Protein AF-A0A662QUS5-F1 (afdb_monomer_lite)

Structure (mmCIF, N/CA/C/O backbone):
data_AF-A0A662QUS5-F1
#
_entry.id   AF-A0A662QUS5-F1
#
loop_
_atom_site.group_PDB
_atom_site.id
_atom_site.type_symbol
_atom_site.label_atom_id
_atom_site.label_alt_id
_atom_site.label_comp_id
_atom_site.label_asym_id
_atom_site.label_entity_id
_atom_site.label_seq_id
_atom_site.pdbx_PDB_ins_code
_atom_site.Cartn_x
_atom_site.Cartn_y
_atom_site.Cartn_z
_atom_site.occupancy
_atom_site.B_iso_or_equiv
_atom_site.auth_seq_id
_atom_site.auth_comp_id
_atom_site.auth_asym_id
_atom_site.auth_atom_id
_atom_site.pdbx_PDB_model_num
ATOM 1 N N . MET A 1 1 ? 47.860 -10.145 21.160 1.00 41.38 1 MET A N 1
ATOM 2 C CA . MET A 1 1 ? 47.440 -9.935 22.561 1.00 41.38 1 MET A CA 1
ATOM 3 C C . MET A 1 1 ? 46.063 -10.550 22.722 1.00 41.38 1 MET A C 1
ATOM 5 O O . MET A 1 1 ? 45.207 -10.185 21.925 1.00 41.38 1 MET A O 1
ATOM 9 N N . PRO A 1 2 ? 45.868 -11.530 23.617 1.00 49.81 2 PRO A N 1
ATOM 10 C CA . PRO A 1 2 ? 44.582 -12.193 23.769 1.00 49.81 2 PRO A CA 1
ATOM 11 C C . PRO A 1 2 ? 43.795 -11.566 24.922 1.00 49.81 2 PRO A C 1
ATOM 13 O O . PRO A 1 2 ? 44.345 -11.368 26.001 1.00 49.81 2 PRO A O 1
ATOM 16 N N . GLU A 1 3 ? 42.506 -11.317 24.710 1.00 45.28 3 GLU A N 1
ATOM 17 C CA . GLU A 1 3 ? 41.546 -11.257 25.807 1.00 45.28 3 GLU A CA 1
ATOM 18 C C . GLU A 1 3 ? 40.389 -12.211 25.529 1.00 45.28 3 GLU A C 1
ATOM 20 O O . GLU A 1 3 ? 39.817 -12.283 24.441 1.00 45.28 3 GLU A O 1
ATOM 25 N N . GLU A 1 4 ? 40.150 -13.002 26.563 1.00 46.81 4 GLU A N 1
ATOM 26 C CA . GLU A 1 4 ? 39.159 -14.042 26.731 1.00 46.81 4 GLU A CA 1
ATOM 27 C C . GLU A 1 4 ? 37.741 -13.477 26.612 1.00 46.81 4 GLU A C 1
ATOM 29 O O . GLU A 1 4 ? 37.455 -12.401 27.137 1.00 46.81 4 GLU A O 1
ATOM 34 N N . ASN A 1 5 ? 36.791 -14.256 26.081 1.00 39.16 5 ASN A N 1
ATOM 35 C CA . ASN A 1 5 ? 35.465 -14.196 26.682 1.00 39.16 5 ASN A CA 1
ATOM 36 C C . ASN A 1 5 ? 34.669 -15.496 26.618 1.00 39.16 5 ASN A C 1
ATOM 38 O O . ASN A 1 5 ? 34.648 -16.236 25.638 1.00 39.16 5 ASN A O 1
ATOM 42 N N . LYS A 1 6 ? 34.055 -15.755 27.769 1.00 40.25 6 LYS A N 1
ATOM 43 C CA . LYS A 1 6 ? 33.537 -17.021 28.268 1.00 40.25 6 LYS A CA 1
ATOM 44 C C . LYS A 1 6 ? 32.195 -17.375 27.629 1.00 40.25 6 LYS A C 1
ATOM 46 O O . LYS A 1 6 ? 31.247 -16.596 27.656 1.00 40.25 6 LYS A O 1
ATOM 51 N N . THR A 1 7 ? 32.089 -18.610 27.153 1.00 36.22 7 THR A N 1
ATOM 52 C CA . THR A 1 7 ? 30.832 -19.267 26.786 1.00 36.22 7 THR A CA 1
ATOM 53 C C . THR A 1 7 ? 30.004 -19.569 28.034 1.00 36.22 7 THR A C 1
ATOM 55 O O . THR A 1 7 ? 30.373 -20.439 28.826 1.00 36.22 7 THR A O 1
ATOM 58 N N . ASN A 1 8 ? 28.870 -18.886 28.197 1.00 35.38 8 ASN A N 1
ATOM 59 C CA . ASN A 1 8 ? 27.880 -19.203 29.221 1.00 35.38 8 ASN A CA 1
ATOM 60 C C . ASN A 1 8 ? 26.766 -20.077 28.618 1.00 35.38 8 ASN A C 1
ATOM 62 O O . ASN A 1 8 ? 25.953 -19.619 27.817 1.00 35.38 8 ASN A O 1
ATOM 66 N N . LYS A 1 9 ? 26.768 -21.359 28.998 1.00 42.31 9 LYS A N 1
ATOM 67 C CA . LYS A 1 9 ? 25.679 -22.319 28.788 1.00 42.31 9 LYS A CA 1
ATOM 68 C C . LYS A 1 9 ? 24.570 -22.021 29.794 1.00 42.31 9 LYS A C 1
ATOM 70 O O . LYS A 1 9 ? 24.791 -22.192 30.986 1.00 42.31 9 LYS A O 1
ATOM 75 N N . ASN A 1 10 ? 23.372 -21.686 29.324 1.00 36.84 10 ASN A N 1
ATOM 76 C CA . ASN A 1 10 ? 22.139 -22.058 30.017 1.00 36.84 10 ASN A CA 1
ATOM 77 C C . ASN A 1 10 ? 20.926 -21.788 29.128 1.00 36.84 10 ASN A C 1
ATOM 79 O O . ASN A 1 10 ? 20.613 -20.639 28.847 1.00 36.84 10 ASN A O 1
ATOM 83 N N . ASN A 1 11 ? 20.221 -22.845 28.730 1.00 34.97 11 ASN A N 1
ATOM 84 C CA . ASN A 1 11 ? 18.783 -22.768 28.499 1.00 34.97 11 ASN A CA 1
ATOM 85 C C . ASN A 1 11 ? 18.159 -24.127 28.813 1.00 34.97 11 ASN A C 1
ATOM 87 O O . ASN A 1 11 ? 18.307 -25.101 28.075 1.00 34.97 11 ASN A O 1
ATOM 91 N N . GLY A 1 12 ? 17.499 -24.162 29.972 1.00 33.78 12 GLY A N 1
ATOM 92 C CA . GLY A 1 12 ? 16.660 -25.254 30.430 1.00 33.78 12 GLY A CA 1
ATOM 93 C C . GLY A 1 12 ? 15.422 -25.372 29.550 1.00 33.78 12 GLY A C 1
ATOM 94 O O . GLY A 1 12 ? 14.669 -24.419 29.358 1.00 33.78 12 GLY A O 1
ATOM 95 N N . LYS A 1 13 ? 15.233 -26.574 29.018 1.00 35.09 13 LYS A N 1
ATOM 96 C CA . LYS A 1 13 ? 14.076 -27.004 28.242 1.00 35.09 13 LYS A CA 1
ATOM 97 C C . LYS A 1 13 ? 12.955 -27.315 29.237 1.00 35.09 13 LYS A C 1
ATOM 99 O O . LYS A 1 13 ? 13.049 -28.282 29.985 1.00 35.09 13 LYS A O 1
ATOM 104 N N . LYS A 1 14 ? 11.939 -26.453 29.303 1.00 41.12 14 LYS A N 1
ATOM 105 C CA . LYS A 1 14 ? 10.747 -26.658 30.133 1.00 41.12 14 LYS A CA 1
ATOM 106 C C . LYS A 1 14 ? 9.719 -27.428 29.305 1.00 41.12 14 LYS A C 1
ATOM 108 O O . LYS A 1 14 ? 9.182 -26.901 28.335 1.00 41.12 14 LYS A O 1
ATOM 113 N N . GLU A 1 15 ? 9.505 -28.684 29.674 1.00 37.53 15 GLU A N 1
ATOM 114 C CA . GLU A 1 15 ? 8.318 -29.454 29.310 1.00 37.53 15 GLU A CA 1
ATOM 115 C C . GLU A 1 15 ? 7.073 -28.763 29.883 1.00 37.53 15 GLU A C 1
ATOM 117 O O . GLU A 1 15 ? 7.122 -28.271 31.007 1.00 37.53 15 GLU A O 1
ATOM 122 N N . ILE A 1 16 ? 6.004 -28.685 29.084 1.00 37.94 16 ILE A N 1
ATOM 123 C CA . ILE A 1 16 ? 4.572 -28.834 29.418 1.00 37.94 16 ILE A CA 1
ATOM 124 C C . ILE A 1 16 ? 3.825 -28.585 28.096 1.00 37.94 16 ILE A C 1
ATOM 126 O O . ILE A 1 16 ? 3.627 -27.447 27.677 1.00 37.94 16 ILE A O 1
ATOM 130 N N . SER A 1 17 ? 3.414 -29.656 27.416 1.00 33.09 17 SER A N 1
ATOM 131 C CA . SER A 1 17 ? 2.337 -29.596 26.421 1.00 33.09 17 SER A CA 1
ATOM 132 C C . SER A 1 17 ? 1.608 -30.939 26.382 1.00 33.09 17 SER A C 1
ATOM 134 O O . SER A 1 17 ? 2.010 -31.867 25.685 1.00 33.09 17 SER A O 1
ATOM 136 N N . SER A 1 18 ? 0.533 -31.057 27.156 1.00 35.06 18 SER A N 1
ATOM 137 C CA . SER A 1 18 ? -0.513 -32.047 26.899 1.00 35.06 18 SER A CA 1
ATOM 138 C C . SER A 1 18 ? -1.865 -31.457 27.293 1.00 35.06 18 SER A C 1
ATOM 140 O O . SER A 1 18 ? -2.315 -31.543 28.429 1.00 35.06 18 SER A O 1
ATOM 142 N N . SER A 1 19 ? -2.526 -30.823 26.330 1.00 34.78 19 SER A N 1
ATOM 143 C CA . SER A 1 19 ? -3.961 -30.565 26.389 1.00 34.78 19 SER A CA 1
ATOM 144 C C . SER A 1 19 ? -4.584 -31.068 25.091 1.00 34.78 19 SER A C 1
ATOM 146 O O . SER A 1 19 ? -4.244 -30.642 23.990 1.00 34.78 19 SER A O 1
ATOM 148 N N . LYS A 1 20 ? -5.444 -32.077 25.259 1.00 40.09 20 LYS A N 1
ATOM 149 C CA . LYS A 1 20 ? -6.268 -32.710 24.226 1.00 40.09 20 LYS A CA 1
ATOM 150 C C . LYS A 1 20 ? -7.218 -31.689 23.579 1.00 40.09 20 LYS A C 1
ATOM 152 O O . LYS A 1 20 ? -7.704 -30.809 24.289 1.00 40.09 20 LYS A O 1
ATOM 157 N N . PRO A 1 21 ? -7.577 -31.856 22.296 1.00 38.59 21 PRO A N 1
ATOM 158 C CA . PRO A 1 21 ? -8.680 -31.121 21.696 1.00 38.59 21 PRO A CA 1
ATOM 159 C C . PRO A 1 21 ? -10.011 -31.808 22.045 1.00 38.59 21 PRO A C 1
ATOM 161 O O . PRO A 1 21 ? -10.179 -33.001 21.791 1.00 38.59 21 PRO A O 1
ATOM 164 N N . LEU A 1 22 ? -10.957 -31.067 22.631 1.00 33.97 22 LEU A N 1
ATOM 165 C CA . LEU A 1 22 ? -12.366 -31.467 22.647 1.00 33.97 22 LEU A CA 1
ATOM 166 C C . LEU A 1 22 ? -13.005 -30.998 21.337 1.00 33.97 22 LEU A C 1
ATOM 168 O O . LEU A 1 22 ? -13.022 -29.805 21.041 1.00 33.97 22 LEU A O 1
ATOM 172 N N . GLN A 1 23 ? -13.497 -31.964 20.567 1.00 37.06 23 GLN A N 1
ATOM 173 C CA . GLN A 1 23 ? -14.280 -31.764 19.357 1.00 37.06 23 GLN A CA 1
ATOM 174 C C . GLN A 1 23 ? -15.737 -31.419 19.685 1.00 37.06 23 GLN A C 1
ATOM 176 O O . GLN A 1 23 ? -16.361 -32.040 20.541 1.00 37.06 23 GLN A O 1
ATOM 181 N N . ASP A 1 24 ? -16.224 -30.422 18.951 1.00 34.00 24 ASP A N 1
ATOM 182 C CA . ASP A 1 24 ? -17.531 -30.291 18.307 1.00 34.00 24 ASP A CA 1
ATOM 183 C C . ASP A 1 24 ? -18.769 -30.916 18.961 1.00 34.00 24 ASP A C 1
ATOM 185 O O . ASP A 1 24 ? -19.050 -32.112 18.896 1.00 34.00 24 ASP A O 1
ATOM 189 N N . ASN A 1 25 ? -19.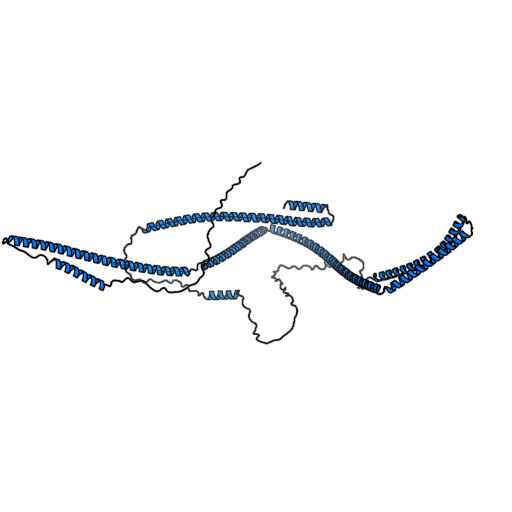606 -30.001 19.443 1.00 38.19 25 ASN A N 1
ATOM 190 C CA . ASN A 1 25 ? -21.011 -30.187 19.747 1.00 38.19 25 ASN A CA 1
ATOM 191 C C . ASN A 1 25 ? -21.850 -29.818 18.501 1.00 38.19 25 ASN A C 1
ATOM 193 O O . ASN A 1 25 ? -21.827 -28.667 18.056 1.00 38.19 25 ASN A O 1
ATOM 197 N N . LYS A 1 26 ? -22.615 -30.769 17.947 1.00 36.28 26 LYS A N 1
ATOM 198 C CA . LYS A 1 26 ? -23.687 -30.526 16.962 1.00 36.28 26 LYS A CA 1
ATOM 199 C C . LYS A 1 26 ? -24.936 -31.345 17.320 1.00 36.28 26 LYS A C 1
ATOM 201 O O . LYS A 1 26 ? -24.944 -32.558 17.181 1.00 36.28 26 LYS A O 1
ATOM 206 N N . GLN A 1 27 ? -25.963 -30.615 17.761 1.00 35.88 27 GLN A N 1
ATOM 207 C CA . GLN A 1 27 ? -27.397 -30.718 17.431 1.00 35.88 27 GLN A CA 1
ATOM 208 C C . GLN A 1 27 ? -28.028 -32.116 17.226 1.00 35.88 27 GLN A C 1
ATOM 210 O O . GLN A 1 27 ? -27.767 -32.759 16.219 1.00 35.88 27 GLN A O 1
ATOM 215 N N . GLN A 1 28 ? -29.035 -32.486 18.031 1.00 36.12 28 GLN A N 1
ATOM 216 C CA . GLN A 1 28 ? -30.475 -32.274 17.742 1.00 36.12 28 GLN A CA 1
ATOM 217 C C . GLN A 1 28 ? -31.400 -32.959 18.786 1.00 36.12 28 GLN A C 1
ATOM 219 O O . GLN A 1 28 ? -30.930 -33.794 19.557 1.00 36.12 28 GLN A O 1
ATOM 224 N N . PRO A 1 29 ? -32.698 -32.578 18.851 1.00 50.53 29 PRO A N 1
ATOM 225 C CA . PRO A 1 29 ? -33.597 -32.843 19.972 1.00 50.53 29 PRO A CA 1
ATOM 226 C C . PRO A 1 29 ? -34.543 -34.037 19.748 1.00 50.53 29 PRO A C 1
ATOM 228 O O . PRO A 1 29 ? -35.083 -34.239 18.665 1.00 50.53 29 PRO A O 1
ATOM 231 N N . SER A 1 30 ? -34.826 -34.769 20.822 1.00 33.41 30 SER A N 1
ATOM 232 C CA . SER A 1 30 ? -36.020 -35.608 21.014 1.00 33.41 30 SER A CA 1
ATOM 233 C C . SER A 1 30 ? -36.249 -35.645 22.534 1.00 33.41 30 SER A C 1
ATOM 235 O O . SER A 1 30 ? -35.285 -35.730 23.280 1.00 33.41 30 SER A O 1
ATOM 237 N N . GLY A 1 31 ? -37.421 -35.433 23.125 1.00 36.19 31 GLY A N 1
ATOM 238 C CA . GLY A 1 31 ? -38.772 -35.686 22.660 1.00 36.19 31 GLY A CA 1
ATOM 239 C C . GLY A 1 31 ? -39.346 -36.857 23.458 1.00 36.19 31 GLY A C 1
ATOM 240 O O . GLY A 1 31 ? -39.333 -37.969 22.951 1.00 36.19 31 GLY A O 1
ATOM 241 N N . THR A 1 32 ? -39.804 -36.631 24.699 1.00 36.81 32 THR A N 1
ATOM 242 C CA . THR A 1 32 ? -40.972 -37.300 25.329 1.00 36.81 32 THR A CA 1
ATOM 243 C C . THR A 1 32 ? -41.231 -36.764 26.753 1.00 36.81 32 THR A C 1
ATOM 245 O O . THR A 1 32 ? -40.278 -36.458 27.466 1.00 36.81 32 THR A O 1
ATOM 248 N N . PRO A 1 33 ? -42.505 -36.632 27.179 1.00 42.81 33 PRO A N 1
ATOM 249 C CA . PRO A 1 33 ? -42.879 -36.095 28.485 1.00 42.81 33 PRO A CA 1
ATOM 250 C C . PRO A 1 33 ? -42.875 -37.204 29.546 1.00 42.81 33 PRO A C 1
ATOM 252 O O . PRO A 1 33 ? -43.581 -38.207 29.411 1.00 42.81 33 PRO A O 1
ATOM 255 N N . GLN A 1 34 ? -42.095 -37.030 30.614 1.00 38.72 34 GLN A N 1
ATOM 256 C CA . GLN A 1 34 ? -42.138 -37.928 31.766 1.00 38.72 34 GLN A CA 1
ATOM 257 C C . GLN A 1 34 ? -43.293 -37.526 32.688 1.00 38.72 34 GLN A C 1
ATOM 259 O O . GLN A 1 34 ? -43.292 -36.461 33.296 1.00 38.72 34 GLN A O 1
ATOM 264 N N . LYS A 1 35 ? -44.292 -38.410 32.722 1.00 40.44 35 LYS A N 1
ATOM 265 C CA . LYS A 1 35 ? -45.423 -38.414 33.647 1.00 40.44 35 LYS A CA 1
ATOM 266 C C . LYS A 1 35 ? -44.964 -38.538 35.098 1.00 40.44 35 LYS A C 1
ATOM 268 O O . LYS A 1 35 ? -44.182 -39.430 35.421 1.00 40.44 35 LYS A O 1
ATOM 273 N N . ASP A 1 36 ? -45.571 -37.689 35.918 1.00 47.16 36 ASP A N 1
ATOM 274 C CA . ASP A 1 36 ? -46.058 -37.903 37.281 1.00 47.16 36 ASP A CA 1
ATOM 275 C C . ASP A 1 36 ? -45.786 -39.271 37.909 1.00 47.16 36 ASP A C 1
ATOM 277 O O . ASP A 1 36 ? -46.279 -40.299 37.433 1.00 47.16 36 ASP A O 1
ATOM 281 N N . LYS A 1 37 ? -45.108 -39.236 39.059 1.00 46.69 37 LYS A N 1
ATOM 282 C CA . LYS A 1 37 ? -45.345 -40.105 40.220 1.00 46.69 37 LYS A CA 1
ATOM 283 C C . LYS A 1 37 ? -44.584 -39.531 41.416 1.00 46.69 37 LYS A C 1
ATOM 285 O O . LYS A 1 37 ? -43.491 -39.975 41.747 1.00 46.69 37 LYS A O 1
ATOM 290 N N . THR A 1 38 ? -45.178 -38.530 42.053 1.00 44.69 38 THR A N 1
ATOM 291 C CA . THR A 1 38 ? -44.839 -38.176 43.432 1.00 44.69 38 THR A CA 1
ATOM 292 C C . THR A 1 38 ? -45.888 -38.857 44.299 1.00 44.69 38 THR A C 1
ATOM 294 O O . THR A 1 38 ? -47.053 -38.460 44.302 1.00 44.69 38 THR A O 1
ATOM 297 N N . GLU A 1 39 ? -45.504 -39.966 44.930 1.00 45.62 39 GLU A N 1
ATOM 298 C CA . GLU A 1 39 ? -46.310 -40.645 45.942 1.00 45.62 39 GLU A CA 1
ATOM 299 C C . GLU A 1 39 ? -46.560 -39.662 47.089 1.00 45.62 39 GLU A C 1
ATOM 301 O O . GLU A 1 39 ? -45.648 -39.287 47.821 1.00 45.62 39 GLU A O 1
ATOM 306 N N . LEU A 1 40 ? -47.801 -39.190 47.190 1.00 43.72 40 LEU A N 1
ATOM 307 C CA . LEU A 1 40 ? -48.283 -38.432 48.334 1.00 43.72 40 LEU A CA 1
ATOM 308 C C . LEU A 1 40 ? -48.414 -39.399 49.511 1.00 43.72 40 LEU A C 1
ATOM 310 O O . LEU A 1 40 ? -49.206 -40.343 49.464 1.00 43.72 40 LEU A O 1
ATOM 314 N N . GLU A 1 41 ? -47.635 -39.156 50.560 1.00 48.81 41 GLU A N 1
ATOM 315 C CA . GLU A 1 41 ? -47.834 -39.781 51.862 1.00 48.81 41 GLU A CA 1
ATOM 316 C C . GLU A 1 41 ? -49.266 -39.499 52.364 1.00 48.81 41 GLU A C 1
ATOM 318 O O . GLU A 1 41 ? -49.784 -38.391 52.172 1.00 48.81 41 GLU A O 1
ATOM 323 N N . PRO A 1 42 ? -49.945 -40.476 52.992 1.00 55.69 42 PRO A N 1
ATOM 324 C CA . PRO A 1 42 ? -51.302 -40.289 53.482 1.00 55.69 42 PRO A CA 1
ATOM 325 C C . PRO A 1 42 ? -51.308 -39.295 54.649 1.00 55.69 42 PRO A C 1
ATOM 327 O O . PRO A 1 42 ? -50.926 -39.611 55.776 1.00 55.69 42 PRO A O 1
ATOM 330 N N . VAL A 1 43 ? -51.767 -38.077 54.370 1.00 57.12 43 VAL A N 1
ATOM 331 C CA . VAL A 1 43 ? -52.081 -37.065 55.380 1.00 57.12 43 VAL A CA 1
ATOM 332 C C . VAL A 1 43 ? -53.253 -37.579 56.218 1.00 57.12 43 VAL A C 1
ATOM 334 O O . VAL A 1 43 ? -54.375 -37.685 55.726 1.00 57.12 43 VAL A O 1
ATOM 337 N N . ILE A 1 44 ? -52.979 -37.901 57.485 1.00 49.78 44 ILE A N 1
ATOM 338 C CA . ILE A 1 44 ? -53.980 -38.286 58.488 1.00 49.78 44 ILE A CA 1
ATOM 339 C C . ILE A 1 44 ? -55.002 -37.154 58.588 1.00 49.78 44 ILE A C 1
ATOM 341 O O . ILE A 1 44 ? -54.675 -36.020 58.948 1.00 49.78 44 ILE A O 1
ATOM 345 N N . THR A 1 45 ? -56.247 -37.451 58.234 1.00 66.50 45 THR A N 1
ATOM 346 C CA . THR A 1 45 ? -57.329 -36.470 58.295 1.00 66.50 45 THR A CA 1
ATOM 347 C C . THR A 1 45 ? -57.734 -36.224 59.748 1.00 66.50 45 THR A C 1
ATOM 349 O O . THR A 1 45 ? -57.669 -37.108 60.603 1.00 66.50 45 THR A O 1
ATOM 352 N N . ARG A 1 46 ? -58.154 -34.989 60.048 1.00 63.62 46 ARG A N 1
ATOM 353 C CA . ARG A 1 46 ? -58.531 -34.530 61.399 1.00 63.62 46 ARG A CA 1
ATOM 354 C C . ARG A 1 46 ? -59.586 -35.428 62.070 1.00 63.62 46 ARG A C 1
ATOM 356 O O . ARG A 1 46 ? -59.569 -35.568 63.291 1.00 63.62 46 ARG A O 1
ATOM 363 N N . ASP A 1 47 ? -60.425 -36.086 61.272 1.00 71.75 47 ASP A N 1
ATOM 364 C CA . ASP A 1 47 ? -61.479 -36.995 61.729 1.00 71.75 47 ASP A CA 1
ATOM 365 C C . ASP A 1 47 ? -60.938 -38.373 62.169 1.00 71.75 47 ASP A C 1
ATOM 367 O O . ASP A 1 47 ? -61.459 -38.984 63.106 1.00 71.75 47 ASP A O 1
ATOM 371 N N . GLU A 1 48 ? -59.841 -38.855 61.574 1.00 67.38 48 GLU A N 1
ATOM 372 C CA . GLU A 1 48 ? -59.179 -40.102 61.990 1.00 67.38 48 GLU A CA 1
ATOM 373 C C . GLU A 1 48 ? -58.416 -39.927 63.312 1.00 67.38 48 GLU A C 1
ATOM 375 O O . GLU A 1 48 ? -58.408 -40.826 64.155 1.00 67.38 48 GLU A O 1
ATOM 380 N N . PHE A 1 49 ? -57.856 -38.740 63.560 1.00 67.19 49 PHE A N 1
ATOM 381 C CA . PHE A 1 49 ? -57.192 -38.433 64.830 1.00 67.19 49 PHE A CA 1
ATOM 382 C C . PHE A 1 49 ? -58.188 -38.362 66.004 1.00 67.19 49 PHE A C 1
ATOM 384 O O . PHE A 1 49 ? -57.930 -38.896 67.085 1.00 67.19 49 PHE A O 1
ATOM 391 N N . GLU A 1 50 ? -59.378 -37.793 65.782 1.00 70.44 50 GLU A N 1
ATOM 392 C CA . GLU A 1 50 ? -60.401 -37.647 66.827 1.00 70.44 50 GLU A CA 1
ATOM 393 C C . GLU A 1 50 ? -61.022 -38.997 67.253 1.00 70.44 50 GLU A C 1
ATOM 395 O O . GLU A 1 50 ? -61.459 -39.173 68.397 1.00 70.44 50 GLU A O 1
ATOM 400 N N . THR A 1 51 ? -61.037 -39.989 66.354 1.00 70.06 51 THR A N 1
ATOM 401 C CA . THR A 1 51 ? -61.517 -41.349 66.662 1.00 70.06 51 THR A CA 1
ATOM 402 C C . THR A 1 51 ? -60.478 -42.190 67.415 1.00 70.06 51 THR A C 1
ATOM 404 O O . THR A 1 51 ? -60.844 -42.978 68.300 1.00 70.06 51 THR A O 1
ATOM 407 N N . LEU A 1 52 ? -59.184 -41.976 67.153 1.00 66.31 52 LEU A N 1
ATOM 408 C CA . LEU A 1 52 ? -58.083 -42.605 67.891 1.00 66.31 52 LEU A CA 1
ATOM 409 C C . LEU A 1 52 ? -57.965 -42.066 69.328 1.00 66.31 52 LEU A C 1
ATOM 411 O O . LEU A 1 52 ? -57.799 -42.842 70.272 1.00 66.31 52 LEU A O 1
ATOM 415 N N . GLU A 1 53 ? -58.180 -40.767 69.541 1.00 68.88 53 GLU A N 1
ATOM 416 C CA . GLU A 1 53 ? -58.131 -40.172 70.883 1.00 68.88 53 GLU A CA 1
ATOM 417 C C . GLU A 1 53 ? -59.299 -40.644 71.778 1.00 68.88 53 GLU A C 1
ATOM 419 O O . GLU A 1 53 ? -59.113 -41.013 72.946 1.00 68.88 53 GLU A O 1
ATOM 424 N N . LYS A 1 54 ? -60.511 -40.759 71.213 1.00 72.38 54 LYS A N 1
ATOM 425 C CA . LYS A 1 54 ? -61.699 -41.267 71.930 1.00 72.38 54 LYS A CA 1
ATOM 426 C C . LYS A 1 54 ? -61.593 -42.758 72.289 1.00 72.38 54 LYS A C 1
ATOM 428 O O . LYS A 1 54 ? -62.206 -43.199 73.269 1.00 72.38 54 LYS A O 1
ATOM 433 N N . THR A 1 55 ? -60.827 -43.549 71.532 1.00 66.69 55 THR A N 1
ATOM 434 C CA . THR A 1 55 ? -60.646 -44.990 71.791 1.00 66.69 55 THR A CA 1
ATOM 435 C C . THR A 1 55 ? -59.543 -45.289 72.810 1.00 66.69 55 THR A C 1
ATOM 437 O O . THR A 1 55 ? -59.684 -46.244 73.582 1.00 66.69 55 THR A O 1
ATOM 440 N N . GLU A 1 56 ? -58.511 -44.448 72.928 1.00 64.12 56 GLU A N 1
ATOM 441 C CA . GLU A 1 56 ? -57.518 -44.570 74.004 1.00 64.12 56 GLU A CA 1
ATOM 442 C C . GLU A 1 56 ? -58.051 -44.137 75.379 1.00 64.12 56 GLU A C 1
ATOM 444 O O . GLU A 1 56 ? -57.807 -44.825 76.379 1.00 64.12 56 GLU A O 1
ATOM 449 N N . GLN A 1 57 ? -58.824 -43.047 75.456 1.00 65.69 57 GLN A N 1
ATOM 450 C CA . GLN A 1 57 ? -59.348 -42.559 76.740 1.00 65.69 57 GLN A CA 1
ATOM 451 C C . GLN A 1 57 ? -60.334 -43.553 77.385 1.00 65.69 57 GLN A C 1
ATOM 453 O O . GLN A 1 57 ? -60.302 -43.764 78.602 1.00 65.69 57 GLN A O 1
ATOM 458 N N . LYS A 1 58 ? -61.139 -44.270 76.582 1.00 66.81 58 LYS A N 1
ATOM 459 C CA . LYS A 1 58 ? -62.033 -45.334 77.083 1.00 66.81 58 LYS A CA 1
ATOM 460 C C . LYS A 1 58 ? -61.278 -46.556 77.622 1.00 66.81 58 LYS A C 1
ATOM 462 O O . LYS A 1 58 ? -61.729 -47.158 78.598 1.00 66.81 58 LYS A O 1
ATOM 467 N N . LYS A 1 59 ? -60.119 -46.913 77.050 1.00 66.00 59 LYS A N 1
ATOM 468 C CA . LYS A 1 59 ? -59.301 -48.046 77.531 1.00 66.00 59 LYS A CA 1
ATOM 469 C C . LYS A 1 59 ? -58.622 -47.747 78.871 1.00 66.00 59 LYS A C 1
ATOM 471 O O . LYS A 1 59 ? -58.595 -48.620 79.738 1.00 66.00 59 LYS A O 1
ATOM 476 N N . LYS A 1 60 ? -58.145 -46.515 79.084 1.00 65.25 60 LYS A N 1
ATOM 477 C CA . LYS A 1 60 ? -57.520 -46.102 80.356 1.00 65.25 60 LYS A CA 1
ATOM 478 C C . LYS A 1 60 ? -58.543 -45.993 81.499 1.00 65.25 60 LYS A C 1
ATOM 480 O O . LYS A 1 60 ? -58.250 -46.413 82.618 1.00 65.25 60 LYS A O 1
ATOM 485 N N . PHE A 1 61 ? -59.774 -45.556 81.215 1.00 65.00 61 PHE A N 1
ATOM 486 C CA . PHE A 1 61 ? -60.844 -45.474 82.221 1.00 65.00 61 PHE A CA 1
ATOM 487 C C . PHE A 1 61 ? -61.370 -46.856 82.666 1.00 65.00 61 PHE A C 1
ATOM 489 O O . PHE A 1 61 ? -61.609 -47.076 83.855 1.00 65.00 61 PHE A O 1
ATOM 496 N N . LEU A 1 62 ? -61.477 -47.833 81.751 1.00 62.28 62 LEU A N 1
ATOM 497 C CA . LEU A 1 62 ? -61.877 -49.204 82.111 1.00 62.28 62 LEU A CA 1
ATOM 498 C C . LEU A 1 62 ? -60.806 -49.970 82.908 1.00 62.28 62 LEU A C 1
ATOM 500 O O . LEU A 1 62 ? -61.161 -50.823 83.722 1.00 62.28 62 LEU A O 1
ATOM 504 N N . GLY A 1 63 ? -59.517 -49.668 82.714 1.00 62.19 63 GLY A N 1
ATOM 505 C CA . GLY A 1 63 ? -58.432 -50.231 83.527 1.00 62.19 63 GLY A CA 1
ATOM 506 C C . GLY A 1 63 ? -58.476 -49.752 84.983 1.00 62.19 63 GLY A C 1
ATOM 507 O O . GLY A 1 63 ? -58.293 -50.549 85.902 1.00 62.19 63 GLY A O 1
ATOM 508 N N . PHE A 1 64 ? -58.815 -48.477 85.194 1.00 64.44 64 PHE A N 1
ATOM 509 C CA . PHE A 1 64 ? -58.921 -47.864 86.521 1.00 64.44 64 PHE A CA 1
ATOM 510 C C . PHE A 1 64 ? -60.157 -48.337 87.311 1.00 64.44 64 PHE A C 1
ATOM 512 O O . PHE A 1 64 ? -60.080 -48.556 88.517 1.00 64.44 64 PHE A O 1
ATOM 519 N N . LEU A 1 65 ? -61.294 -48.597 86.651 1.00 57.44 65 LEU A N 1
ATOM 520 C CA . LEU A 1 65 ? -62.484 -49.138 87.330 1.00 57.44 65 LEU A CA 1
ATOM 521 C C . LEU A 1 65 ? -62.356 -50.620 87.728 1.00 57.44 65 LEU A C 1
ATOM 523 O O . LEU A 1 65 ? -63.098 -51.090 88.594 1.00 57.44 65 LEU A O 1
ATOM 527 N N . LYS A 1 66 ? -61.422 -51.366 87.124 1.00 56.22 66 LYS A N 1
ATOM 528 C CA . LYS A 1 66 ? -61.187 -52.784 87.440 1.00 56.22 66 LYS A CA 1
ATOM 529 C C . LYS A 1 66 ? -60.256 -52.988 88.640 1.00 56.22 66 LYS A C 1
ATOM 531 O O . LYS A 1 66 ? -60.355 -54.028 89.287 1.00 56.22 66 LYS A O 1
ATOM 536 N N . SER A 1 67 ? -59.413 -52.009 88.981 1.00 53.62 67 SER A N 1
ATOM 537 C CA . SER A 1 67 ? -58.556 -52.058 90.177 1.00 53.62 67 SER A CA 1
ATOM 538 C C . SER A 1 67 ? -59.276 -51.645 91.468 1.00 53.62 67 SER A C 1
ATOM 540 O O . SER A 1 67 ? -58.832 -52.005 92.550 1.00 53.62 67 SER A O 1
ATOM 542 N N . LEU A 1 68 ? -60.431 -50.976 91.379 1.00 49.81 68 LEU A N 1
ATOM 543 C CA . LEU A 1 68 ? -61.220 -50.516 92.534 1.00 49.81 68 LEU A CA 1
ATOM 544 C C . LEU A 1 68 ? -62.238 -51.540 93.080 1.00 49.81 68 LEU A C 1
ATOM 546 O O . LEU A 1 68 ? -63.001 -51.221 93.989 1.00 49.81 68 LEU A O 1
ATOM 550 N N . LYS A 1 69 ? -62.276 -52.774 92.553 1.00 49.44 69 LYS A N 1
ATOM 551 C CA . LYS A 1 69 ? -63.251 -53.812 92.958 1.00 49.44 69 LYS A CA 1
ATOM 552 C C . LYS A 1 69 ? -62.678 -55.017 93.706 1.00 49.44 69 LYS A C 1
ATOM 554 O O . LYS A 1 69 ? -63.423 -55.957 93.975 1.00 49.44 69 LYS A O 1
ATOM 559 N N . LYS A 1 70 ? -61.402 -55.004 94.082 1.00 44.91 70 LYS A N 1
ATOM 560 C CA . LYS A 1 70 ? -60.793 -56.098 94.842 1.00 44.91 70 LYS A CA 1
ATOM 561 C C . LYS A 1 70 ? -60.200 -55.523 96.120 1.00 44.91 70 LYS A C 1
ATOM 563 O O . LYS A 1 70 ? -59.135 -54.936 96.070 1.00 44.91 70 LYS A O 1
ATOM 568 N N . ASP A 1 71 ? -61.019 -55.538 97.171 1.00 41.66 71 ASP A N 1
ATOM 569 C CA . ASP A 1 71 ? -60.647 -55.769 98.575 1.00 41.66 71 ASP A CA 1
ATOM 570 C C . ASP A 1 71 ? -61.840 -55.388 99.468 1.00 41.66 71 ASP A C 1
ATOM 572 O O . ASP A 1 71 ? -62.022 -54.260 99.925 1.00 41.66 71 ASP A O 1
ATOM 576 N N . LYS A 1 72 ? -62.718 -56.375 99.661 1.00 40.12 72 LYS A N 1
ATOM 577 C CA . LYS A 1 72 ? -63.725 -56.443 100.723 1.00 40.12 72 LYS A CA 1
ATOM 578 C C . LYS A 1 72 ? -63.582 -57.814 101.382 1.00 40.12 72 LYS A C 1
ATOM 580 O O . LYS A 1 72 ? -63.374 -58.779 100.658 1.00 40.12 72 LYS A O 1
ATOM 585 N N . THR A 1 73 ? -63.811 -57.826 102.702 1.00 36.59 73 THR A N 1
ATOM 586 C CA . THR A 1 73 ? -63.865 -58.917 103.710 1.00 36.59 73 THR A CA 1
ATOM 587 C C . THR A 1 73 ? -62.572 -59.124 104.512 1.00 36.59 73 THR A C 1
ATOM 589 O O . THR A 1 73 ? -61.559 -59.472 103.926 1.00 36.59 73 THR A O 1
ATOM 592 N N . GLY A 1 74 ? -62.542 -58.952 105.842 1.00 32.84 74 GLY A N 1
ATOM 593 C CA . GLY A 1 74 ? -63.625 -58.657 106.794 1.00 32.84 74 GLY A CA 1
ATOM 594 C C . GLY A 1 74 ? -63.142 -58.515 108.253 1.00 32.84 74 GLY A C 1
ATOM 595 O O . GLY A 1 74 ? -61.980 -58.794 108.516 1.00 32.84 74 GLY A O 1
ATOM 596 N N . HIS A 1 75 ? -64.075 -58.056 109.113 1.00 31.92 75 HIS A N 1
ATOM 597 C CA . HIS A 1 75 ? -64.303 -58.280 110.566 1.00 31.92 75 HIS A CA 1
ATOM 598 C C . HIS A 1 75 ? -63.100 -58.359 111.552 1.00 31.92 75 HIS A C 1
ATOM 600 O O . HIS A 1 75 ? -62.102 -58.997 111.274 1.00 31.92 75 HIS A O 1
ATOM 606 N N . ASP A 1 76 ? -63.120 -57.818 112.778 1.00 31.88 76 ASP A N 1
ATOM 607 C CA . ASP A 1 76 ? -64.248 -57.510 113.663 1.00 31.88 76 ASP A CA 1
ATOM 608 C C . ASP A 1 76 ? -63.822 -56.691 114.907 1.00 31.88 76 ASP A C 1
ATOM 610 O O . ASP A 1 76 ? -62.662 -56.727 115.310 1.00 31.88 76 ASP A O 1
ATOM 614 N N . ASN A 1 77 ? -64.817 -56.072 115.554 1.00 36.59 77 ASN A N 1
ATOM 615 C CA . ASN A 1 77 ? -64.903 -55.722 116.986 1.00 36.59 77 ASN A CA 1
ATOM 616 C C . ASN A 1 77 ? -63.910 -54.709 117.592 1.00 36.59 77 ASN A C 1
ATOM 618 O O . ASN A 1 77 ? -62.791 -55.038 117.965 1.00 36.59 77 ASN A O 1
ATOM 622 N N . ASN A 1 78 ? -64.391 -53.509 117.922 1.00 32.38 78 ASN A N 1
ATOM 623 C CA . ASN A 1 78 ? -64.972 -53.266 119.249 1.00 32.38 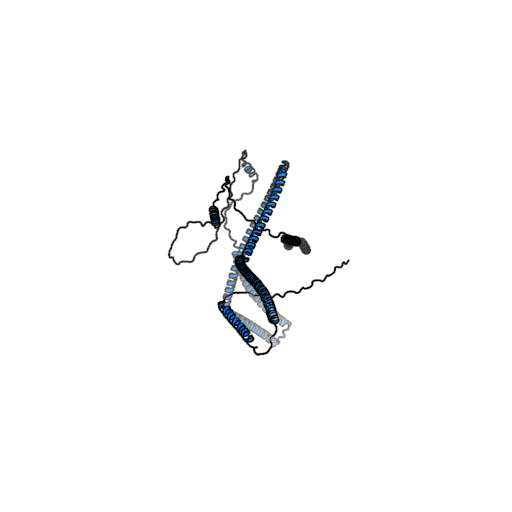78 ASN A CA 1
ATOM 624 C C . ASN A 1 78 ? -65.352 -51.797 119.439 1.00 32.38 78 ASN A C 1
ATOM 626 O O . ASN A 1 78 ? -64.708 -50.877 118.938 1.00 32.38 78 ASN A O 1
ATOM 630 N N . ALA A 1 79 ? -66.429 -51.614 120.192 1.00 41.91 79 ALA A N 1
ATOM 631 C CA . ALA A 1 79 ? -66.959 -50.342 120.627 1.00 41.91 79 ALA A CA 1
ATOM 632 C C . ALA A 1 79 ? -65.929 -49.583 121.475 1.00 41.91 79 ALA A C 1
ATOM 634 O O . ALA A 1 79 ? -65.676 -49.939 122.622 1.00 41.91 79 ALA A O 1
ATOM 635 N N . ALA A 1 80 ? -65.354 -48.522 120.920 1.00 35.66 80 ALA A N 1
ATOM 636 C CA . ALA A 1 80 ? -64.702 -47.477 121.688 1.00 35.66 80 ALA A CA 1
ATOM 637 C C . ALA A 1 80 ? -64.581 -46.207 120.843 1.00 35.66 80 ALA A C 1
ATOM 639 O O . ALA A 1 80 ? -64.186 -46.245 119.683 1.00 35.66 80 ALA A O 1
ATOM 640 N N . SER A 1 81 ? -64.842 -45.081 121.502 1.00 42.69 81 SER A N 1
ATOM 641 C CA . SER A 1 81 ? -64.311 -43.765 121.162 1.00 42.69 81 SER A CA 1
ATOM 642 C C . SER A 1 81 ? -65.008 -42.997 120.027 1.00 42.69 81 SER A C 1
ATOM 644 O O . SER A 1 81 ? -64.575 -42.989 118.876 1.00 42.69 81 SER A O 1
ATOM 646 N N . GLN A 1 82 ? -65.996 -42.172 120.402 1.00 50.84 82 GLN A N 1
ATOM 647 C CA . GLN A 1 82 ? -66.330 -40.936 119.670 1.00 50.84 82 GLN A CA 1
ATOM 648 C C . GLN A 1 82 ? -65.072 -40.096 119.332 1.00 50.84 82 GLN A C 1
ATOM 650 O O . GLN A 1 82 ? -65.076 -39.387 118.332 1.00 50.84 82 GLN A O 1
ATOM 655 N N . SER A 1 83 ? -63.967 -40.252 120.077 1.00 55.69 83 SER A N 1
ATOM 656 C CA . SER A 1 83 ? -62.674 -39.602 119.811 1.00 55.69 83 SER A CA 1
ATOM 657 C C . SER A 1 83 ? -61.893 -40.213 118.628 1.00 55.69 83 SER A C 1
ATOM 659 O O . SER A 1 83 ? -61.168 -39.494 117.943 1.00 55.69 83 SER A O 1
ATOM 661 N N . ASP A 1 84 ? -62.081 -41.495 118.286 1.00 56.66 84 ASP A N 1
ATOM 662 C CA . ASP A 1 84 ? -61.496 -42.084 117.067 1.00 56.66 84 ASP A CA 1
ATOM 663 C C . ASP A 1 84 ? -62.315 -41.747 115.818 1.00 56.66 84 ASP A C 1
ATOM 665 O O . ASP A 1 84 ? -61.765 -41.659 114.716 1.00 56.66 84 ASP A O 1
ATOM 669 N N . LEU A 1 85 ? -63.620 -41.505 115.985 1.00 65.88 85 LEU A N 1
ATOM 670 C CA . LEU A 1 85 ? -64.457 -40.944 114.929 1.00 65.88 85 LEU A CA 1
ATOM 671 C C . LEU A 1 85 ? -64.042 -39.497 114.627 1.00 65.88 85 LEU A C 1
ATOM 673 O O . LEU A 1 85 ? -63.846 -39.165 113.463 1.00 65.88 85 LEU A O 1
ATOM 677 N N . GLU A 1 86 ? -63.810 -38.672 115.654 1.00 68.69 86 GLU A N 1
ATOM 678 C CA . GLU A 1 86 ? -63.263 -37.315 115.496 1.00 68.69 86 GLU A CA 1
ATOM 679 C C . GLU A 1 86 ? -61.870 -37.319 114.863 1.00 68.69 86 GLU A C 1
ATOM 681 O O . GLU A 1 86 ? -61.619 -36.549 113.939 1.00 68.69 86 GLU A O 1
ATOM 686 N N . LYS A 1 87 ? -60.968 -38.227 115.262 1.00 77.94 87 LYS A N 1
ATOM 687 C CA . LYS A 1 87 ? -59.662 -38.372 114.593 1.00 77.94 87 LYS A CA 1
ATOM 688 C C . LYS A 1 87 ? -59.804 -38.780 113.131 1.00 77.94 87 LYS A C 1
ATOM 690 O O . LYS A 1 87 ? -59.072 -38.256 112.297 1.00 77.94 87 LYS A O 1
ATOM 695 N N . LYS A 1 88 ? -60.736 -39.677 112.792 1.00 80.12 88 LYS A N 1
ATOM 696 C CA . LYS A 1 88 ? -61.013 -40.063 111.399 1.00 80.12 88 LYS A CA 1
ATOM 697 C C . LYS A 1 88 ? -61.637 -38.925 110.598 1.00 80.12 88 LYS A C 1
ATOM 699 O O . LYS A 1 88 ? -61.267 -38.771 109.440 1.00 80.12 88 LYS A O 1
ATOM 704 N N . ILE A 1 89 ? -62.524 -38.127 111.194 1.00 79.12 89 ILE A N 1
ATOM 705 C CA . ILE A 1 89 ? -63.123 -36.937 110.569 1.00 79.12 89 ILE A CA 1
ATOM 706 C C . ILE A 1 89 ? -62.052 -35.871 110.333 1.00 79.12 89 ILE A C 1
ATOM 708 O O . ILE A 1 89 ? -61.928 -35.390 109.212 1.00 79.12 89 ILE A O 1
ATOM 712 N N . ASN A 1 90 ? -61.208 -35.585 111.327 1.00 81.38 90 ASN A N 1
ATOM 713 C CA . ASN A 1 90 ? -60.087 -34.654 111.193 1.00 81.38 90 ASN A CA 1
ATOM 714 C C . ASN A 1 90 ? -59.065 -35.152 110.161 1.00 81.38 90 ASN A C 1
ATOM 716 O O . ASN A 1 90 ? -58.579 -34.380 109.342 1.00 81.38 90 ASN A O 1
ATOM 720 N N . GLN A 1 91 ? -58.776 -36.456 110.128 1.00 85.19 91 GLN A N 1
ATOM 721 C CA . GLN A 1 91 ? -57.900 -37.057 109.122 1.00 85.19 91 GLN A CA 1
ATOM 722 C C . GLN A 1 91 ? -58.532 -37.059 107.722 1.00 85.19 91 GLN A C 1
ATOM 724 O O . GLN A 1 91 ? -57.804 -36.971 106.731 1.00 85.19 91 GLN A O 1
ATOM 729 N N . LEU A 1 92 ? -59.863 -37.160 107.622 1.00 83.38 92 LEU A N 1
ATOM 730 C CA . LEU A 1 92 ? -60.586 -36.970 106.369 1.00 83.38 92 LEU A CA 1
ATOM 731 C C . LEU A 1 92 ? -60.474 -35.518 105.919 1.00 83.38 92 LEU A C 1
ATOM 733 O O . LEU A 1 92 ? -60.023 -35.310 104.806 1.00 83.38 92 LEU A O 1
ATOM 737 N N . MET A 1 93 ? -60.783 -34.544 106.781 1.00 84.94 93 MET A N 1
ATOM 738 C CA . MET A 1 93 ? -60.659 -33.114 106.476 1.00 84.94 93 MET A CA 1
ATOM 739 C C . MET A 1 93 ? -59.258 -32.755 105.989 1.00 84.94 93 MET A C 1
ATOM 741 O O . MET A 1 93 ? -59.119 -32.142 104.940 1.00 84.94 93 MET A O 1
ATOM 745 N N . LEU A 1 94 ? -58.217 -33.241 106.667 1.00 88.50 94 LEU A N 1
ATOM 746 C CA . LEU A 1 94 ? -56.824 -32.985 106.290 1.00 88.50 94 LEU A CA 1
ATOM 747 C C . LEU A 1 94 ? -56.447 -33.656 104.952 1.00 88.50 94 LEU A C 1
ATOM 749 O O . LEU A 1 94 ? -55.588 -33.170 104.214 1.00 88.50 94 LEU A O 1
ATOM 753 N N . LYS A 1 95 ? -57.090 -34.781 104.602 1.00 87.81 95 LYS A N 1
ATOM 754 C CA . LYS A 1 95 ? -56.983 -35.387 103.264 1.00 87.81 95 LYS A CA 1
ATOM 755 C C . LYS A 1 95 ? -57.770 -34.602 102.218 1.00 87.81 95 LYS A C 1
ATOM 757 O O . LYS A 1 95 ? -57.295 -34.535 101.088 1.00 87.81 95 LYS A O 1
ATOM 762 N N . THR A 1 96 ? -58.920 -34.033 102.572 1.00 87.06 96 THR A N 1
ATOM 763 C CA . THR A 1 96 ? -59.732 -33.191 101.688 1.00 87.06 96 THR A CA 1
ATOM 764 C C . THR A 1 96 ? -59.003 -31.889 101.379 1.00 87.06 96 THR A C 1
ATOM 766 O O . THR A 1 96 ? -58.817 -31.605 100.207 1.00 87.06 96 THR A O 1
ATOM 769 N N . GLU A 1 97 ? -58.447 -31.199 102.380 1.00 87.06 97 GLU A N 1
ATOM 770 C CA . GLU A 1 97 ? -57.587 -30.020 102.183 1.00 87.06 97 GLU A CA 1
ATOM 771 C C . GLU A 1 97 ? -56.354 -30.356 101.332 1.00 87.06 97 GLU A C 1
ATOM 773 O O . GLU A 1 97 ? -56.007 -29.627 100.407 1.00 87.06 97 GLU A O 1
ATOM 778 N N . LYS A 1 98 ? -55.696 -31.503 101.571 1.00 91.88 98 LYS A N 1
ATOM 779 C CA . LYS A 1 98 ? -54.595 -31.960 100.700 1.00 91.88 98 LYS A CA 1
ATOM 780 C C . LYS A 1 98 ? -55.046 -32.260 99.272 1.00 91.88 98 LYS A C 1
ATOM 782 O O . LYS A 1 98 ? -54.244 -32.116 98.351 1.00 91.88 98 LYS A O 1
ATOM 787 N N . LEU A 1 99 ? -56.266 -32.757 99.084 1.00 88.88 99 LEU A N 1
ATOM 788 C CA . LEU A 1 99 ? -56.830 -33.025 97.764 1.00 88.88 99 LEU A CA 1
ATOM 789 C C . LEU A 1 99 ? -57.215 -31.729 97.057 1.00 88.88 99 LEU A C 1
ATOM 791 O O . LEU A 1 99 ? -56.895 -31.607 95.882 1.00 88.88 99 LEU A O 1
ATOM 795 N N . GLU A 1 100 ? -57.809 -30.766 97.758 1.00 89.44 100 GLU A N 1
ATOM 796 C CA . GLU A 1 100 ? -58.097 -29.423 97.247 1.00 89.44 100 GLU A CA 1
ATOM 797 C C . GLU A 1 100 ? -56.808 -28.695 96.868 1.00 89.44 100 GLU A C 1
ATOM 799 O O . GLU A 1 100 ? -56.696 -28.235 95.737 1.00 89.44 100 GLU A O 1
ATOM 804 N N . GLY A 1 101 ? -55.776 -28.718 97.717 1.00 92.31 101 GLY A N 1
ATOM 805 C CA . GLY A 1 101 ? -54.474 -28.138 97.378 1.00 92.31 101 GLY A CA 1
ATOM 806 C C . GLY A 1 101 ? -53.818 -28.810 96.163 1.00 92.31 101 GLY A C 1
ATOM 807 O O . GLY A 1 101 ? -53.278 -28.140 95.286 1.00 92.31 101 GLY A O 1
ATOM 808 N N . LYS A 1 102 ? -53.904 -30.144 96.038 1.00 92.00 102 LYS A N 1
ATOM 809 C CA . LYS A 1 102 ? -53.449 -30.849 94.822 1.00 92.00 102 LYS A CA 1
ATOM 810 C C . LYS A 1 102 ? -54.296 -30.506 93.597 1.00 92.00 102 LYS A C 1
ATOM 812 O O . LYS A 1 102 ? -53.748 -30.457 92.500 1.00 92.00 102 LYS A O 1
ATOM 817 N N . LEU A 1 103 ? -55.602 -30.304 93.768 1.00 91.88 103 LEU A N 1
ATOM 818 C CA . LEU A 1 103 ? -56.524 -29.924 92.700 1.00 91.88 103 LEU A CA 1
ATOM 819 C C . LEU A 1 103 ? -56.220 -28.508 92.200 1.00 91.88 103 LEU A C 1
ATOM 821 O O . LEU A 1 103 ? -56.196 -28.301 90.992 1.00 91.88 103 LEU A O 1
ATOM 825 N N . GLU A 1 104 ? -55.924 -27.572 93.097 1.00 91.69 104 GLU A N 1
ATOM 826 C CA . GLU A 1 104 ? -55.539 -26.195 92.774 1.00 91.69 104 GLU A CA 1
ATOM 827 C C . GLU A 1 104 ? -54.190 -26.143 92.039 1.00 91.69 104 GLU A C 1
ATOM 829 O O . GLU A 1 104 ? -54.073 -25.492 90.998 1.00 91.69 104 GLU A O 1
ATOM 834 N N . ILE A 1 105 ? -53.200 -26.929 92.487 1.00 92.31 105 ILE A N 1
ATOM 835 C CA . ILE A 1 105 ? -51.927 -27.113 91.766 1.00 92.31 105 ILE A CA 1
ATOM 836 C C . ILE A 1 105 ? -52.178 -27.727 90.383 1.00 92.31 105 ILE A C 1
ATOM 838 O O . ILE A 1 105 ? -51.586 -27.298 89.394 1.00 92.31 105 ILE A O 1
ATOM 842 N N . PHE A 1 106 ? -53.070 -28.717 90.283 1.00 92.50 106 PHE A N 1
ATOM 843 C CA . PHE A 1 106 ? -53.396 -29.358 89.011 1.00 92.50 106 PHE A CA 1
ATOM 844 C C . PHE A 1 106 ? -54.129 -28.408 88.053 1.00 92.50 106 PHE A C 1
ATOM 846 O O . PHE A 1 106 ? -53.841 -28.403 86.858 1.00 92.50 106 PHE A O 1
ATOM 853 N N . GLN A 1 107 ? -55.041 -27.573 88.555 1.00 92.25 107 GLN A N 1
ATOM 854 C CA . GLN A 1 107 ? -55.704 -26.531 87.766 1.00 92.25 107 GLN A CA 1
ATOM 855 C C . GLN A 1 107 ? -54.708 -25.473 87.286 1.00 92.25 107 GLN A C 1
ATOM 857 O O . GLN A 1 107 ? -54.726 -25.126 86.106 1.00 92.25 107 GLN A O 1
ATOM 862 N N . SER A 1 108 ? -53.794 -25.037 88.155 1.00 91.19 108 SER A N 1
ATOM 863 C CA . SER A 1 108 ? -52.712 -24.109 87.803 1.00 91.19 108 SER A CA 1
ATOM 864 C C . SER A 1 108 ? -51.792 -24.702 86.732 1.00 91.19 108 SER A C 1
ATOM 866 O O . SER A 1 108 ? -51.535 -24.066 85.716 1.00 91.19 108 SER A O 1
ATOM 868 N N . SER A 1 109 ? -51.391 -25.969 86.886 1.00 92.19 109 SER A N 1
ATOM 869 C CA . SER A 1 109 ? -50.574 -26.693 85.903 1.00 92.19 109 SER A CA 1
ATOM 870 C C . SER A 1 109 ? -51.293 -26.883 84.563 1.00 92.19 109 SER A C 1
ATOM 872 O O . SER A 1 109 ? -50.672 -26.775 83.504 1.00 92.19 109 SER A O 1
ATOM 874 N N . LYS A 1 110 ? -52.611 -27.121 84.583 1.00 93.75 110 LYS A N 1
ATOM 875 C CA . LYS A 1 110 ? -53.435 -27.175 83.369 1.00 93.75 110 LYS A CA 1
ATOM 876 C C . LYS A 1 110 ? -53.497 -25.811 82.679 1.00 93.75 110 LYS A C 1
ATOM 878 O O . LYS A 1 110 ? -53.403 -25.769 81.457 1.00 93.75 110 LYS A O 1
ATOM 883 N N . SER A 1 111 ? -53.644 -24.727 83.442 1.00 95.00 111 SER A N 1
ATOM 884 C CA . SER A 1 111 ? -53.641 -23.359 82.911 1.00 95.00 111 SER A CA 1
ATOM 885 C C . SER A 1 111 ? -52.295 -23.016 82.271 1.00 95.00 111 SER A C 1
ATOM 887 O O . SER A 1 111 ? -52.263 -22.603 81.118 1.00 95.00 111 SER A O 1
ATOM 889 N N . GLU A 1 112 ? -51.188 -23.287 82.967 1.00 94.62 112 GLU A N 1
ATOM 890 C CA . GLU A 1 112 ? -49.827 -23.073 82.459 1.00 94.62 112 GLU A CA 1
ATOM 891 C C . GLU A 1 112 ? -49.548 -23.918 81.207 1.00 94.62 112 GLU A C 1
ATOM 893 O O . GLU A 1 112 ? -48.974 -23.439 80.232 1.00 94.62 112 GLU A O 1
ATOM 898 N N . SER A 1 113 ? -49.999 -25.176 81.188 1.00 93.69 113 SER A N 1
ATOM 899 C CA . SER A 1 113 ? -49.887 -26.028 79.998 1.00 93.69 113 SER A CA 1
ATOM 900 C C . SER A 1 113 ? -50.724 -25.490 78.835 1.00 93.69 113 SER A C 1
ATOM 902 O O . SER A 1 113 ? -50.289 -25.572 77.691 1.00 93.69 113 SER A O 1
ATOM 904 N N . GLY A 1 114 ? -51.904 -24.928 79.114 1.00 95.50 114 GLY A N 1
ATOM 905 C CA . GLY A 1 114 ? -52.750 -24.279 78.114 1.00 95.50 114 GLY A CA 1
ATOM 906 C C . GLY A 1 114 ? -52.078 -23.059 77.487 1.00 95.50 114 GLY A C 1
ATOM 907 O O . GLY A 1 114 ? -52.090 -22.929 76.267 1.00 95.50 114 GLY A O 1
ATOM 908 N N . GLU A 1 115 ? -51.430 -22.223 78.299 1.00 94.75 115 GLU A N 1
ATOM 909 C CA . GLU A 1 115 ? -50.656 -21.068 77.833 1.00 94.75 115 GLU A CA 1
ATOM 910 C C . GLU A 1 115 ? -49.430 -21.502 77.019 1.00 94.75 115 GLU A C 1
ATOM 912 O O . GLU A 1 115 ? -49.208 -20.994 75.926 1.00 94.75 115 GLU A O 1
ATOM 917 N N . ARG A 1 116 ? -48.694 -22.529 77.466 1.00 94.81 116 ARG A N 1
ATOM 918 C CA . ARG A 1 116 ? -47.587 -23.104 76.682 1.00 94.81 116 ARG A CA 1
ATOM 919 C C . ARG A 1 116 ? -48.054 -23.653 75.335 1.00 94.81 116 ARG A C 1
ATOM 921 O O . ARG A 1 116 ? -47.373 -23.442 74.342 1.00 94.81 116 ARG A O 1
ATOM 928 N N . ILE A 1 117 ? -49.193 -24.349 75.284 1.00 94.50 117 ILE A N 1
ATOM 929 C CA . ILE A 1 117 ? -49.760 -24.861 74.025 1.00 94.50 117 ILE A CA 1
ATOM 930 C C . ILE A 1 117 ? -50.210 -23.706 73.125 1.00 94.50 117 ILE A C 1
ATOM 932 O O . ILE A 1 117 ? -49.998 -23.777 71.918 1.00 94.50 117 ILE A O 1
ATO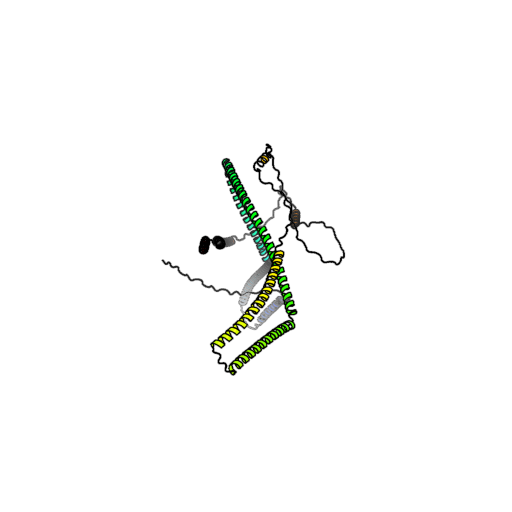M 936 N N . ALA A 1 118 ? -50.801 -22.650 73.691 1.00 94.81 118 ALA A N 1
ATOM 937 C CA . ALA A 1 118 ? -51.188 -21.459 72.942 1.00 94.81 118 ALA A CA 1
ATOM 938 C C . ALA A 1 118 ? -49.963 -20.749 72.343 1.00 94.81 118 ALA A C 1
ATOM 940 O O . ALA A 1 118 ? -49.948 -20.502 71.140 1.00 94.81 118 ALA A O 1
ATOM 941 N N . ASN A 1 119 ? -48.911 -20.536 73.140 1.00 95.50 119 ASN A N 1
ATOM 942 C CA . ASN A 1 119 ? -47.653 -19.941 72.683 1.00 95.50 119 ASN A CA 1
ATOM 943 C C . ASN A 1 119 ? -46.993 -20.802 71.599 1.00 95.50 119 ASN A C 1
ATOM 945 O O . ASN A 1 119 ? -46.556 -20.289 70.578 1.00 95.50 119 ASN A O 1
ATOM 949 N N . LEU A 1 120 ? -46.982 -22.127 71.765 1.00 94.50 120 LEU A N 1
ATOM 950 C CA . LEU A 1 120 ? -46.396 -23.046 70.787 1.00 94.50 120 LEU A CA 1
ATOM 951 C C . LEU A 1 120 ? -47.215 -23.085 69.484 1.00 94.50 120 LEU A C 1
ATOM 953 O O . LEU A 1 120 ? -46.656 -23.211 68.397 1.00 94.50 120 LEU A O 1
ATOM 957 N N . ALA A 1 121 ? -48.540 -22.931 69.565 1.00 94.88 121 ALA A N 1
ATOM 958 C CA . ALA A 1 121 ? -49.393 -22.775 68.390 1.00 94.88 121 ALA A CA 1
ATOM 959 C C . ALA A 1 121 ? -49.147 -21.439 67.666 1.00 94.88 121 ALA A C 1
ATOM 961 O O . ALA A 1 121 ? -49.169 -21.409 66.433 1.00 94.88 121 ALA A O 1
ATOM 962 N N . GLU A 1 122 ? -48.885 -20.361 68.408 1.00 96.31 122 GLU A N 1
ATOM 963 C CA . GLU A 1 122 ? -48.511 -19.055 67.859 1.00 96.31 122 GLU A CA 1
ATOM 964 C C . GLU A 1 122 ? -47.133 -19.107 67.182 1.00 96.31 122 GLU A C 1
ATOM 966 O O . GLU A 1 122 ? -47.024 -18.730 66.017 1.00 96.31 122 GLU A O 1
ATOM 971 N N . GLU A 1 123 ? -46.125 -19.699 67.831 1.00 95.25 123 GLU A N 1
ATOM 972 C CA . GLU A 1 123 ? -44.787 -19.920 67.262 1.00 95.25 123 GLU A CA 1
ATOM 973 C C . GLU A 1 123 ? -44.835 -20.775 65.985 1.00 95.25 123 GLU A C 1
ATOM 975 O O . GLU A 1 123 ? -44.160 -20.469 65.002 1.00 95.25 123 GLU A O 1
ATOM 980 N N . ILE A 1 124 ? -45.666 -21.827 65.941 1.00 95.00 124 ILE A N 1
ATOM 981 C CA . ILE A 1 124 ? -45.875 -22.624 64.718 1.00 95.00 124 ILE A CA 1
ATOM 982 C C . ILE A 1 124 ? -46.539 -21.780 63.619 1.00 95.00 124 ILE A C 1
ATOM 984 O O . ILE A 1 124 ? -46.196 -21.916 62.440 1.00 95.00 124 ILE A O 1
ATOM 988 N N . GLY A 1 125 ? -47.489 -20.914 63.983 1.00 96.81 125 GLY A N 1
ATOM 989 C CA . GLY A 1 125 ? -48.137 -19.984 63.058 1.00 96.81 125 GLY A CA 1
ATOM 990 C C . GLY A 1 125 ? -47.158 -18.964 62.474 1.00 96.81 125 GLY A C 1
ATOM 991 O O . GLY A 1 125 ? -47.162 -18.722 61.261 1.00 96.81 125 GLY A O 1
ATOM 992 N N . GLU A 1 126 ? -46.277 -18.421 63.310 1.00 96.31 126 GLU A N 1
ATOM 993 C CA . GLU A 1 126 ? -45.211 -17.508 62.906 1.00 96.31 126 GLU A CA 1
ATOM 994 C C . GLU A 1 126 ? -44.179 -18.217 62.020 1.00 96.31 126 GLU A C 1
ATOM 996 O O . GLU A 1 126 ? -43.861 -17.721 60.939 1.00 96.31 126 GLU A O 1
ATOM 1001 N N . LEU A 1 127 ? -43.735 -19.423 62.394 1.00 96.19 127 LEU A N 1
ATOM 1002 C CA . LEU A 1 127 ? -42.798 -20.221 61.601 1.00 96.19 127 LEU A CA 1
ATOM 1003 C C . LEU A 1 127 ? -43.373 -20.559 60.221 1.00 96.19 127 LEU A C 1
ATOM 1005 O O . LEU A 1 127 ? -42.682 -20.411 59.214 1.00 96.19 127 LEU A O 1
ATOM 1009 N N . ARG A 1 128 ? -44.648 -20.962 60.143 1.00 92.44 128 ARG A N 1
ATOM 1010 C CA . ARG A 1 128 ? -45.330 -21.211 58.862 1.00 92.44 128 ARG A CA 1
ATOM 1011 C C . ARG A 1 128 ? -45.397 -19.941 58.014 1.00 92.44 128 ARG A C 1
ATOM 1013 O O . ARG A 1 128 ? -45.145 -20.001 56.814 1.00 92.44 128 ARG A O 1
ATOM 1020 N N . SER A 1 129 ? -45.706 -18.802 58.628 1.00 96.44 129 SER A N 1
ATOM 1021 C CA . SER A 1 129 ? -45.736 -17.509 57.934 1.00 96.44 129 SER A CA 1
ATOM 1022 C C . SER A 1 129 ? -44.344 -17.107 57.436 1.00 96.44 129 SER A C 1
ATOM 1024 O O . SER A 1 129 ? -44.203 -16.593 56.327 1.00 96.44 129 SER A O 1
ATOM 1026 N N . MET A 1 130 ? -43.298 -17.399 58.214 1.00 95.62 130 MET A N 1
ATOM 1027 C CA . MET A 1 130 ? -41.911 -17.176 57.820 1.00 95.62 130 MET A CA 1
ATOM 1028 C C . MET A 1 130 ? -41.504 -18.083 56.652 1.00 95.62 130 MET A C 1
ATOM 1030 O O . MET A 1 130 ? -40.879 -17.592 55.715 1.00 95.62 130 MET A O 1
ATOM 1034 N N . ILE A 1 131 ? -41.882 -19.366 56.662 1.00 94.50 131 ILE A N 1
ATOM 1035 C CA . ILE A 1 131 ? -41.617 -20.299 55.555 1.00 94.50 131 ILE A CA 1
ATOM 1036 C C . ILE A 1 131 ? -42.301 -19.818 54.272 1.00 94.50 131 ILE A C 1
ATOM 1038 O O . ILE A 1 131 ? -41.622 -19.685 53.258 1.00 94.50 131 ILE A O 1
ATOM 1042 N N . PHE A 1 132 ? -43.586 -19.452 54.324 1.00 96.62 132 PHE A N 1
ATOM 1043 C CA . PHE A 1 132 ? -44.288 -18.913 53.153 1.00 96.62 132 PHE A CA 1
ATOM 1044 C C . PHE A 1 132 ? -43.662 -17.614 52.638 1.00 96.62 132 PHE A C 1
ATOM 1046 O O . PHE A 1 132 ? -43.485 -17.443 51.437 1.00 96.62 132 PHE A O 1
ATOM 1053 N N . SER A 1 133 ? -43.250 -16.717 53.536 1.00 95.00 133 SER A N 1
ATOM 1054 C CA . SER A 1 133 ? -42.520 -15.504 53.153 1.00 95.00 133 SER A CA 1
ATOM 1055 C C . SER A 1 133 ? -41.199 -15.832 52.445 1.00 95.00 133 SER A C 1
ATOM 1057 O O . SER A 1 133 ? -40.842 -15.187 51.459 1.00 95.00 133 SER A O 1
ATOM 1059 N N . LYS A 1 134 ? -40.477 -16.869 52.896 1.00 95.25 134 LYS A N 1
ATOM 1060 C CA . LYS A 1 134 ? -39.253 -17.335 52.230 1.00 95.25 134 LYS A CA 1
ATOM 1061 C C . LYS A 1 134 ? -39.540 -17.945 50.860 1.00 95.25 134 LYS A C 1
ATOM 1063 O O . LYS A 1 134 ? -38.834 -17.600 49.915 1.00 95.25 134 LYS A O 1
ATOM 1068 N N . GLU A 1 135 ? -40.564 -18.779 50.728 1.00 95.38 135 GLU A N 1
ATOM 1069 C CA . GLU A 1 135 ? -40.996 -19.336 49.437 1.00 95.38 135 GLU A CA 1
ATOM 1070 C C . GLU A 1 135 ? -41.354 -18.227 48.437 1.00 95.38 135 GLU A C 1
ATOM 1072 O O . GLU A 1 135 ? -40.835 -18.223 47.322 1.00 95.38 135 GLU A O 1
ATOM 1077 N N . ASP A 1 136 ? -42.109 -17.211 48.865 1.00 96.75 136 ASP A N 1
ATOM 1078 C CA . ASP A 1 136 ? -42.418 -16.032 48.046 1.00 96.75 136 ASP A CA 1
ATOM 1079 C C . ASP A 1 136 ? -41.155 -15.269 47.619 1.00 96.75 136 ASP A C 1
ATOM 1081 O O . ASP A 1 136 ? -41.069 -14.763 46.496 1.00 96.75 136 ASP A O 1
ATOM 1085 N N . THR A 1 137 ? -40.151 -15.153 48.499 1.00 96.25 137 THR A N 1
ATOM 1086 C CA . THR A 1 137 ? -38.870 -14.537 48.117 1.00 96.25 137 THR A CA 1
ATOM 1087 C C . THR A 1 137 ? -38.089 -15.388 47.122 1.00 96.25 137 THR A C 1
ATOM 1089 O O . THR A 1 137 ? -37.487 -14.823 46.214 1.00 96.25 137 THR A O 1
ATOM 1092 N N . PHE A 1 138 ? -38.124 -16.718 47.242 1.00 96.62 138 PHE A N 1
ATOM 1093 C CA . PHE A 1 138 ? -37.474 -17.610 46.284 1.00 96.62 138 PHE A CA 1
ATOM 1094 C C . PHE A 1 138 ? -38.143 -17.544 44.912 1.00 96.62 138 PHE A C 1
ATOM 1096 O O . PHE A 1 138 ? -37.435 -17.373 43.925 1.00 96.62 138 PHE A O 1
ATOM 1103 N N . ALA A 1 139 ? -39.476 -17.540 44.852 1.00 95.50 139 ALA A N 1
ATOM 1104 C CA . ALA A 1 139 ? -40.211 -17.369 43.600 1.00 95.50 139 ALA A CA 1
ATOM 1105 C C . ALA A 1 139 ? -39.858 -16.041 42.900 1.00 95.50 139 ALA A C 1
ATOM 1107 O O . ALA A 1 139 ? -39.625 -16.002 41.694 1.00 95.50 139 ALA A O 1
ATOM 1108 N N . LYS A 1 140 ? -39.726 -14.942 43.659 1.00 96.19 140 LYS A N 1
ATOM 1109 C CA . LYS A 1 140 ? -39.278 -13.649 43.105 1.00 96.19 140 LYS A CA 1
ATOM 1110 C C . LYS A 1 140 ? -37.844 -13.697 42.582 1.00 96.19 140 LYS A C 1
ATOM 1112 O O . LYS A 1 140 ? -37.561 -13.100 41.547 1.00 96.19 140 LYS A O 1
ATOM 1117 N N . ILE A 1 141 ? -36.945 -14.384 43.288 1.00 95.50 141 ILE A N 1
ATOM 1118 C CA . ILE A 1 141 ? -35.556 -14.566 42.848 1.00 95.50 141 ILE A CA 1
ATOM 1119 C C . ILE A 1 141 ? -35.511 -15.385 41.555 1.00 95.50 141 ILE A C 1
ATOM 1121 O O . ILE A 1 141 ? -34.761 -15.028 40.652 1.00 95.50 141 ILE A O 1
ATOM 1125 N N . GLU A 1 142 ? -36.312 -16.444 41.440 1.00 94.75 142 GLU A N 1
ATOM 1126 C CA . GLU A 1 142 ? -36.422 -17.251 40.219 1.00 94.75 142 GLU A CA 1
ATOM 1127 C C . GLU A 1 142 ? -36.915 -16.409 39.034 1.00 94.75 142 GLU A C 1
ATOM 1129 O O . GLU A 1 142 ? -36.265 -16.397 37.987 1.00 94.75 142 GLU A O 1
ATOM 1134 N N . ASP A 1 143 ? -37.967 -15.609 39.231 1.00 96.62 143 ASP A N 1
ATOM 1135 C CA . ASP A 1 143 ? -38.477 -14.663 38.230 1.00 96.62 143 ASP A CA 1
ATOM 1136 C C . ASP A 1 143 ? -37.420 -13.627 37.802 1.00 96.62 143 ASP A C 1
ATOM 1138 O O . ASP A 1 143 ? -37.295 -13.286 36.621 1.00 96.62 143 ASP A O 1
ATOM 1142 N N . GLU A 1 144 ? -36.651 -13.078 38.748 1.00 94.25 144 GLU A N 1
ATOM 1143 C CA . GLU A 1 144 ? -35.553 -12.155 38.442 1.00 94.25 144 GLU A CA 1
ATOM 1144 C C . GLU A 1 144 ? -34.417 -12.852 37.687 1.00 94.25 144 GLU A C 1
ATOM 1146 O O . GLU A 1 144 ? -33.854 -12.278 36.751 1.00 94.25 144 GLU A O 1
ATOM 1151 N N . PHE A 1 145 ? -34.106 -14.101 38.032 1.00 94.94 145 PHE A N 1
ATOM 1152 C CA . PHE A 1 145 ? -33.075 -14.882 37.359 1.00 94.94 145 PHE A CA 1
ATOM 1153 C C . PHE A 1 145 ? -33.477 -15.241 35.923 1.00 94.94 145 PHE A C 1
ATOM 1155 O O . PHE A 1 145 ? -32.642 -15.176 35.017 1.00 94.94 145 PHE A O 1
ATOM 1162 N N . GLU A 1 146 ? -34.754 -15.549 35.685 1.00 94.31 146 GLU A N 1
ATOM 1163 C CA . GLU A 1 146 ? -35.322 -15.751 34.348 1.00 94.31 146 GLU A CA 1
ATOM 1164 C C . GLU A 1 146 ? -35.169 -14.475 33.497 1.00 94.31 146 GLU A C 1
ATOM 1166 O O . GLU A 1 146 ? -34.663 -14.538 32.375 1.00 94.31 146 GLU A O 1
ATOM 1171 N N . LYS A 1 147 ? -35.475 -13.294 34.058 1.00 95.06 147 LYS A N 1
ATOM 1172 C CA . LYS A 1 147 ? -35.286 -11.991 33.381 1.00 95.06 147 LYS A CA 1
ATOM 1173 C C . LYS A 1 147 ? -33.819 -11.681 33.085 1.00 95.06 147 LYS A C 1
ATOM 1175 O O . LYS A 1 147 ? -33.500 -11.139 32.022 1.00 95.06 147 LYS A O 1
ATOM 1180 N N . VAL A 1 148 ? -32.910 -12.011 34.005 1.00 92.12 148 VAL A N 1
ATOM 1181 C CA . VAL A 1 148 ? -31.460 -11.868 33.790 1.00 92.12 148 VAL A CA 1
ATOM 1182 C 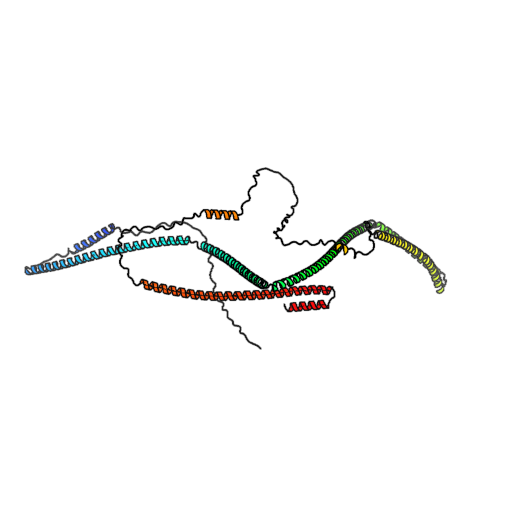C . VAL A 1 148 ? -30.997 -12.805 32.681 1.00 92.12 148 VAL A C 1
ATOM 1184 O O . VAL A 1 148 ? -30.254 -12.378 31.800 1.00 92.12 148 VAL A O 1
ATOM 1187 N N . LYS A 1 149 ? -31.460 -14.057 32.674 1.00 91.88 149 LYS A N 1
ATOM 1188 C CA . LYS A 1 149 ? -31.159 -15.042 31.631 1.00 91.88 149 LYS A CA 1
ATOM 1189 C C . LYS A 1 149 ? -31.690 -14.602 30.266 1.00 91.88 149 LYS A C 1
ATOM 1191 O O . LYS A 1 149 ? -30.962 -14.716 29.283 1.00 91.88 149 LYS A O 1
ATOM 1196 N N . GLU A 1 150 ? -32.903 -14.060 30.195 1.00 91.81 150 GLU A N 1
ATOM 1197 C CA . GLU A 1 150 ? -33.481 -13.493 28.971 1.00 91.81 150 GLU A CA 1
ATOM 1198 C C . GLU A 1 150 ? -32.664 -12.285 28.482 1.00 91.81 150 GLU A C 1
ATOM 1200 O O . GLU A 1 150 ? -32.245 -12.235 27.323 1.00 91.81 150 GLU A O 1
ATOM 1205 N N . SER A 1 151 ? -32.326 -11.355 29.381 1.00 87.50 151 SER A N 1
ATOM 1206 C CA . SER A 1 151 ? -31.485 -10.189 29.068 1.00 87.50 151 SER A CA 1
ATOM 1207 C C . SER A 1 151 ? -30.084 -10.596 28.595 1.00 87.50 151 SER A C 1
ATOM 1209 O O . SER A 1 151 ? -29.568 -10.050 27.617 1.00 87.50 151 SER A O 1
ATOM 1211 N N . ALA A 1 152 ? -29.481 -11.597 29.240 1.00 86.31 152 ALA A N 1
ATOM 1212 C CA . ALA A 1 152 ? -28.188 -12.156 28.866 1.00 86.31 152 ALA A CA 1
ATOM 1213 C C . ALA A 1 152 ? -28.247 -12.903 27.524 1.00 86.31 152 ALA A C 1
ATOM 1215 O O . ALA A 1 152 ? -27.306 -12.810 26.744 1.00 86.31 152 ALA A O 1
ATOM 1216 N N . ALA A 1 153 ? -29.348 -13.593 27.214 1.00 87.25 153 ALA A N 1
ATOM 1217 C CA . ALA A 1 153 ? -29.558 -14.232 25.914 1.00 87.25 153 ALA A CA 1
ATOM 1218 C C . ALA A 1 153 ? -29.764 -13.205 24.783 1.00 87.25 153 ALA A C 1
ATOM 1220 O O . ALA A 1 153 ? -29.385 -13.447 23.630 1.00 87.25 153 ALA A O 1
ATOM 1221 N N . HIS A 1 154 ? -30.346 -12.043 25.096 1.00 85.31 154 HIS A N 1
ATOM 1222 C CA . HIS A 1 154 ? -30.484 -10.927 24.161 1.00 85.31 154 HIS A CA 1
ATOM 1223 C C . HIS A 1 154 ? -29.184 -10.153 23.941 1.00 85.31 154 HIS A C 1
ATOM 1225 O O . HIS A 1 154 ? -28.944 -9.688 22.819 1.00 85.31 154 HIS A O 1
ATOM 1231 N N . MET A 1 155 ? -28.318 -10.062 24.954 1.00 83.88 155 MET A N 1
ATOM 1232 C CA . MET A 1 155 ? -26.922 -9.684 24.760 1.00 83.88 155 MET A CA 1
ATOM 1233 C C . MET A 1 155 ? -26.266 -10.759 23.898 1.00 83.88 155 MET A C 1
ATOM 1235 O O . MET A 1 155 ? -25.861 -11.805 24.374 1.00 83.88 155 MET A O 1
ATOM 1239 N N . LYS A 1 156 ? -26.177 -10.522 22.591 1.00 88.88 156 LYS A N 1
ATOM 1240 C CA . LYS A 1 156 ? -25.396 -11.360 21.676 1.00 88.88 156 LYS A CA 1
ATOM 1241 C C . LYS A 1 156 ? -23.952 -10.852 21.729 1.00 88.88 156 LYS A C 1
ATOM 1243 O O . LYS A 1 156 ? -23.643 -9.946 20.952 1.00 88.88 156 LYS A O 1
ATOM 1248 N N . PRO A 1 157 ? -23.071 -11.367 22.614 1.00 87.06 157 PRO A N 1
ATOM 1249 C CA . PRO A 1 157 ? -21.727 -10.818 22.807 1.00 87.06 157 PRO A CA 1
ATOM 1250 C C . PRO A 1 157 ? -20.924 -10.817 21.508 1.00 87.06 157 PRO A C 1
ATOM 1252 O O . PRO A 1 157 ? -20.184 -9.878 21.252 1.00 87.06 157 PRO A O 1
ATOM 1255 N N . GLU A 1 158 ? -21.150 -11.798 20.633 1.00 87.00 158 GLU A N 1
ATOM 1256 C CA . GLU A 1 158 ? -20.536 -11.843 19.305 1.00 87.00 158 GLU A CA 1
ATOM 1257 C C . GLU A 1 158 ? -20.900 -10.636 18.433 1.00 87.00 158 GLU A C 1
ATOM 1259 O O . GLU A 1 158 ? -20.058 -10.141 17.690 1.00 87.00 158 GLU A O 1
ATOM 1264 N N . LYS A 1 159 ? -22.140 -10.131 18.520 1.00 89.19 159 LYS A N 1
ATOM 1265 C CA . LYS A 1 159 ? -22.543 -8.928 17.780 1.00 89.19 159 LYS A CA 1
ATOM 1266 C C . LYS A 1 159 ? -21.879 -7.682 18.346 1.00 89.19 159 LYS A C 1
ATOM 1268 O O . LYS A 1 159 ? -21.401 -6.871 17.567 1.00 89.19 159 LYS A O 1
ATOM 1273 N N . ILE A 1 160 ? -21.823 -7.563 19.673 1.00 88.06 160 ILE A N 1
ATOM 1274 C CA . ILE A 1 160 ? -21.149 -6.445 20.349 1.00 88.06 160 ILE A CA 1
ATOM 1275 C C . ILE A 1 160 ? -19.656 -6.457 20.012 1.00 88.06 160 ILE A C 1
ATOM 1277 O O . ILE A 1 160 ? -19.079 -5.414 19.735 1.00 88.06 160 ILE A O 1
ATOM 1281 N N . HIS A 1 161 ? -19.035 -7.638 19.992 1.00 90.75 161 HIS A N 1
ATOM 1282 C CA . HIS A 1 161 ? -17.633 -7.787 19.629 1.00 90.75 161 HIS A CA 1
ATOM 1283 C C . HIS A 1 161 ? -17.376 -7.369 18.180 1.00 90.75 161 HIS A C 1
ATOM 1285 O O . HIS A 1 161 ? -16.483 -6.563 17.950 1.00 90.75 161 HIS A O 1
ATOM 1291 N N . ARG A 1 162 ? -18.204 -7.826 17.228 1.00 93.62 162 ARG A N 1
ATOM 1292 C CA . ARG A 1 162 ? -18.109 -7.392 15.824 1.00 93.62 162 ARG A CA 1
ATOM 1293 C C . ARG A 1 162 ? -18.318 -5.890 15.664 1.00 93.62 162 ARG A C 1
ATOM 1295 O O . ARG A 1 162 ? -17.558 -5.251 14.957 1.00 93.62 162 ARG A O 1
ATOM 1302 N N . GLU A 1 163 ? -19.305 -5.313 16.347 1.00 93.12 163 GLU A N 1
ATOM 1303 C CA . GLU A 1 163 ? -19.549 -3.869 16.293 1.00 93.12 163 GLU A CA 1
ATOM 1304 C C . GLU A 1 163 ? -18.380 -3.072 16.894 1.00 93.12 163 GLU A C 1
ATOM 1306 O O . GLU A 1 163 ? -18.005 -2.035 16.354 1.00 93.12 163 GLU A O 1
ATOM 1311 N N . LEU A 1 164 ? -17.748 -3.572 17.962 1.00 93.12 164 LEU A N 1
ATOM 1312 C CA . LEU A 1 164 ? -16.528 -2.984 18.522 1.00 93.12 164 LEU A CA 1
ATOM 1313 C C . LEU A 1 164 ? -15.319 -3.130 17.590 1.00 93.12 164 LEU A C 1
ATOM 1315 O O . LEU A 1 164 ? -14.522 -2.199 17.503 1.00 93.12 164 LEU A O 1
ATOM 1319 N N . GLU A 1 165 ? -15.166 -4.261 16.899 1.00 93.56 165 GLU A N 1
ATOM 1320 C CA . GLU A 1 165 ? -14.127 -4.448 15.878 1.00 93.56 165 GLU A CA 1
ATOM 1321 C C . GLU A 1 165 ? -14.329 -3.486 14.700 1.00 93.56 165 GLU A C 1
ATOM 1323 O O . GLU A 1 165 ? -13.382 -2.802 14.307 1.00 93.56 165 GLU A O 1
ATOM 1328 N N . ASP A 1 166 ? -15.560 -3.359 14.200 1.00 95.00 166 ASP A N 1
ATOM 1329 C CA . ASP A 1 166 ? -15.922 -2.427 13.128 1.00 95.00 166 ASP A CA 1
ATOM 1330 C C . ASP A 1 166 ? -15.652 -0.973 13.552 1.00 95.00 166 ASP A C 1
ATOM 1332 O O . ASP A 1 166 ? -14.988 -0.216 12.839 1.00 95.00 166 ASP A O 1
ATOM 1336 N N . GLN A 1 167 ? -16.079 -0.587 14.760 1.00 95.19 167 GLN A N 1
ATOM 1337 C CA . GLN A 1 167 ? -15.784 0.732 15.324 1.00 95.19 167 GLN A CA 1
ATOM 1338 C C . GLN A 1 167 ? -14.277 0.952 15.514 1.00 95.19 167 GLN A C 1
ATOM 1340 O O . GLN A 1 167 ? -13.781 2.052 15.272 1.00 95.19 167 GLN A O 1
ATOM 1345 N N . SER A 1 168 ? -13.522 -0.074 15.918 1.00 93.88 168 SER A N 1
ATOM 1346 C CA . SER A 1 168 ? -12.064 0.006 16.049 1.00 93.88 168 SER A CA 1
ATOM 1347 C C . SER A 1 168 ? -11.392 0.241 14.694 1.00 93.88 168 SER A C 1
ATOM 1349 O O . SER A 1 168 ? -10.520 1.107 14.581 1.00 93.88 168 SER A O 1
ATOM 1351 N N . ALA A 1 169 ? -11.841 -0.454 13.646 1.00 95.19 169 ALA A N 1
ATOM 1352 C CA . ALA A 1 169 ? -11.360 -0.255 12.283 1.00 95.19 169 ALA A CA 1
ATOM 1353 C C . ALA A 1 169 ? -11.651 1.170 11.777 1.00 95.19 169 ALA A C 1
ATOM 1355 O O . ALA A 1 169 ? -10.773 1.817 11.193 1.00 95.19 169 ALA A O 1
ATOM 1356 N N . ASP A 1 170 ? -12.844 1.698 12.058 1.00 95.50 170 ASP A N 1
ATOM 1357 C CA . ASP A 1 170 ? -13.205 3.079 11.731 1.00 95.50 170 ASP A CA 1
ATOM 1358 C C . ASP A 1 170 ? -12.345 4.099 12.492 1.00 95.50 170 ASP A C 1
ATOM 1360 O O . ASP A 1 170 ? -11.853 5.062 11.893 1.00 95.50 170 ASP A O 1
ATOM 1364 N N . VAL A 1 171 ? -12.075 3.869 13.782 1.00 95.94 171 VAL A N 1
ATOM 1365 C CA . VAL A 1 171 ? -11.169 4.710 14.582 1.00 95.94 171 VAL A CA 1
ATOM 1366 C C . VAL A 1 171 ? -9.754 4.702 13.999 1.00 95.94 171 VAL A C 1
ATOM 1368 O O . VAL A 1 171 ? -9.162 5.771 13.832 1.00 95.94 171 VAL A O 1
ATOM 1371 N N . MET A 1 172 ? -9.222 3.537 13.613 1.00 93.81 172 MET A N 1
ATOM 1372 C CA . MET A 1 172 ? -7.902 3.440 12.975 1.00 93.81 172 MET A CA 1
ATOM 1373 C C . MET A 1 172 ? -7.852 4.196 11.641 1.00 93.81 172 MET A C 1
ATOM 1375 O O . MET A 1 172 ? -6.882 4.902 11.355 1.00 93.81 172 MET A O 1
ATOM 1379 N N . LYS A 1 173 ? -8.915 4.110 10.835 1.00 95.62 173 LYS A N 1
ATOM 1380 C CA . LYS A 1 173 ? -9.028 4.842 9.568 1.00 95.62 173 LYS A CA 1
ATOM 1381 C C . LYS A 1 173 ? -9.050 6.355 9.783 1.00 95.62 173 LYS A C 1
ATOM 1383 O O . LYS A 1 173 ? -8.361 7.082 9.064 1.00 95.62 173 LYS A O 1
ATOM 1388 N N . VAL A 1 174 ? -9.809 6.837 10.768 1.00 95.12 174 VAL A N 1
ATOM 1389 C CA . VAL A 1 174 ? -9.841 8.261 11.135 1.00 95.12 174 VAL A CA 1
ATOM 1390 C C . VAL A 1 174 ? -8.472 8.715 11.646 1.00 95.12 174 VAL A C 1
ATOM 1392 O O . VAL A 1 174 ? -7.986 9.764 11.227 1.00 95.12 174 VAL A O 1
ATOM 1395 N N . GLN A 1 175 ? -7.799 7.914 12.475 1.00 95.44 175 GLN A N 1
ATOM 1396 C CA . GLN A 1 175 ? -6.462 8.232 12.975 1.00 95.44 175 GLN A CA 1
ATOM 1397 C C . GLN A 1 175 ? -5.435 8.359 11.839 1.00 95.44 175 GLN A C 1
ATOM 1399 O O . GLN A 1 175 ? -4.697 9.344 11.790 1.00 95.44 175 GLN A O 1
ATOM 1404 N N . ALA A 1 176 ? -5.446 7.442 10.868 1.00 95.62 176 ALA A N 1
ATOM 1405 C CA . ALA A 1 176 ? -4.587 7.529 9.686 1.00 95.62 176 ALA A CA 1
ATOM 1406 C C . ALA A 1 176 ? -4.858 8.802 8.856 1.00 95.62 176 ALA A C 1
ATOM 1408 O O . ALA A 1 176 ? -3.929 9.447 8.362 1.00 95.62 176 ALA A O 1
ATOM 1409 N N . GLN A 1 177 ? -6.126 9.213 8.730 1.00 92.75 177 GLN A N 1
ATOM 1410 C CA . GLN A 1 177 ? -6.484 10.472 8.067 1.00 92.75 177 GLN A CA 1
ATOM 1411 C C . GLN A 1 177 ? -5.966 11.698 8.831 1.00 92.75 177 GLN A C 1
ATOM 1413 O O . GLN A 1 177 ? -5.456 12.628 8.203 1.00 92.75 177 GLN A O 1
ATOM 1418 N N . VAL A 1 178 ? -6.050 11.697 10.165 1.00 96.44 178 VAL A N 1
ATOM 1419 C CA . VAL A 1 178 ? -5.510 12.769 11.016 1.00 96.44 178 VAL A CA 1
ATOM 1420 C C . VAL A 1 178 ? -3.989 12.870 10.872 1.00 96.44 178 VAL A C 1
ATOM 1422 O O . VAL A 1 178 ? -3.461 13.972 10.716 1.00 96.44 178 VAL A O 1
ATOM 1425 N N . GLU A 1 179 ? -3.272 11.746 10.850 1.00 96.06 179 GLU A N 1
ATOM 1426 C CA . GLU A 1 179 ? -1.818 11.730 10.644 1.00 96.06 179 GLU A CA 1
ATOM 1427 C C . GLU A 1 179 ? -1.421 12.264 9.260 1.00 96.06 179 GLU A C 1
ATOM 1429 O O . GLU A 1 179 ? -0.511 13.095 9.146 1.00 96.06 179 GLU A O 1
ATOM 1434 N N . LEU A 1 180 ? -2.153 11.878 8.209 1.00 96.12 180 LEU A N 1
ATOM 1435 C CA . LEU A 1 180 ? -1.952 12.407 6.859 1.00 96.12 180 LEU A CA 1
ATOM 1436 C C . LEU A 1 180 ? -2.197 13.922 6.800 1.00 96.12 180 LEU A C 1
ATOM 1438 O O . LEU A 1 180 ? -1.411 14.656 6.195 1.00 96.12 180 LEU A O 1
ATOM 1442 N N . GLN A 1 181 ? -3.268 14.410 7.431 1.00 92.94 181 GLN A N 1
ATOM 1443 C CA . GLN A 1 181 ? -3.563 15.841 7.506 1.00 92.94 181 GLN A CA 1
ATOM 1444 C C . GLN A 1 181 ? -2.482 16.602 8.280 1.00 92.94 181 GLN A C 1
ATOM 1446 O O . GLN A 1 181 ? -2.026 17.643 7.810 1.00 92.94 181 GLN A O 1
ATOM 1451 N N . LYS A 1 182 ? -1.997 16.062 9.403 1.00 95.31 182 LYS A N 1
ATOM 1452 C CA . LYS A 1 182 ? -0.895 16.648 10.178 1.00 95.31 182 LYS A CA 1
ATOM 1453 C C . LYS A 1 182 ? 0.388 16.753 9.351 1.00 95.31 182 LYS A C 1
ATOM 1455 O O . LYS A 1 182 ? 1.047 17.788 9.370 1.00 95.31 182 LYS A O 1
ATOM 1460 N N . SER A 1 183 ? 0.708 15.725 8.564 1.00 95.31 183 SER A N 1
ATOM 1461 C CA . SER A 1 183 ? 1.836 15.757 7.623 1.00 95.31 183 SER A CA 1
ATOM 1462 C C . SER A 1 183 ? 1.680 16.866 6.572 1.00 95.31 183 SER A C 1
ATOM 1464 O O . SER A 1 183 ? 2.614 17.632 6.326 1.00 95.31 183 SER A O 1
ATOM 1466 N N . ARG A 1 184 ? 0.475 17.029 6.003 1.00 93.31 184 ARG A N 1
ATOM 1467 C CA . ARG A 1 184 ? 0.173 18.119 5.057 1.00 93.31 184 ARG A CA 1
ATOM 1468 C C . ARG A 1 184 ? 0.304 19.502 5.699 1.00 93.31 184 ARG A C 1
ATOM 1470 O O . ARG A 1 184 ? 0.894 20.381 5.077 1.00 93.31 184 ARG A O 1
ATOM 1477 N N . ILE A 1 185 ? -0.186 19.683 6.927 1.00 95.19 185 ILE A N 1
ATOM 1478 C CA . ILE A 1 185 ? -0.062 20.941 7.683 1.00 95.19 185 ILE A CA 1
ATOM 1479 C C . ILE A 1 185 ? 1.412 21.268 7.943 1.00 95.19 185 ILE A C 1
ATOM 1481 O O . ILE A 1 185 ? 1.845 22.375 7.639 1.00 95.19 185 ILE A O 1
ATOM 1485 N N . ASN A 1 186 ? 2.211 20.298 8.394 1.00 94.31 186 ASN A N 1
ATOM 1486 C CA . ASN A 1 186 ? 3.647 20.493 8.618 1.00 94.31 186 ASN A CA 1
ATOM 1487 C C . ASN A 1 186 ? 4.394 20.860 7.322 1.00 94.31 186 ASN A C 1
ATOM 1489 O O . ASN A 1 186 ? 5.338 21.651 7.333 1.00 94.31 186 ASN A O 1
ATOM 1493 N N . ASN A 1 187 ? 3.992 20.291 6.183 1.00 92.56 187 ASN A N 1
ATOM 1494 C CA . ASN A 1 187 ? 4.558 20.658 4.885 1.00 92.56 187 ASN A CA 1
ATOM 1495 C C . ASN A 1 187 ? 4.154 22.078 4.468 1.00 92.56 187 ASN A C 1
ATOM 1497 O O . ASN A 1 187 ? 4.995 22.821 3.962 1.00 92.56 187 ASN A O 1
ATOM 1501 N N . LEU A 1 188 ? 2.901 22.470 4.712 1.00 90.38 188 LEU A N 1
ATOM 1502 C CA . LEU A 1 188 ? 2.414 23.825 4.461 1.00 90.38 188 LEU A CA 1
ATOM 1503 C C . LEU A 1 188 ? 3.150 24.853 5.331 1.00 90.38 188 LEU A C 1
ATOM 1505 O O . LEU A 1 188 ? 3.581 25.878 4.818 1.00 90.38 188 LEU A O 1
ATOM 1509 N N . GLU A 1 189 ? 3.384 24.550 6.606 1.00 94.94 189 GLU A N 1
ATOM 1510 C CA . GLU A 1 189 ? 4.174 25.389 7.511 1.00 94.94 189 GLU A CA 1
ATOM 1511 C C . GLU A 1 189 ? 5.600 25.601 6.983 1.00 94.94 189 GLU A C 1
ATOM 1513 O O . GLU A 1 189 ? 6.071 26.734 6.882 1.00 94.94 189 GLU A O 1
ATOM 1518 N N . LYS A 1 190 ? 6.273 24.529 6.539 1.00 95.81 190 LYS A N 1
ATOM 1519 C CA . LYS A 1 190 ? 7.602 24.628 5.911 1.00 95.81 190 LYS A CA 1
ATOM 1520 C C . LYS A 1 190 ? 7.587 25.483 4.644 1.00 95.81 190 LYS A C 1
ATOM 1522 O O . LYS A 1 190 ? 8.549 26.206 4.389 1.00 95.81 190 LYS A O 1
ATOM 1527 N N . LEU A 1 191 ? 6.535 25.386 3.828 1.00 90.50 191 LEU A N 1
ATOM 1528 C CA . LEU A 1 191 ? 6.375 26.225 2.639 1.00 90.50 191 LEU A CA 1
ATOM 1529 C C . LEU A 1 191 ? 6.173 27.690 3.022 1.00 90.50 191 LEU A C 1
ATOM 1531 O O . LEU A 1 191 ? 6.858 28.539 2.465 1.00 90.50 191 LEU A O 1
ATOM 1535 N N . ILE A 1 192 ? 5.318 27.982 4.006 1.00 90.56 192 ILE A N 1
ATOM 1536 C CA . ILE A 1 192 ? 5.110 29.339 4.524 1.00 90.56 192 ILE A CA 1
ATOM 1537 C C . ILE A 1 192 ? 6.433 29.920 5.030 1.00 90.56 192 ILE A C 1
ATOM 1539 O O . ILE A 1 192 ? 6.800 31.011 4.611 1.00 90.56 192 ILE A O 1
ATOM 1543 N N . GLN A 1 193 ? 7.208 29.172 5.819 1.00 94.81 193 GLN A N 1
ATOM 1544 C CA . GLN A 1 193 ? 8.522 29.615 6.302 1.00 94.81 193 GLN A CA 1
ATOM 1545 C C . GLN A 1 193 ? 9.525 29.861 5.163 1.00 94.81 193 GLN A C 1
ATOM 1547 O O . GLN A 1 193 ? 10.328 30.794 5.223 1.00 94.81 193 GLN A O 1
ATOM 1552 N N . LYS A 1 194 ? 9.519 29.037 4.105 1.00 92.69 194 LYS A N 1
ATOM 1553 C CA . LYS A 1 194 ? 10.357 29.265 2.913 1.00 92.69 194 LYS A CA 1
ATOM 1554 C C . LYS A 1 194 ? 9.934 30.532 2.176 1.00 92.69 194 LYS A C 1
ATOM 1556 O O . LYS A 1 194 ? 10.792 31.342 1.837 1.00 92.69 194 LYS A O 1
ATOM 1561 N N . THR A 1 195 ? 8.635 30.708 1.960 1.00 84.38 195 THR A N 1
ATOM 1562 C CA . THR A 1 195 ? 8.061 31.889 1.315 1.00 84.38 195 THR A CA 1
ATOM 1563 C C . THR A 1 195 ? 8.367 33.144 2.122 1.00 84.38 195 THR A C 1
ATOM 1565 O O . THR A 1 195 ? 8.830 34.123 1.554 1.00 84.38 195 THR A O 1
ATOM 1568 N N . GLU A 1 196 ? 8.232 33.100 3.446 1.00 88.25 196 GLU A N 1
ATOM 1569 C CA . GLU A 1 196 ? 8.597 34.195 4.344 1.00 88.25 196 GLU A CA 1
ATOM 1570 C C . GLU A 1 196 ? 10.089 34.540 4.244 1.00 88.25 196 GLU A C 1
ATOM 1572 O O . GLU A 1 196 ? 10.441 35.707 4.090 1.00 88.25 196 GLU A O 1
ATOM 1577 N N . LYS A 1 197 ? 10.984 33.540 4.240 1.00 88.50 197 LYS A N 1
ATOM 1578 C CA . LYS A 1 197 ? 12.425 33.760 4.017 1.00 88.50 197 LYS A CA 1
ATOM 1579 C C . LYS A 1 197 ? 12.704 34.411 2.663 1.00 88.50 197 LYS A C 1
ATOM 1581 O O . LYS A 1 197 ? 13.575 35.272 2.577 1.00 88.50 197 LYS A O 1
ATOM 1586 N N . ILE A 1 198 ? 11.991 34.006 1.614 1.00 82.44 198 ILE A N 1
ATOM 1587 C CA . ILE A 1 198 ? 12.110 34.585 0.272 1.00 82.44 198 ILE A CA 1
ATOM 1588 C C . ILE A 1 198 ? 11.600 36.036 0.268 1.00 82.44 198 ILE A C 1
ATOM 1590 O O . ILE A 1 198 ? 12.317 36.928 -0.176 1.00 82.44 198 ILE A O 1
ATOM 1594 N N . LEU A 1 199 ? 10.422 36.305 0.836 1.00 79.31 199 LEU A N 1
ATOM 1595 C CA . LEU A 1 199 ? 9.864 37.656 0.969 1.00 79.31 199 LEU A CA 1
ATOM 1596 C C . LEU A 1 199 ? 10.764 38.580 1.795 1.00 79.31 199 LEU A C 1
ATOM 1598 O O . LEU A 1 199 ? 10.965 39.733 1.425 1.00 79.31 199 LEU A O 1
ATOM 1602 N N . ASN A 1 200 ? 11.354 38.078 2.879 1.00 81.31 200 ASN A N 1
ATOM 1603 C CA . ASN A 1 200 ? 12.296 38.846 3.688 1.00 81.31 200 ASN A CA 1
ATOM 1604 C C . ASN A 1 200 ? 13.585 39.171 2.920 1.00 81.31 200 ASN A C 1
ATOM 1606 O O . ASN A 1 200 ? 14.141 40.245 3.123 1.00 81.31 200 ASN A O 1
ATOM 1610 N N . LYS A 1 201 ? 14.028 38.311 1.990 1.00 79.50 201 LYS A N 1
ATOM 1611 C CA . LYS A 1 201 ? 15.127 38.645 1.068 1.00 79.50 201 LYS A CA 1
ATOM 1612 C C . LYS A 1 201 ? 14.731 39.733 0.066 1.00 79.50 201 LYS A C 1
ATOM 1614 O O . LYS A 1 201 ? 15.561 40.578 -0.244 1.00 79.50 201 LYS A O 1
ATOM 1619 N N . PHE A 1 202 ? 13.481 39.748 -0.398 1.00 70.38 202 PHE A N 1
ATOM 1620 C CA . PHE A 1 202 ? 12.975 40.756 -1.337 1.00 70.38 202 PHE A CA 1
ATOM 1621 C C . PHE A 1 202 ? 12.720 42.140 -0.720 1.00 70.38 202 PHE A C 1
ATOM 1623 O O . PHE A 1 202 ? 12.611 43.109 -1.465 1.00 70.38 202 PHE A O 1
ATOM 1630 N N . LYS A 1 203 ? 12.636 42.268 0.614 1.00 69.62 203 LYS A N 1
ATOM 1631 C CA . LYS A 1 203 ? 12.408 43.569 1.276 1.00 69.62 203 LYS A CA 1
ATOM 1632 C C . LYS A 1 203 ? 13.516 44.599 1.027 1.00 69.62 203 LYS A C 1
ATOM 1634 O O . LYS A 1 203 ? 13.247 45.791 1.138 1.00 69.62 203 LYS A O 1
ATOM 1639 N N . SER A 1 204 ? 14.725 44.171 0.669 1.00 76.31 204 SER A N 1
ATOM 1640 C CA . SER A 1 204 ? 15.797 45.083 0.263 1.00 76.31 204 SER A CA 1
ATOM 1641 C C . SER A 1 204 ? 15.754 45.283 -1.251 1.00 76.31 204 SER A C 1
ATOM 1643 O O . SER A 1 204 ? 15.989 44.344 -2.007 1.00 76.31 204 SER A O 1
ATOM 1645 N N . TYR A 1 205 ? 15.482 46.508 -1.704 1.00 70.50 205 TYR A N 1
ATOM 1646 C CA . TYR A 1 205 ? 15.452 46.877 -3.128 1.00 70.50 205 TYR A CA 1
ATOM 1647 C C . TYR A 1 205 ? 16.757 46.509 -3.869 1.00 70.50 205 TYR A C 1
ATOM 1649 O O . TYR A 1 205 ? 16.730 46.104 -5.029 1.00 70.50 205 TYR A O 1
ATOM 1657 N N . GLU A 1 206 ? 17.893 46.548 -3.170 1.00 74.56 206 GLU A N 1
ATOM 1658 C CA . GLU A 1 206 ? 19.204 46.105 -3.666 1.00 74.56 206 GLU A CA 1
ATOM 1659 C C . GLU A 1 206 ? 19.224 44.607 -4.015 1.00 74.56 206 GLU A C 1
ATOM 1661 O O . GLU A 1 206 ? 19.682 44.228 -5.093 1.00 74.56 206 GLU A O 1
ATOM 1666 N N . ASN A 1 207 ? 18.604 43.758 -3.186 1.00 75.88 207 ASN A N 1
ATOM 1667 C CA . ASN A 1 207 ? 18.506 42.321 -3.457 1.00 75.88 207 ASN A CA 1
ATOM 1668 C C . ASN A 1 207 ? 17.645 42.029 -4.693 1.00 75.88 207 ASN A C 1
ATOM 1670 O O . ASN A 1 207 ? 17.884 41.044 -5.387 1.00 75.88 207 ASN A O 1
ATOM 1674 N N . LEU A 1 208 ? 16.646 42.865 -4.994 1.00 76.56 208 LEU A N 1
ATOM 1675 C CA . LEU A 1 208 ? 15.828 42.703 -6.197 1.00 76.56 208 LEU A CA 1
ATOM 1676 C C . LEU A 1 208 ? 16.638 42.996 -7.471 1.00 76.56 208 LEU A C 1
ATOM 1678 O O . LEU A 1 208 ? 16.493 42.286 -8.468 1.00 76.56 208 LEU A O 1
ATOM 1682 N N . ILE A 1 209 ? 17.519 44.001 -7.431 1.00 82.38 209 ILE A N 1
ATOM 1683 C CA . ILE A 1 209 ? 18.439 44.315 -8.533 1.00 82.38 209 ILE A CA 1
ATOM 1684 C C . ILE A 1 209 ? 19.426 43.163 -8.750 1.00 82.38 209 ILE A C 1
ATOM 1686 O O . ILE A 1 209 ? 19.651 42.762 -9.894 1.00 82.38 209 ILE A O 1
ATOM 1690 N N . ASP A 1 210 ? 19.975 42.594 -7.678 1.00 86.00 210 ASP A N 1
ATOM 1691 C CA . ASP A 1 210 ? 20.903 41.465 -7.780 1.00 86.00 210 ASP A CA 1
ATOM 1692 C C . ASP A 1 210 ? 20.216 40.196 -8.294 1.00 86.00 210 ASP A C 1
ATOM 1694 O O . ASP A 1 210 ? 20.753 39.517 -9.171 1.00 86.00 210 ASP A O 1
ATOM 1698 N N . ILE A 1 211 ? 18.985 39.920 -7.850 1.00 81.75 211 ILE A N 1
ATOM 1699 C CA . ILE A 1 211 ? 18.165 38.830 -8.398 1.00 81.75 211 ILE A CA 1
ATOM 1700 C C . ILE A 1 211 ? 17.873 39.067 -9.881 1.00 81.75 211 ILE A C 1
ATOM 1702 O O . ILE A 1 211 ? 17.943 38.123 -10.662 1.00 81.75 211 ILE A O 1
ATOM 1706 N N . SER A 1 212 ? 17.588 40.302 -10.300 1.00 79.56 212 SER A N 1
ATOM 1707 C CA . SER A 1 212 ? 17.371 40.636 -11.714 1.00 79.56 212 SER A CA 1
ATOM 1708 C C . SER A 1 212 ? 18.624 40.382 -12.563 1.00 79.56 212 SER A C 1
ATOM 1710 O O . SER A 1 212 ? 18.541 39.750 -13.618 1.00 79.56 212 SER A O 1
ATOM 1712 N N . LYS A 1 213 ? 19.807 40.780 -12.074 1.00 91.31 213 LYS A N 1
ATOM 1713 C CA . LYS A 1 213 ? 21.093 40.496 -12.735 1.00 91.31 213 LYS A CA 1
ATOM 1714 C C . LYS A 1 213 ? 21.376 38.996 -12.822 1.00 91.31 213 LYS A C 1
ATOM 1716 O O . LYS A 1 213 ? 21.745 38.514 -13.891 1.00 91.31 213 LYS A O 1
ATOM 1721 N N . GLU A 1 214 ? 21.177 38.254 -11.734 1.00 88.94 214 GLU A N 1
ATOM 1722 C CA . GLU A 1 214 ? 21.380 36.801 -11.719 1.00 88.94 214 GLU A CA 1
ATOM 1723 C C . GLU A 1 214 ? 20.362 36.085 -12.616 1.00 88.94 214 GLU A C 1
ATOM 1725 O O . GLU A 1 214 ? 20.730 35.183 -13.363 1.00 88.94 214 GLU A O 1
ATOM 1730 N N . THR A 1 215 ? 19.106 36.539 -12.639 1.00 86.88 215 THR A N 1
ATOM 1731 C CA . THR A 1 215 ? 18.071 36.021 -13.548 1.00 86.88 215 THR A CA 1
ATOM 1732 C C . THR A 1 215 ? 18.468 36.254 -15.003 1.00 86.88 215 THR A C 1
ATOM 1734 O O . THR A 1 215 ? 18.395 35.331 -15.809 1.00 86.88 215 THR A O 1
ATOM 1737 N N . LYS A 1 216 ? 18.970 37.448 -15.347 1.00 92.88 216 LYS A N 1
ATOM 1738 C CA . LYS A 1 216 ? 19.473 37.744 -16.696 1.00 92.88 216 LYS A CA 1
ATOM 1739 C C . LYS A 1 216 ? 20.641 36.829 -17.080 1.00 92.88 216 LYS A C 1
ATOM 1741 O O . LYS A 1 216 ? 20.641 36.269 -18.172 1.00 92.88 216 LYS A O 1
ATOM 1746 N N . LYS A 1 217 ? 21.582 36.602 -16.161 1.00 94.56 217 LYS A N 1
ATOM 1747 C CA . LYS A 1 217 ? 22.705 35.672 -16.355 1.00 94.56 217 LYS A CA 1
ATOM 1748 C C . LYS A 1 217 ? 22.241 34.221 -16.527 1.00 94.56 217 LYS A C 1
ATOM 1750 O O . LYS A 1 217 ? 22.812 33.480 -17.323 1.00 94.56 217 LYS A O 1
ATOM 1755 N N . GLN A 1 218 ? 21.211 33.792 -15.796 1.00 88.94 218 GLN A N 1
ATOM 1756 C CA . GLN A 1 218 ? 20.616 32.464 -15.966 1.00 88.94 218 GLN A CA 1
ATOM 1757 C C . GLN A 1 218 ? 19.885 32.331 -17.304 1.00 88.94 218 GLN A C 1
ATOM 1759 O O . GLN A 1 218 ? 20.030 31.300 -17.953 1.00 88.94 218 GLN A O 1
ATOM 1764 N N . ILE A 1 219 ? 19.181 33.370 -17.758 1.00 90.19 219 ILE A N 1
ATOM 1765 C CA . ILE A 1 219 ? 18.562 33.408 -19.092 1.00 90.19 219 ILE A CA 1
ATOM 1766 C C . ILE A 1 219 ? 19.632 33.287 -20.187 1.00 90.19 219 ILE A C 1
ATOM 1768 O O . ILE A 1 219 ? 19.459 32.507 -21.118 1.00 90.19 219 ILE A O 1
ATOM 1772 N N . GLU A 1 220 ? 20.766 33.981 -20.061 1.00 93.81 220 GLU A N 1
ATOM 1773 C CA . GLU A 1 220 ? 21.890 33.839 -21.001 1.00 93.81 220 GLU A CA 1
ATOM 1774 C C . GLU A 1 220 ? 22.428 32.399 -21.038 1.00 93.81 220 GLU A C 1
ATOM 1776 O O . GLU A 1 220 ? 22.573 31.828 -22.118 1.00 93.81 220 GLU A O 1
ATOM 1781 N N . LYS A 1 221 ? 22.617 31.759 -19.874 1.00 92.69 221 LYS A N 1
ATOM 1782 C CA . LYS A 1 221 ? 23.011 30.339 -19.798 1.00 92.69 221 LYS A CA 1
ATOM 1783 C C . LYS A 1 221 ? 21.980 29.399 -20.428 1.00 92.69 221 LYS A C 1
ATOM 1785 O O . LYS A 1 221 ? 22.368 28.426 -21.072 1.00 92.69 221 LYS A O 1
ATOM 1790 N N . ILE A 1 222 ? 20.686 29.662 -20.238 1.00 89.50 222 ILE A N 1
ATOM 1791 C CA . ILE A 1 222 ? 19.603 28.882 -20.855 1.00 89.50 222 ILE A CA 1
ATOM 1792 C C . ILE A 1 222 ? 19.665 29.019 -22.376 1.00 89.50 222 ILE A C 1
ATOM 1794 O O . ILE A 1 222 ? 19.643 28.003 -23.061 1.00 89.50 222 ILE A O 1
ATOM 1798 N N . ASN A 1 223 ? 19.839 30.233 -22.900 1.00 92.12 223 ASN A N 1
ATOM 1799 C CA . ASN A 1 223 ? 19.957 30.475 -24.339 1.00 92.12 223 ASN A CA 1
ATOM 1800 C C . ASN A 1 223 ? 21.197 29.793 -24.943 1.00 92.12 223 ASN A C 1
ATOM 1802 O O . ASN A 1 223 ? 21.151 29.279 -26.060 1.00 92.12 223 ASN A O 1
ATOM 1806 N N . ASP A 1 224 ? 22.320 29.765 -24.224 1.00 94.25 224 ASP A N 1
ATOM 1807 C CA . ASP A 1 224 ? 23.516 29.052 -24.680 1.00 94.25 224 ASP A CA 1
ATOM 1808 C C . ASP A 1 224 ? 23.319 27.529 -24.661 1.00 94.25 224 ASP A C 1
ATOM 1810 O O . ASP A 1 224 ? 23.722 26.843 -25.605 1.00 94.25 224 ASP A O 1
ATOM 1814 N N . SER A 1 225 ? 22.636 27.007 -23.637 1.00 91.19 225 SER A N 1
ATOM 1815 C CA . SER A 1 225 ? 22.225 25.600 -23.560 1.00 91.19 225 SER A CA 1
ATOM 1816 C C . SER A 1 225 ? 21.244 25.225 -24.675 1.00 91.19 225 SER A C 1
ATOM 1818 O O . SER A 1 225 ? 21.382 24.171 -25.295 1.00 91.19 225 SER A O 1
ATOM 1820 N N . GLU A 1 226 ? 20.294 26.103 -25.000 1.00 92.25 226 GLU A N 1
ATOM 1821 C CA . GLU A 1 226 ? 19.364 25.943 -26.118 1.00 92.25 226 GLU A CA 1
ATOM 1822 C C . GLU A 1 226 ? 20.128 25.879 -27.444 1.00 92.25 226 GLU A C 1
ATOM 1824 O O . GLU A 1 226 ? 19.986 24.915 -28.190 1.00 92.25 226 GLU A O 1
ATOM 1829 N N . LYS A 1 227 ? 21.041 26.825 -27.707 1.00 96.50 227 LYS A N 1
ATOM 1830 C CA . LYS A 1 227 ? 21.899 26.800 -28.908 1.00 96.50 227 LYS A CA 1
ATOM 1831 C C . LYS A 1 227 ? 22.760 25.542 -28.996 1.00 96.50 227 LYS A C 1
ATOM 1833 O O . LYS A 1 227 ? 23.062 25.084 -30.100 1.00 96.50 227 LYS A O 1
ATOM 1838 N N . TYR A 1 228 ? 23.239 25.026 -27.866 1.00 94.56 228 TYR A N 1
ATOM 1839 C CA . TYR A 1 228 ? 23.988 23.773 -27.823 1.00 94.56 228 TYR A CA 1
ATOM 1840 C C . TYR A 1 228 ? 23.083 22.576 -28.135 1.00 94.56 228 TYR A C 1
ATOM 1842 O O . TYR A 1 228 ? 23.423 21.762 -28.992 1.00 94.56 228 TYR A O 1
ATOM 1850 N N . THR A 1 229 ? 21.905 22.518 -27.515 1.00 90.50 229 THR A N 1
ATOM 1851 C CA . THR A 1 229 ? 20.901 21.469 -27.730 1.00 90.50 229 THR A CA 1
ATOM 1852 C C . THR A 1 229 ? 20.429 21.454 -29.179 1.00 90.50 229 THR A C 1
ATOM 1854 O O . THR A 1 229 ? 20.428 20.394 -29.791 1.00 90.50 229 THR A O 1
ATOM 1857 N N . SER A 1 230 ? 20.152 22.611 -29.782 1.00 93.62 230 SER A N 1
ATOM 1858 C CA . SER A 1 230 ? 19.796 22.724 -31.202 1.00 93.62 230 SER A CA 1
ATOM 1859 C C . SER A 1 230 ? 20.920 22.242 -32.123 1.00 93.62 230 SER A C 1
ATOM 1861 O O . SER A 1 230 ? 20.661 21.583 -33.127 1.00 93.62 230 SER A O 1
ATOM 1863 N N . ARG A 1 231 ? 22.190 22.495 -31.771 1.00 96.88 231 ARG A N 1
ATOM 1864 C CA . ARG A 1 231 ? 23.340 21.940 -32.507 1.00 96.88 231 ARG A CA 1
ATOM 1865 C C . ARG A 1 231 ? 23.444 20.423 -32.366 1.00 96.88 231 ARG A C 1
ATOM 1867 O O . ARG A 1 231 ? 23.812 19.763 -33.334 1.00 96.88 231 ARG A O 1
ATOM 1874 N N . MET A 1 232 ? 23.156 19.869 -31.188 1.00 92.75 232 MET A N 1
ATOM 1875 C CA . MET A 1 232 ? 23.120 18.417 -30.990 1.00 92.75 232 MET A CA 1
ATOM 1876 C C . MET A 1 232 ? 21.944 17.786 -31.733 1.00 92.75 232 MET A C 1
ATOM 1878 O O . MET A 1 232 ? 22.153 16.800 -32.426 1.00 92.75 232 MET A O 1
ATOM 1882 N N . ALA A 1 233 ? 20.755 18.390 -31.681 1.00 92.31 233 ALA A N 1
ATOM 1883 C CA . ALA A 1 233 ? 19.581 17.950 -32.429 1.00 92.31 233 ALA A CA 1
ATOM 1884 C C . ALA A 1 233 ? 19.874 17.893 -33.933 1.00 92.31 233 ALA A C 1
ATOM 1886 O O . ALA A 1 233 ? 19.688 16.844 -34.537 1.00 92.31 233 ALA A O 1
ATOM 1887 N N . ALA A 1 234 ? 20.469 18.944 -34.507 1.00 95.69 234 ALA A N 1
ATOM 1888 C CA . ALA A 1 234 ? 20.861 18.957 -35.918 1.00 95.69 234 ALA A CA 1
ATOM 1889 C C . ALA A 1 234 ? 21.897 17.868 -36.273 1.00 95.69 234 ALA A C 1
ATOM 1891 O O . ALA A 1 234 ? 21.848 17.287 -37.357 1.00 95.69 234 ALA A O 1
ATOM 1892 N N . LYS A 1 235 ? 22.844 17.557 -35.372 1.00 96.25 235 LYS A N 1
ATOM 1893 C CA . LYS A 1 235 ? 23.784 16.436 -35.567 1.00 96.25 235 LYS A CA 1
ATOM 1894 C C . LYS A 1 235 ? 23.073 15.088 -35.512 1.00 96.25 235 LYS A C 1
ATOM 1896 O O . LYS A 1 235 ? 23.346 14.234 -36.348 1.00 96.25 235 LYS A O 1
ATOM 1901 N N . THR A 1 236 ? 22.176 14.906 -34.550 1.00 91.69 236 THR A N 1
ATOM 1902 C CA . THR A 1 236 ? 21.382 13.687 -34.391 1.00 91.69 236 THR A CA 1
ATOM 1903 C C . THR A 1 236 ? 20.482 13.467 -35.604 1.00 91.69 236 THR A C 1
ATOM 1905 O O . THR A 1 236 ? 20.485 12.377 -36.160 1.00 91.69 236 THR A O 1
ATOM 1908 N N . GLU A 1 237 ? 19.794 14.505 -36.083 1.00 91.12 237 GLU A N 1
ATOM 1909 C CA . GLU A 1 237 ? 19.005 14.467 -37.321 1.00 91.12 237 GLU A CA 1
ATOM 1910 C C . GLU A 1 237 ? 19.863 14.080 -38.528 1.00 91.12 237 GLU A C 1
ATOM 1912 O O . GLU A 1 237 ? 19.463 13.221 -39.311 1.00 91.12 237 GLU A O 1
ATOM 1917 N N . LYS A 1 238 ? 21.073 14.641 -38.650 1.00 97.38 238 LYS A N 1
ATOM 1918 C CA . LYS A 1 238 ? 22.013 14.257 -39.710 1.00 97.38 238 LYS A CA 1
ATOM 1919 C C . LYS A 1 238 ? 22.405 12.776 -39.625 1.00 97.38 238 LYS A C 1
ATOM 1921 O O . LYS A 1 238 ? 22.399 12.100 -40.648 1.00 97.38 238 LYS A O 1
ATOM 1926 N N . ILE A 1 239 ? 22.708 12.265 -38.429 1.00 93.19 239 ILE A N 1
ATOM 1927 C CA . ILE A 1 239 ? 23.034 10.844 -38.220 1.00 93.19 239 ILE A CA 1
ATOM 1928 C C . ILE A 1 239 ? 21.836 9.956 -38.579 1.00 93.19 239 ILE A C 1
ATOM 1930 O O . ILE A 1 239 ? 22.015 8.943 -39.248 1.00 93.19 239 ILE A O 1
ATOM 1934 N N . PHE A 1 240 ? 20.618 10.334 -38.181 1.00 92.31 240 PHE A N 1
ATOM 1935 C CA . PHE A 1 240 ? 19.409 9.588 -38.539 1.00 92.31 240 PHE A CA 1
ATOM 1936 C C . PHE A 1 240 ? 19.154 9.587 -40.047 1.00 92.31 240 PHE A C 1
ATOM 1938 O O . PHE A 1 240 ? 18.820 8.539 -40.588 1.00 92.31 240 PHE A O 1
ATOM 1945 N N . ALA A 1 241 ? 19.366 10.711 -40.734 1.00 95.75 241 ALA A N 1
ATOM 1946 C CA . ALA A 1 241 ? 19.255 10.777 -42.189 1.00 95.75 241 ALA A CA 1
ATOM 1947 C C . ALA A 1 241 ? 20.299 9.887 -42.891 1.00 95.75 241 ALA A C 1
ATOM 1949 O O . ALA A 1 241 ? 19.977 9.194 -43.854 1.00 95.75 241 ALA A O 1
ATOM 1950 N N . GLU A 1 242 ? 21.541 9.858 -42.395 1.00 95.56 242 GLU A N 1
ATOM 1951 C CA . GLU A 1 242 ? 22.582 8.954 -42.904 1.00 95.56 242 GLU A CA 1
ATOM 1952 C C . GLU A 1 242 ? 22.242 7.476 -42.641 1.00 95.56 242 GLU A C 1
ATOM 1954 O O . GLU A 1 242 ? 22.454 6.630 -43.510 1.00 95.56 242 GLU A O 1
ATOM 1959 N N . LEU A 1 243 ? 21.690 7.155 -41.467 1.00 91.94 243 LEU A N 1
ATOM 1960 C CA . LEU A 1 243 ? 21.280 5.797 -41.106 1.00 91.94 243 LEU A CA 1
ATOM 1961 C C . LEU A 1 243 ? 20.092 5.313 -41.945 1.00 91.94 243 LEU A C 1
ATOM 1963 O O . LEU A 1 243 ? 20.118 4.179 -42.413 1.00 91.94 243 LEU A O 1
ATOM 1967 N N . ASP A 1 244 ? 19.091 6.163 -42.172 1.00 92.50 244 ASP A N 1
ATOM 1968 C CA . ASP A 1 244 ? 17.940 5.867 -43.035 1.00 92.50 244 ASP A CA 1
ATOM 1969 C C . ASP A 1 244 ? 18.376 5.614 -44.489 1.00 92.50 244 ASP A C 1
ATOM 1971 O O . ASP A 1 244 ? 17.951 4.642 -45.123 1.00 92.50 244 ASP A O 1
ATOM 1975 N N . GLY A 1 245 ? 19.332 6.412 -44.981 1.00 96.56 245 GLY A N 1
ATOM 1976 C CA . GLY A 1 245 ? 19.989 6.180 -46.268 1.00 96.56 245 GLY A CA 1
ATOM 1977 C C . GLY A 1 245 ? 20.673 4.811 -46.337 1.00 96.56 245 GLY A C 1
ATOM 1978 O O . GLY A 1 245 ? 20.394 4.024 -47.242 1.00 96.56 245 GLY A O 1
ATOM 1979 N N . ARG A 1 246 ? 21.504 4.474 -45.340 1.00 94.81 246 ARG A N 1
ATOM 1980 C CA . ARG A 1 246 ? 22.183 3.165 -45.260 1.00 94.81 246 ARG A CA 1
ATOM 1981 C C . ARG A 1 246 ? 21.209 1.994 -45.123 1.00 94.81 246 ARG A C 1
ATOM 1983 O O . ARG A 1 246 ? 21.456 0.931 -45.685 1.00 94.81 246 ARG A O 1
ATOM 1990 N N . LEU A 1 247 ? 20.107 2.162 -44.394 1.00 94.50 247 LEU A N 1
ATOM 1991 C CA . LEU A 1 247 ? 19.080 1.131 -44.244 1.00 94.50 247 LEU A CA 1
ATOM 1992 C C . LEU A 1 247 ? 18.361 0.871 -45.573 1.00 94.50 247 LEU A C 1
ATOM 1994 O O . LEU A 1 247 ? 18.120 -0.282 -45.927 1.00 94.50 247 LEU A O 1
ATOM 1998 N N . THR A 1 248 ? 18.074 1.929 -46.331 1.00 96.06 248 THR A N 1
ATOM 1999 C CA . THR A 1 248 ? 17.493 1.823 -47.675 1.00 96.06 248 THR A CA 1
ATOM 2000 C C . THR A 1 248 ? 18.444 1.100 -48.635 1.00 96.06 248 THR A C 1
ATOM 2002 O O . THR A 1 248 ? 18.023 0.206 -49.372 1.00 96.06 248 THR A O 1
ATOM 2005 N N . GLU A 1 249 ? 19.742 1.420 -48.598 1.00 96.56 249 GLU A N 1
ATOM 2006 C CA . GLU A 1 249 ? 20.770 0.693 -49.358 1.00 96.56 249 GLU A CA 1
ATOM 2007 C C . GLU A 1 249 ? 20.851 -0.784 -48.944 1.00 96.56 249 GLU A C 1
ATOM 2009 O O . GLU A 1 249 ? 20.894 -1.669 -49.797 1.00 96.56 249 GLU A O 1
ATOM 2014 N N . PHE A 1 250 ? 20.793 -1.077 -47.645 1.00 95.12 250 PHE A N 1
ATOM 2015 C CA . PHE A 1 250 ? 20.803 -2.444 -47.127 1.00 95.12 250 PHE A CA 1
ATOM 2016 C C . PHE A 1 250 ? 19.582 -3.265 -47.574 1.00 95.12 250 PHE A C 1
ATOM 2018 O O . PHE A 1 250 ? 19.716 -4.428 -47.964 1.00 95.12 250 PHE A O 1
ATOM 2025 N N . GLN A 1 251 ? 18.388 -2.669 -47.571 1.00 93.44 251 GLN A N 1
ATOM 2026 C CA . GLN A 1 251 ? 17.181 -3.308 -48.105 1.00 93.44 251 GLN A CA 1
ATOM 2027 C C . GLN A 1 251 ? 17.317 -3.599 -49.601 1.00 93.44 251 GLN A C 1
ATOM 2029 O O . GLN A 1 251 ? 16.912 -4.668 -50.061 1.00 93.44 251 GLN A O 1
ATOM 2034 N N . LYS A 1 252 ? 17.933 -2.681 -50.356 1.00 96.94 252 LYS A N 1
ATOM 2035 C CA . LYS A 1 252 ? 18.236 -2.893 -51.772 1.00 96.94 252 LYS A CA 1
ATOM 2036 C C . LYS A 1 252 ? 19.187 -4.076 -51.968 1.00 96.94 252 LYS A C 1
ATOM 2038 O O . LYS A 1 252 ? 18.884 -4.936 -52.786 1.00 96.94 252 LYS A O 1
ATOM 2043 N N . TYR A 1 253 ? 20.267 -4.171 -51.189 1.00 96.12 253 TYR A N 1
ATOM 2044 C CA . TYR A 1 253 ? 21.178 -5.320 -51.249 1.00 96.12 253 TYR A CA 1
ATOM 2045 C C . TYR A 1 253 ? 20.495 -6.634 -50.874 1.00 96.12 253 TYR A C 1
ATOM 2047 O O . TYR A 1 253 ? 20.728 -7.646 -51.524 1.00 96.12 253 TYR A O 1
ATOM 2055 N N . THR A 1 254 ? 19.624 -6.626 -49.864 1.00 95.12 254 THR A N 1
ATOM 2056 C CA . THR A 1 254 ? 18.848 -7.817 -49.481 1.00 95.12 254 THR A CA 1
ATOM 2057 C C . THR A 1 254 ? 17.990 -8.297 -50.652 1.00 95.12 254 THR A C 1
ATOM 2059 O O . THR A 1 254 ? 18.017 -9.475 -50.992 1.00 95.12 254 THR A O 1
ATOM 2062 N N . LYS A 1 255 ? 17.310 -7.368 -51.334 1.00 96.94 255 LYS A N 1
ATOM 2063 C CA . LYS A 1 255 ? 16.526 -7.678 -52.531 1.00 96.94 255 LYS A CA 1
ATOM 2064 C C . LYS A 1 255 ? 17.395 -8.198 -53.682 1.00 96.94 255 LYS A C 1
ATOM 2066 O O . LYS A 1 255 ? 17.030 -9.180 -54.311 1.00 96.94 255 LYS A O 1
ATOM 2071 N N . GLU A 1 256 ? 18.550 -7.580 -53.936 1.00 95.88 256 GLU A N 1
ATOM 2072 C CA . GLU A 1 256 ? 19.500 -8.049 -54.958 1.00 95.88 256 GLU A CA 1
ATOM 2073 C C . GLU A 1 256 ? 20.026 -9.467 -54.646 1.00 95.88 256 GLU A C 1
ATOM 2075 O O . GLU A 1 256 ? 20.190 -10.276 -55.557 1.00 95.88 256 GLU A O 1
ATOM 2080 N N . ILE A 1 257 ? 20.244 -9.802 -53.368 1.00 94.25 257 ILE A N 1
ATOM 2081 C CA . ILE A 1 257 ? 20.620 -11.154 -52.923 1.00 94.25 257 ILE A CA 1
ATOM 2082 C C . ILE A 1 257 ? 19.473 -12.149 -53.136 1.00 94.25 257 ILE A C 1
ATOM 2084 O O . ILE A 1 257 ? 19.722 -13.266 -53.588 1.00 94.25 257 ILE A O 1
ATOM 2088 N N . ASP A 1 258 ? 18.231 -11.768 -52.836 1.00 95.75 258 ASP A N 1
ATOM 2089 C CA . ASP A 1 258 ? 17.056 -12.613 -53.071 1.00 95.75 258 ASP A CA 1
ATOM 2090 C C . ASP A 1 258 ? 16.848 -12.887 -54.568 1.00 95.75 258 ASP A C 1
ATOM 2092 O O . ASP A 1 258 ? 16.705 -14.048 -54.961 1.00 95.75 258 ASP A O 1
ATOM 2096 N N . ASP A 1 259 ? 16.947 -11.851 -55.408 1.00 95.75 259 ASP A N 1
ATOM 2097 C CA . ASP A 1 259 ? 16.898 -11.964 -56.870 1.00 95.75 259 ASP A CA 1
ATOM 2098 C C . ASP A 1 259 ? 18.042 -12.875 -57.380 1.00 95.75 259 ASP A C 1
ATOM 2100 O O . ASP A 1 259 ? 17.845 -13.734 -58.244 1.00 95.75 259 ASP A O 1
ATOM 2104 N N . MET A 1 260 ? 19.249 -12.753 -56.809 1.00 94.69 260 MET A N 1
ATOM 2105 C CA . MET A 1 260 ? 20.388 -13.623 -57.128 1.00 94.69 260 MET A CA 1
ATOM 2106 C C . MET A 1 260 ? 20.157 -15.079 -56.706 1.00 94.69 260 MET A C 1
ATOM 2108 O O . MET A 1 260 ? 20.507 -15.995 -57.452 1.00 94.69 260 MET A O 1
ATOM 2112 N N . ASN A 1 261 ? 19.546 -15.319 -55.546 1.00 94.75 261 ASN A N 1
ATOM 2113 C CA . ASN A 1 261 ? 19.189 -16.659 -55.082 1.00 94.75 261 ASN A CA 1
ATOM 2114 C C . ASN A 1 261 ? 18.118 -17.305 -55.974 1.00 94.75 261 ASN A C 1
ATOM 2116 O O . ASN A 1 261 ? 18.172 -18.513 -56.218 1.00 94.75 261 ASN A O 1
ATOM 2120 N N . GLU A 1 262 ? 17.160 -16.526 -56.480 1.00 96.50 262 GLU A N 1
ATOM 2121 C CA . GLU A 1 262 ? 16.173 -16.992 -57.456 1.00 96.50 262 GLU A CA 1
ATOM 2122 C C . GLU A 1 262 ? 16.845 -17.379 -58.782 1.00 96.50 262 GLU A C 1
ATOM 2124 O O . GLU A 1 262 ? 16.662 -18.504 -59.256 1.00 96.50 262 GLU A O 1
ATOM 2129 N N . MET A 1 263 ? 17.730 -16.522 -59.309 1.00 94.50 263 MET A N 1
ATOM 2130 C CA . MET A 1 263 ? 18.539 -16.836 -60.495 1.00 94.50 263 MET A CA 1
ATOM 2131 C C . MET A 1 263 ? 19.403 -18.091 -60.300 1.00 94.50 263 MET A C 1
ATOM 2133 O O . MET A 1 263 ? 19.510 -18.920 -61.210 1.00 94.50 263 MET A O 1
ATOM 2137 N N . LEU A 1 264 ? 20.001 -18.272 -59.117 1.00 93.62 264 LEU A N 1
ATOM 2138 C CA . LEU A 1 264 ? 20.782 -19.464 -58.784 1.00 93.62 264 LEU A CA 1
ATOM 2139 C C . LEU A 1 264 ? 19.900 -20.721 -58.790 1.00 93.62 264 LEU A C 1
ATOM 2141 O O . LEU A 1 264 ? 20.283 -21.731 -59.377 1.00 93.62 264 LEU A O 1
ATOM 2145 N N . ARG A 1 265 ? 18.701 -20.666 -58.193 1.00 95.69 265 ARG A N 1
ATOM 2146 C CA . ARG A 1 265 ? 17.744 -21.788 -58.192 1.00 95.69 265 ARG A CA 1
ATOM 2147 C C . ARG A 1 265 ? 17.304 -22.166 -59.600 1.00 95.69 265 ARG A C 1
ATOM 2149 O O . ARG A 1 265 ? 17.227 -23.353 -59.908 1.00 95.69 265 ARG A O 1
ATOM 2156 N N . ASP A 1 266 ? 17.034 -21.191 -60.457 1.00 95.62 266 ASP A N 1
ATOM 2157 C CA . ASP A 1 266 ? 16.658 -21.455 -61.846 1.00 95.62 266 ASP A CA 1
ATOM 2158 C C . ASP A 1 266 ? 17.831 -21.982 -62.679 1.00 95.62 266 ASP A C 1
ATOM 2160 O O . ASP A 1 266 ? 17.642 -22.847 -63.542 1.00 95.62 266 ASP A O 1
ATOM 2164 N N . THR A 1 267 ? 19.055 -21.549 -62.368 1.00 93.31 267 THR A N 1
ATOM 2165 C CA . THR A 1 267 ? 20.280 -22.122 -62.940 1.00 93.31 267 THR A CA 1
ATOM 2166 C C . THR A 1 267 ? 20.452 -23.580 -62.513 1.00 93.31 267 THR A C 1
ATOM 2168 O O . THR A 1 267 ? 20.695 -24.423 -63.371 1.00 93.31 267 THR A O 1
ATOM 2171 N N . ILE A 1 268 ? 20.243 -23.908 -61.232 1.00 94.38 268 ILE A N 1
ATOM 2172 C CA . ILE A 1 268 ? 20.282 -25.291 -60.724 1.00 94.38 268 ILE A CA 1
ATOM 2173 C C . ILE A 1 268 ? 19.233 -26.156 -61.435 1.00 94.38 268 ILE A C 1
ATOM 2175 O O . ILE A 1 268 ? 19.593 -27.171 -62.018 1.00 94.38 268 ILE A O 1
ATOM 2179 N N . LYS A 1 269 ? 17.969 -25.715 -61.528 1.00 95.25 269 LYS A N 1
ATOM 2180 C CA . LYS A 1 269 ? 16.928 -26.439 -62.292 1.00 95.25 269 LYS A CA 1
ATOM 2181 C C . LYS A 1 269 ? 17.308 -26.641 -63.763 1.00 95.25 269 LYS A C 1
ATOM 2183 O O . LYS A 1 269 ? 16.963 -27.656 -64.368 1.00 95.25 269 LYS A O 1
ATOM 2188 N N . SER A 1 270 ? 17.977 -25.655 -64.363 1.00 93.44 270 SER A N 1
ATOM 2189 C CA . SER A 1 270 ? 18.450 -25.737 -65.747 1.00 93.44 270 SER A CA 1
ATOM 2190 C C . SER A 1 270 ? 19.579 -26.757 -65.898 1.00 93.44 270 SER A C 1
ATOM 2192 O O . SER A 1 270 ? 19.582 -27.495 -66.883 1.00 93.44 270 SER A O 1
ATOM 2194 N N . ILE A 1 271 ? 20.495 -26.829 -64.924 1.00 92.88 271 ILE A N 1
ATOM 2195 C CA . ILE A 1 271 ? 21.549 -27.848 -64.842 1.00 92.88 271 ILE A CA 1
ATOM 2196 C C . ILE A 1 271 ? 20.922 -29.234 -64.667 1.00 92.88 271 ILE A C 1
ATOM 2198 O O . ILE A 1 271 ? 21.215 -30.103 -65.480 1.00 92.88 271 ILE A O 1
ATOM 2202 N N . ASP A 1 272 ? 19.988 -29.415 -63.730 1.00 92.62 272 ASP A N 1
ATOM 2203 C CA . ASP A 1 272 ? 19.287 -30.691 -63.512 1.00 92.62 272 ASP A CA 1
ATOM 2204 C C . ASP A 1 272 ? 18.538 -31.141 -64.783 1.00 92.62 272 ASP A C 1
ATOM 2206 O O . ASP A 1 272 ? 18.589 -32.299 -65.197 1.00 92.62 272 ASP A O 1
ATOM 2210 N N . SER A 1 273 ? 17.865 -30.213 -65.479 1.00 92.06 273 SER A N 1
ATOM 2211 C CA . SER A 1 273 ? 17.210 -30.507 -66.762 1.00 92.06 273 SER A CA 1
ATOM 2212 C C . SER A 1 273 ? 18.213 -30.909 -67.847 1.00 92.06 273 SER A C 1
ATOM 2214 O O . SER A 1 273 ? 17.902 -31.747 -68.700 1.00 92.06 273 SER A O 1
ATOM 2216 N N . LEU A 1 274 ? 19.400 -30.300 -67.848 1.00 87.56 274 LEU A N 1
ATOM 2217 C CA . LEU A 1 274 ? 20.472 -30.622 -68.780 1.00 87.56 274 LEU A CA 1
ATOM 2218 C C . LEU A 1 274 ? 21.096 -31.980 -68.454 1.00 87.56 274 LEU A C 1
ATOM 2220 O O . LEU A 1 274 ? 21.332 -32.743 -69.386 1.00 87.56 274 LEU A O 1
ATOM 2224 N N . GLU A 1 275 ? 21.282 -32.318 -67.179 1.00 85.69 275 GLU A N 1
ATOM 2225 C CA . GLU A 1 275 ? 21.720 -33.636 -66.710 1.00 85.69 275 GLU A CA 1
ATOM 2226 C C . GLU A 1 275 ? 20.743 -34.722 -67.179 1.00 85.69 275 GLU A C 1
ATOM 2228 O O . GLU A 1 275 ? 21.139 -35.611 -67.929 1.00 85.69 275 GLU A O 1
ATOM 2233 N N . ILE A 1 276 ? 19.437 -34.560 -66.926 1.00 87.50 276 ILE A N 1
ATOM 2234 C CA . ILE A 1 276 ? 18.393 -35.493 -67.396 1.00 87.50 276 ILE A CA 1
ATOM 2235 C C . ILE A 1 276 ? 18.390 -35.623 -68.932 1.00 87.50 276 ILE A C 1
ATOM 2237 O O . ILE A 1 276 ? 18.233 -36.716 -69.490 1.00 87.50 276 ILE A O 1
ATOM 2241 N N . LYS A 1 277 ? 18.559 -34.513 -69.666 1.00 84.88 277 LYS A N 1
ATOM 2242 C CA . LYS A 1 277 ? 18.656 -34.530 -71.141 1.00 84.88 277 LYS A CA 1
ATOM 2243 C C . LYS A 1 277 ? 19.935 -35.203 -71.639 1.00 84.88 277 LYS A C 1
ATOM 2245 O O . LYS A 1 277 ? 19.923 -35.788 -72.722 1.00 84.88 277 LYS A O 1
ATOM 2250 N N . THR A 1 278 ? 21.023 -35.102 -70.886 1.00 78.75 278 THR A N 1
ATOM 2251 C CA . THR A 1 278 ? 22.312 -35.711 -71.223 1.00 78.75 278 THR A CA 1
ATOM 2252 C C . THR A 1 278 ? 22.256 -37.214 -70.966 1.00 78.75 278 THR A C 1
ATOM 2254 O O . THR A 1 278 ? 22.562 -37.981 -71.876 1.00 78.75 278 THR A O 1
ATOM 2257 N N . ASP A 1 279 ? 21.716 -37.638 -69.824 1.00 75.94 279 ASP A N 1
ATOM 2258 C CA . ASP A 1 279 ? 21.488 -39.048 -69.494 1.00 75.94 279 ASP A CA 1
ATOM 2259 C C . ASP A 1 279 ? 20.518 -39.730 -70.467 1.00 75.94 279 ASP A C 1
ATOM 2261 O O . ASP A 1 279 ? 20.745 -40.860 -70.894 1.00 75.94 279 ASP A O 1
ATOM 2265 N N . SER A 1 280 ? 19.457 -39.036 -70.895 1.00 73.81 280 SER A N 1
ATOM 2266 C CA . SER A 1 280 ? 18.503 -39.592 -71.869 1.00 73.81 280 SER A CA 1
ATOM 2267 C C . SER A 1 280 ? 19.049 -39.666 -73.302 1.00 73.81 280 SER A C 1
ATOM 2269 O O . SER A 1 280 ? 18.688 -40.582 -74.046 1.00 73.81 280 SER A O 1
ATOM 2271 N N . LYS A 1 281 ? 19.928 -38.741 -73.721 1.00 65.50 281 LYS A N 1
ATOM 2272 C CA . LYS A 1 281 ? 20.550 -38.768 -75.061 1.00 65.50 281 LYS A CA 1
ATOM 2273 C C . LYS A 1 281 ? 21.762 -39.689 -75.150 1.00 65.50 281 LYS A C 1
ATOM 2275 O O . LYS A 1 281 ? 22.013 -40.245 -76.222 1.00 65.50 281 LYS A O 1
ATOM 2280 N N . ILE A 1 282 ? 22.477 -39.908 -74.051 1.00 60.19 282 ILE A N 1
ATOM 2281 C CA . ILE A 1 282 ? 23.482 -40.967 -73.949 1.00 60.19 282 ILE A CA 1
ATOM 2282 C C . ILE A 1 282 ? 22.741 -42.276 -73.646 1.00 60.19 282 ILE A C 1
ATOM 2284 O O . ILE A 1 282 ? 22.900 -42.901 -72.602 1.00 60.19 282 ILE A O 1
ATOM 2288 N N . SER A 1 283 ? 21.910 -42.733 -74.589 1.00 57.75 283 SER A N 1
ATOM 2289 C CA . SER A 1 283 ? 21.503 -44.138 -74.583 1.00 57.75 283 SER A CA 1
ATOM 2290 C C . SER A 1 283 ? 22.777 -44.979 -74.569 1.00 57.75 283 SER A C 1
ATOM 2292 O O . SER A 1 283 ? 23.679 -44.742 -75.377 1.00 57.75 283 SER A O 1
ATOM 2294 N N . LYS A 1 284 ? 22.861 -45.955 -73.657 1.00 59.72 284 LYS A N 1
ATOM 2295 C CA . LYS A 1 284 ? 23.979 -46.914 -73.572 1.00 59.72 284 LYS A CA 1
ATOM 2296 C C . LYS A 1 284 ? 24.379 -47.475 -74.944 1.00 59.72 284 LYS A C 1
ATOM 2298 O O . LYS A 1 284 ? 25.555 -47.745 -75.154 1.00 59.72 284 LYS A O 1
ATOM 2303 N N . ASP A 1 285 ? 23.433 -47.562 -75.879 1.00 62.28 285 ASP A N 1
ATOM 2304 C CA . ASP A 1 285 ? 23.639 -47.979 -77.269 1.00 62.28 285 ASP A CA 1
ATOM 2305 C C . ASP A 1 285 ? 24.493 -47.025 -78.118 1.00 62.28 285 ASP A C 1
ATOM 2307 O O . ASP A 1 285 ? 25.248 -47.463 -78.982 1.00 62.28 285 ASP A O 1
ATOM 2311 N N . SER A 1 286 ? 24.405 -45.713 -77.901 1.00 60.50 286 SER A N 1
ATOM 2312 C CA . SER A 1 286 ? 25.243 -44.734 -78.607 1.00 60.50 286 SER A CA 1
ATOM 2313 C C . SER A 1 286 ? 26.681 -44.794 -78.093 1.00 60.50 286 SER A C 1
ATOM 2315 O O . SER A 1 286 ? 27.632 -44.746 -78.871 1.00 60.50 286 SER A O 1
ATOM 2317 N N . PHE A 1 287 ? 26.840 -44.952 -76.776 1.00 63.34 287 PHE A N 1
ATOM 2318 C CA . PHE A 1 287 ? 28.152 -45.068 -76.146 1.00 63.34 287 PHE A CA 1
ATOM 2319 C C . PHE A 1 287 ? 28.817 -46.417 -76.456 1.00 63.34 287 PHE A C 1
ATOM 2321 O O . PHE A 1 287 ? 30.021 -46.467 -76.697 1.00 63.34 287 PHE A O 1
ATOM 2328 N N . SER A 1 288 ? 28.041 -47.505 -76.526 1.00 66.31 288 SER A N 1
ATOM 2329 C CA . SER A 1 288 ? 28.548 -48.822 -76.924 1.00 66.31 288 SER A CA 1
ATOM 2330 C C . SER A 1 288 ? 29.011 -48.840 -78.381 1.00 66.31 288 SER A C 1
ATOM 2332 O O . SER A 1 288 ? 30.072 -49.393 -78.651 1.00 66.31 288 SER A O 1
ATOM 2334 N N . LYS A 1 289 ? 28.306 -48.163 -79.300 1.00 75.25 289 LYS A N 1
ATOM 2335 C CA . LYS A 1 289 ? 28.739 -48.012 -80.701 1.00 75.25 289 LYS A CA 1
ATOM 2336 C C . LYS A 1 289 ? 30.056 -47.252 -80.833 1.00 75.25 289 LYS A C 1
ATOM 2338 O O . LYS A 1 289 ? 30.939 -47.709 -81.550 1.00 75.25 289 LYS A O 1
ATOM 2343 N N . ILE A 1 290 ? 30.214 -46.134 -80.120 1.00 72.25 290 ILE A N 1
ATOM 2344 C CA . ILE A 1 290 ? 31.465 -45.356 -80.144 1.00 72.25 290 ILE A CA 1
ATOM 2345 C C . ILE A 1 290 ? 32.617 -46.175 -79.549 1.00 72.25 290 ILE A C 1
ATOM 2347 O O . ILE A 1 290 ? 33.700 -46.221 -80.131 1.00 72.25 290 ILE A O 1
ATOM 2351 N N . LYS A 1 291 ? 32.377 -46.876 -78.433 1.00 74.56 291 LYS A N 1
ATOM 2352 C CA . LYS A 1 291 ? 33.377 -47.751 -77.811 1.00 74.56 291 LYS A CA 1
ATOM 2353 C C . LYS A 1 291 ? 33.787 -48.895 -78.744 1.00 74.56 291 LYS A C 1
ATOM 2355 O O . LYS A 1 291 ? 34.973 -49.128 -78.929 1.00 74.56 291 LYS A O 1
ATOM 2360 N N . GLN A 1 292 ? 32.822 -49.537 -79.400 1.00 78.56 292 GLN A N 1
ATOM 2361 C CA . GLN A 1 292 ? 33.077 -50.609 -80.361 1.00 78.56 292 GLN A CA 1
ATOM 2362 C C . GLN A 1 292 ? 33.844 -50.114 -81.598 1.00 78.56 292 GLN A C 1
ATOM 2364 O O . GLN A 1 292 ? 34.736 -50.804 -82.085 1.00 78.56 292 GLN A O 1
ATOM 2369 N N . GLU A 1 293 ? 33.542 -48.915 -82.105 1.00 78.06 293 GLU A N 1
ATOM 2370 C CA . GLU A 1 293 ? 34.289 -48.324 -83.221 1.00 78.06 293 GLU A CA 1
ATOM 2371 C C . GLU A 1 293 ? 35.740 -47.999 -82.828 1.00 78.06 293 GLU A C 1
ATOM 2373 O O . GLU A 1 293 ? 36.661 -48.199 -83.624 1.00 78.06 293 GLU A O 1
ATOM 2378 N N . GLN A 1 294 ? 35.961 -47.537 -81.595 1.00 77.56 294 GLN A N 1
ATOM 2379 C CA . GLN A 1 294 ? 37.298 -47.270 -81.072 1.00 77.56 294 GLN A CA 1
ATOM 2380 C C . GLN A 1 294 ? 38.089 -48.567 -80.844 1.00 77.56 294 GLN A C 1
ATOM 2382 O O . GLN A 1 294 ? 39.239 -48.656 -81.277 1.00 77.56 294 GLN A O 1
ATOM 2387 N N . ASP A 1 295 ? 37.473 -49.593 -80.256 1.00 79.38 295 ASP A N 1
ATOM 2388 C CA . ASP A 1 295 ? 38.093 -50.909 -80.063 1.00 79.38 295 ASP A CA 1
ATOM 2389 C C . ASP A 1 295 ? 38.483 -51.534 -81.418 1.00 79.38 295 ASP A C 1
ATOM 2391 O O . ASP A 1 295 ? 39.603 -52.021 -81.578 1.00 79.38 295 ASP A O 1
ATOM 2395 N N . ASN A 1 296 ? 37.625 -51.415 -82.441 1.00 80.00 296 ASN A N 1
ATOM 2396 C CA . ASN A 1 296 ? 37.922 -51.880 -83.800 1.00 80.00 296 ASN A CA 1
ATOM 2397 C C . ASN A 1 296 ? 39.112 -51.143 -84.438 1.00 80.00 296 ASN A C 1
ATOM 2399 O O . ASN A 1 296 ? 39.977 -51.786 -85.033 1.00 80.00 296 ASN A O 1
ATOM 2403 N N . LYS A 1 297 ? 39.197 -49.810 -84.299 1.00 77.31 297 LYS A N 1
ATOM 2404 C CA . LYS A 1 297 ? 40.345 -49.030 -84.809 1.00 77.31 297 LYS A CA 1
ATOM 2405 C C . LYS A 1 297 ? 41.648 -49.403 -84.104 1.00 77.31 297 LYS A C 1
ATOM 2407 O O . LYS A 1 297 ? 42.696 -49.445 -84.744 1.00 77.31 297 LYS A O 1
ATOM 2412 N N . THR A 1 298 ? 41.582 -49.700 -82.809 1.00 74.94 298 THR A N 1
ATOM 2413 C CA . THR A 1 298 ? 42.751 -50.126 -82.026 1.00 74.94 298 THR A CA 1
ATOM 2414 C C . THR A 1 298 ? 43.228 -51.510 -82.483 1.00 74.94 298 THR A C 1
ATOM 2416 O O . THR A 1 298 ? 44.414 -51.708 -82.736 1.00 74.94 298 THR A O 1
ATOM 2419 N N . LEU A 1 299 ? 42.294 -52.437 -82.729 1.00 80.12 299 LEU A N 1
ATOM 2420 C CA . LEU A 1 299 ? 42.589 -53.773 -83.257 1.00 80.12 299 LEU A CA 1
ATOM 2421 C C . LEU A 1 299 ? 43.202 -53.735 -84.675 1.00 80.12 299 LEU A C 1
ATOM 2423 O O . LEU A 1 299 ? 44.111 -54.507 -84.995 1.00 80.12 299 LEU A O 1
ATOM 2427 N N . GLU A 1 300 ? 42.737 -52.824 -85.534 1.00 79.69 300 GLU A N 1
ATOM 2428 C CA . GLU A 1 300 ? 43.301 -52.609 -86.876 1.00 79.69 300 GLU A CA 1
ATOM 2429 C C . GLU A 1 300 ? 44.746 -52.070 -86.815 1.00 79.69 300 GLU A C 1
ATOM 2431 O O . GLU A 1 300 ? 45.608 -52.446 -87.614 1.00 79.69 300 GLU A O 1
ATOM 2436 N N . GLN A 1 301 ? 45.049 -51.216 -85.834 1.00 76.00 301 GLN A N 1
ATOM 2437 C CA . GLN A 1 301 ? 46.409 -50.722 -85.612 1.00 76.00 301 GLN A CA 1
ATOM 2438 C C . GLN A 1 301 ? 47.338 -51.820 -85.080 1.00 76.00 301 GLN A C 1
ATOM 2440 O O . GLN A 1 301 ? 48.445 -51.975 -85.599 1.00 76.00 301 GLN A O 1
ATOM 2445 N N . ASP A 1 302 ? 46.879 -52.635 -84.130 1.00 76.88 302 ASP A N 1
ATOM 2446 C CA . ASP A 1 302 ? 47.665 -53.746 -83.581 1.00 76.88 302 ASP A CA 1
ATOM 2447 C C . ASP A 1 302 ? 47.982 -54.811 -84.636 1.00 76.88 302 ASP A C 1
ATOM 2449 O O . ASP A 1 302 ? 49.108 -55.312 -84.714 1.00 76.88 302 ASP A O 1
ATOM 2453 N N . THR A 1 303 ? 47.017 -55.130 -85.504 1.00 80.94 303 THR A N 1
ATOM 2454 C CA . THR A 1 303 ? 47.242 -56.057 -86.624 1.00 80.94 303 THR A CA 1
ATOM 2455 C C . THR A 1 303 ? 48.263 -55.508 -87.617 1.00 80.94 303 THR A C 1
ATOM 2457 O O . THR A 1 303 ? 49.162 -56.246 -88.026 1.00 80.94 303 THR A O 1
ATOM 2460 N N . ARG A 1 304 ? 48.221 -54.207 -87.936 1.00 76.88 304 ARG A N 1
ATOM 2461 C CA . ARG A 1 304 ? 49.252 -53.552 -88.760 1.00 76.88 304 ARG A CA 1
ATOM 2462 C C . ARG A 1 304 ? 50.635 -53.600 -88.118 1.00 76.88 304 ARG A C 1
ATOM 2464 O O . ARG A 1 304 ? 51.596 -53.984 -88.787 1.00 76.88 304 ARG A O 1
ATOM 2471 N N . ILE A 1 305 ? 50.745 -53.270 -86.831 1.00 74.69 305 ILE A N 1
ATOM 2472 C CA . ILE A 1 305 ? 52.016 -53.327 -86.092 1.00 74.69 305 ILE A CA 1
ATOM 2473 C C . ILE A 1 305 ? 52.574 -54.753 -86.103 1.00 74.69 305 ILE A C 1
ATOM 2475 O O . ILE A 1 305 ? 53.766 -54.945 -86.347 1.00 74.69 305 ILE A O 1
ATOM 2479 N N . LYS A 1 306 ? 51.717 -55.762 -85.914 1.00 80.62 306 LYS A N 1
ATOM 2480 C CA . LYS A 1 306 ? 52.117 -57.170 -85.973 1.00 80.62 306 LYS A CA 1
ATOM 2481 C C . LYS A 1 306 ? 52.627 -57.561 -87.360 1.00 80.62 306 LYS A C 1
ATOM 2483 O O . LYS A 1 306 ? 53.726 -58.094 -87.454 1.00 80.62 306 LYS A O 1
ATOM 2488 N N . THR A 1 307 ? 51.911 -57.204 -88.431 1.00 79.38 307 THR A N 1
ATOM 2489 C CA . THR A 1 307 ? 52.376 -57.478 -89.804 1.00 79.38 307 THR A CA 1
ATOM 2490 C C . THR A 1 307 ? 53.705 -56.797 -90.126 1.00 79.38 307 THR A C 1
ATOM 2492 O O . THR A 1 307 ? 54.565 -57.410 -90.750 1.00 79.38 307 THR A O 1
ATOM 2495 N N . LEU A 1 308 ? 53.925 -55.562 -89.660 1.00 74.81 308 LEU A N 1
ATOM 2496 C CA . LEU A 1 308 ? 55.209 -54.877 -89.823 1.00 74.81 308 LEU A CA 1
ATOM 2497 C C . LEU A 1 308 ? 56.328 -55.595 -89.065 1.00 74.81 308 LEU A C 1
ATOM 2499 O O . LEU A 1 308 ? 57.417 -55.771 -89.606 1.00 74.81 308 LEU A O 1
ATOM 2503 N N . LYS A 1 309 ? 56.056 -56.054 -87.841 1.00 75.50 309 LYS A N 1
ATOM 2504 C CA . LYS A 1 309 ? 57.018 -56.808 -87.033 1.00 75.50 309 LYS A CA 1
ATOM 2505 C C . LYS A 1 309 ? 57.382 -58.147 -87.682 1.00 75.50 309 LYS A C 1
ATOM 2507 O O . LYS A 1 309 ? 58.559 -58.492 -87.705 1.00 75.50 309 LYS A O 1
ATOM 2512 N N . ASP A 1 310 ? 56.404 -58.841 -88.260 1.00 79.62 310 ASP A N 1
ATOM 2513 C CA . ASP A 1 310 ? 56.610 -60.104 -88.977 1.00 79.62 310 ASP A CA 1
ATOM 2514 C C . ASP A 1 310 ? 57.411 -59.893 -90.277 1.00 79.62 310 ASP A C 1
ATOM 2516 O O . ASP A 1 310 ? 58.310 -60.676 -90.579 1.00 79.62 310 ASP A O 1
ATOM 2520 N N . ILE A 1 311 ? 57.157 -58.805 -91.020 1.00 77.25 311 ILE A N 1
ATOM 2521 C CA . ILE A 1 311 ? 57.936 -58.443 -92.220 1.00 77.25 311 ILE A CA 1
ATOM 2522 C C . ILE A 1 311 ? 59.387 -58.121 -91.848 1.00 77.25 311 ILE A C 1
ATOM 2524 O O . ILE A 1 311 ? 60.307 -58.631 -92.487 1.00 77.25 311 ILE A O 1
ATOM 2528 N N . VAL A 1 312 ? 59.608 -57.305 -90.812 1.00 73.81 312 VAL A N 1
ATOM 2529 C CA . VAL A 1 312 ? 60.963 -56.979 -90.343 1.00 73.81 312 VAL A CA 1
ATOM 2530 C C . VAL A 1 312 ? 61.674 -58.239 -89.848 1.00 73.81 312 VAL A C 1
ATOM 2532 O O . VAL A 1 312 ? 62.831 -58.448 -90.205 1.00 73.81 312 VAL A O 1
ATOM 2535 N N . GLY A 1 313 ? 60.983 -59.112 -89.109 1.00 77.88 313 GLY A N 1
ATOM 2536 C CA . GLY A 1 313 ? 61.510 -60.414 -88.690 1.00 77.88 313 GLY A CA 1
ATOM 2537 C C . GLY A 1 313 ? 61.937 -61.276 -89.878 1.00 77.88 313 GLY A C 1
ATOM 2538 O O . GLY A 1 313 ? 63.079 -61.718 -89.933 1.00 77.88 313 GLY A O 1
ATOM 2539 N N . ALA A 1 314 ? 61.080 -61.419 -90.893 1.00 76.19 314 ALA A N 1
ATOM 2540 C CA . ALA A 1 314 ? 61.388 -62.196 -92.093 1.00 76.19 314 ALA A CA 1
ATOM 2541 C C . ALA A 1 314 ? 62.561 -61.621 -92.909 1.00 76.19 314 ALA A C 1
ATOM 2543 O O . ALA A 1 314 ? 63.308 -62.377 -93.531 1.00 76.19 314 ALA A O 1
ATOM 2544 N N . ILE A 1 315 ? 62.731 -60.294 -92.927 1.00 73.19 315 ILE A N 1
ATOM 2545 C CA . ILE A 1 315 ? 63.885 -59.639 -93.560 1.00 73.19 315 ILE A CA 1
ATOM 2546 C C . ILE A 1 315 ? 65.161 -59.947 -92.771 1.00 73.19 315 ILE A C 1
ATOM 2548 O O . ILE A 1 315 ? 66.158 -60.342 -93.374 1.00 73.19 315 ILE A O 1
ATOM 2552 N N . VAL A 1 316 ? 65.123 -59.825 -91.441 1.00 71.94 316 VAL A N 1
ATOM 2553 C CA . VAL A 1 316 ? 66.261 -60.141 -90.563 1.00 71.94 316 VAL A CA 1
ATOM 2554 C C . VAL A 1 316 ? 66.662 -61.613 -90.704 1.00 71.94 316 VAL A C 1
ATOM 2556 O O . VAL A 1 316 ? 67.834 -61.897 -90.945 1.00 71.94 316 VAL A O 1
ATOM 2559 N N . ASP A 1 317 ? 65.702 -62.538 -90.685 1.00 74.19 317 ASP A N 1
ATOM 2560 C CA . ASP A 1 317 ? 65.961 -63.975 -90.818 1.00 74.19 317 ASP A CA 1
ATOM 2561 C C . ASP A 1 317 ? 66.514 -64.345 -92.204 1.00 74.19 317 ASP A C 1
ATOM 2563 O O . ASP A 1 317 ? 67.434 -65.164 -92.315 1.00 74.19 317 ASP A O 1
ATOM 2567 N N . LYS A 1 318 ? 66.008 -63.719 -93.281 1.00 71.88 318 LYS A N 1
ATOM 2568 C CA . LYS A 1 318 ? 66.548 -63.900 -94.644 1.00 71.88 318 LYS A CA 1
ATOM 2569 C C . LYS A 1 318 ? 67.979 -63.391 -94.772 1.00 71.88 318 LYS A C 1
ATOM 2571 O O . LYS A 1 318 ? 68.779 -64.021 -95.463 1.00 71.88 318 LYS A O 1
ATOM 2576 N N . ILE A 1 319 ? 68.305 -62.284 -94.111 1.00 65.38 319 ILE A N 1
ATOM 2577 C CA . ILE A 1 319 ? 69.664 -61.740 -94.075 1.00 65.38 319 ILE A CA 1
ATOM 2578 C C . ILE A 1 319 ? 70.594 -62.684 -93.297 1.00 65.38 319 ILE A C 1
ATOM 2580 O O . ILE A 1 319 ? 71.690 -62.979 -93.771 1.00 65.38 319 ILE A O 1
ATOM 2584 N N . SER A 1 320 ? 70.143 -63.234 -92.164 1.00 64.38 320 SER A N 1
ATOM 2585 C CA . SER A 1 320 ? 70.926 -64.189 -91.368 1.00 64.38 320 SER A CA 1
ATOM 2586 C C . SER A 1 320 ? 71.168 -65.531 -92.072 1.00 64.38 320 SER A C 1
ATOM 2588 O O . SER A 1 320 ? 72.224 -66.131 -91.888 1.00 64.38 320 SER A O 1
ATOM 2590 N N . THR A 1 321 ? 70.236 -66.007 -92.904 1.00 67.38 321 THR A N 1
ATOM 2591 C CA . THR A 1 321 ? 70.368 -67.298 -93.612 1.00 67.38 321 THR A CA 1
ATOM 2592 C C . THR A 1 321 ? 71.240 -67.248 -94.869 1.00 67.38 321 THR A C 1
ATOM 2594 O O . THR A 1 321 ? 71.795 -68.276 -95.249 1.00 67.38 321 THR A O 1
ATOM 2597 N N . HIS A 1 322 ? 71.427 -66.084 -95.499 1.00 63.06 322 HIS A N 1
ATOM 2598 C CA . HIS A 1 322 ? 72.217 -65.965 -96.737 1.00 63.06 322 HIS A CA 1
ATOM 2599 C C . HIS A 1 322 ? 73.729 -65.775 -96.518 1.00 63.06 322 HIS A C 1
ATOM 2601 O O . HIS A 1 322 ? 74.445 -65.454 -97.463 1.00 63.06 322 HIS A O 1
ATOM 2607 N N . GLY A 1 323 ? 74.245 -65.983 -95.299 1.00 51.03 323 GLY A N 1
ATOM 2608 C CA . GLY A 1 323 ? 75.692 -65.991 -95.038 1.00 51.03 323 GLY A CA 1
ATOM 2609 C C . GLY A 1 323 ? 76.397 -64.661 -95.329 1.00 51.03 323 GLY A C 1
ATOM 2610 O O . GLY A 1 323 ? 77.621 -64.623 -95.452 1.00 51.03 323 GLY A O 1
ATOM 2611 N N . VAL A 1 324 ? 75.640 -63.564 -95.432 1.00 52.88 324 VAL A N 1
ATOM 2612 C CA . VAL A 1 324 ? 76.202 -62.220 -95.514 1.00 52.88 324 VAL A CA 1
ATOM 2613 C C . VAL A 1 324 ? 76.649 -61.860 -94.105 1.00 52.88 324 VAL A C 1
ATOM 2615 O O . VAL A 1 324 ? 75.834 -61.570 -93.232 1.00 52.88 324 VAL A O 1
ATOM 2618 N N . ASN A 1 325 ? 77.957 -61.928 -93.867 1.00 55.34 325 ASN A N 1
ATOM 2619 C CA . ASN A 1 325 ? 78.574 -61.488 -92.622 1.00 55.34 325 ASN A CA 1
ATOM 2620 C C . ASN A 1 325 ? 78.536 -59.950 -92.589 1.00 55.34 325 ASN A C 1
ATOM 2622 O O . ASN A 1 325 ? 79.527 -59.282 -92.883 1.00 55.34 325 ASN A O 1
ATOM 2626 N N . ILE A 1 326 ? 77.346 -59.391 -92.346 1.00 58.09 326 ILE A N 1
ATOM 2627 C CA . ILE A 1 326 ? 77.150 -57.953 -92.184 1.00 58.09 326 ILE A CA 1
ATOM 2628 C C . ILE A 1 326 ? 77.860 -57.577 -90.888 1.00 58.09 326 ILE A C 1
ATOM 2630 O O . ILE A 1 326 ? 77.465 -57.999 -89.801 1.00 58.09 326 ILE A O 1
ATOM 2634 N N . SER A 1 327 ? 78.942 -56.811 -91.019 1.00 51.16 327 SER A N 1
ATOM 2635 C CA . SER A 1 327 ? 79.662 -56.232 -89.889 1.00 51.16 327 SER A CA 1
ATOM 2636 C C . SER A 1 327 ? 78.661 -55.552 -88.946 1.00 51.16 327 SER A C 1
ATOM 2638 O O . SER A 1 327 ? 77.754 -54.875 -89.433 1.00 51.16 327 SER A O 1
ATOM 2640 N N . PRO A 1 328 ? 78.810 -55.647 -87.611 1.00 60.41 328 PRO A N 1
ATOM 2641 C CA . PRO A 1 328 ? 77.942 -54.943 -86.667 1.00 60.41 328 PRO A CA 1
ATOM 2642 C C . PRO A 1 328 ? 77.788 -53.451 -86.997 1.00 60.41 328 PRO A C 1
ATOM 2644 O O . PRO A 1 328 ? 76.731 -52.881 -86.767 1.00 60.41 328 PRO A O 1
ATOM 2647 N N . ARG A 1 329 ? 78.807 -52.837 -87.620 1.00 58.22 329 ARG A N 1
ATOM 2648 C CA . ARG A 1 329 ? 78.766 -51.453 -88.114 1.00 58.22 329 ARG A CA 1
ATOM 2649 C C . ARG A 1 329 ? 77.800 -51.227 -89.278 1.00 58.22 329 ARG A C 1
ATOM 2651 O O . ARG A 1 329 ? 77.160 -50.183 -89.321 1.00 58.22 329 ARG A O 1
ATOM 2658 N N . ASP A 1 330 ? 77.694 -52.185 -90.191 1.00 57.53 330 ASP A N 1
ATOM 2659 C CA . ASP A 1 330 ? 76.812 -52.100 -91.357 1.00 57.53 330 ASP A CA 1
ATOM 2660 C C . ASP A 1 330 ? 75.364 -52.460 -90.986 1.00 57.53 330 ASP A C 1
ATOM 2662 O O . ASP A 1 330 ? 74.410 -51.947 -91.563 1.00 57.53 330 ASP A O 1
ATOM 2666 N N . LEU A 1 331 ? 75.176 -53.287 -89.951 1.00 58.50 331 LEU A N 1
ATOM 2667 C CA . LEU A 1 331 ? 73.857 -53.522 -89.366 1.00 58.50 331 LEU A CA 1
ATOM 2668 C C . LEU A 1 331 ? 73.374 -52.298 -88.574 1.00 58.50 331 LEU A C 1
ATOM 2670 O O . LEU A 1 331 ? 72.187 -51.979 -88.609 1.00 58.50 331 LEU A O 1
ATOM 2674 N N . GLU A 1 332 ? 74.286 -51.601 -87.889 1.00 59.06 332 GLU A N 1
ATOM 2675 C CA . GLU A 1 332 ? 73.987 -50.342 -87.205 1.00 59.06 332 GLU A CA 1
ATOM 2676 C C . GLU A 1 332 ? 73.654 -49.241 -88.217 1.00 59.06 332 GLU A C 1
ATOM 2678 O O . GLU A 1 332 ? 72.702 -48.503 -88.003 1.00 59.06 332 GLU A O 1
ATOM 2683 N N . SER A 1 333 ? 74.352 -49.160 -89.355 1.00 59.81 333 SER A N 1
ATOM 2684 C CA . SER A 1 333 ? 74.048 -48.163 -90.391 1.00 59.81 333 SER A CA 1
ATOM 2685 C C . SER A 1 333 ? 72.725 -48.440 -91.111 1.00 59.81 333 SER A C 1
ATOM 2687 O O . SER A 1 333 ? 71.983 -47.498 -91.379 1.00 59.81 333 SER A O 1
ATOM 2689 N N . ILE A 1 334 ? 72.359 -49.707 -91.341 1.00 60.97 334 ILE A N 1
ATOM 2690 C CA . ILE A 1 334 ? 71.032 -50.072 -91.867 1.00 60.97 334 ILE A CA 1
ATOM 2691 C C . ILE A 1 334 ? 69.947 -49.836 -90.811 1.00 60.97 334 ILE A C 1
ATOM 2693 O O . ILE A 1 334 ? 68.891 -49.299 -91.142 1.00 60.97 334 ILE A O 1
ATOM 2697 N N . LYS A 1 335 ? 70.190 -50.171 -89.535 1.00 60.34 335 LYS A N 1
ATOM 2698 C CA . LYS A 1 335 ? 69.264 -49.831 -88.445 1.00 60.34 335 LYS A CA 1
ATOM 2699 C C . LYS A 1 335 ? 69.063 -48.329 -88.353 1.00 60.34 335 LYS A C 1
ATOM 2701 O O . LYS A 1 335 ? 67.915 -47.924 -88.279 1.00 60.34 335 LYS A O 1
ATOM 2706 N N . ILE A 1 336 ? 70.131 -47.533 -88.399 1.00 65.75 336 ILE A N 1
ATOM 2707 C CA . ILE A 1 336 ? 70.079 -46.068 -88.355 1.00 65.75 336 ILE A CA 1
ATOM 2708 C C . ILE A 1 336 ? 69.362 -45.524 -89.588 1.00 65.75 336 ILE A C 1
ATOM 2710 O O . ILE A 1 336 ? 68.492 -44.687 -89.422 1.00 65.75 336 ILE A O 1
ATOM 2714 N N . SER A 1 337 ? 69.639 -46.030 -90.791 1.00 62.84 337 SER A N 1
ATOM 2715 C CA . SER A 1 337 ? 68.975 -45.576 -92.020 1.00 62.84 337 SER A CA 1
ATOM 2716 C C . SER A 1 337 ? 67.480 -45.898 -92.021 1.00 62.84 337 SER A C 1
ATOM 2718 O O . SER A 1 337 ? 66.670 -45.033 -92.334 1.00 62.84 337 SER A O 1
ATOM 2720 N N . VAL A 1 338 ? 67.087 -47.108 -91.611 1.00 66.31 338 VAL A N 1
ATOM 2721 C CA . VAL A 1 338 ? 65.668 -47.479 -91.500 1.00 66.31 338 VAL A CA 1
ATOM 2722 C C . VAL A 1 338 ? 65.002 -46.736 -90.337 1.00 66.31 338 VAL A C 1
ATOM 2724 O O . VAL A 1 338 ? 63.841 -46.350 -90.454 1.00 66.31 338 VAL A O 1
ATOM 2727 N N . HIS A 1 339 ? 65.714 -46.485 -89.229 1.00 65.56 339 HIS A N 1
ATOM 2728 C CA . HIS A 1 339 ? 65.208 -45.626 -88.158 1.00 65.56 339 HIS A CA 1
ATOM 2729 C C . HIS A 1 339 ? 65.045 -44.187 -88.627 1.00 65.56 339 HIS A C 1
ATOM 2731 O O . HIS A 1 339 ? 64.022 -43.605 -88.315 1.00 65.56 339 HIS A O 1
ATOM 2737 N N . GLU A 1 340 ? 65.987 -43.619 -89.378 1.00 69.50 340 GLU A N 1
ATOM 2738 C CA . GLU A 1 340 ? 65.890 -42.258 -89.908 1.00 69.50 340 GLU A CA 1
ATOM 2739 C C . GLU A 1 340 ? 64.751 -42.128 -90.911 1.00 69.50 340 GLU A C 1
ATOM 2741 O O . GLU A 1 340 ? 64.038 -41.133 -90.863 1.00 69.50 340 GLU A O 1
ATOM 2746 N N . ASP A 1 341 ? 64.520 -43.118 -91.773 1.00 70.81 341 ASP A N 1
ATOM 2747 C CA . ASP A 1 341 ? 63.406 -43.070 -92.721 1.00 70.81 341 ASP A CA 1
ATOM 2748 C C . ASP A 1 341 ? 62.052 -43.234 -92.014 1.00 70.81 341 ASP A C 1
ATOM 2750 O O . ASP A 1 341 ? 61.120 -42.474 -92.283 1.00 70.81 341 ASP A O 1
ATOM 2754 N N . ILE A 1 342 ? 61.941 -44.154 -91.044 1.00 70.94 342 ILE A N 1
ATOM 2755 C CA . ILE A 1 342 ? 60.731 -44.297 -90.214 1.00 70.94 342 ILE A CA 1
ATOM 2756 C C . ILE A 1 342 ? 60.518 -43.051 -89.345 1.00 70.94 342 ILE A C 1
ATOM 2758 O O . ILE A 1 342 ? 59.384 -42.589 -89.212 1.00 70.94 342 ILE A O 1
ATOM 2762 N N . LEU A 1 343 ? 61.585 -42.484 -88.777 1.00 66.88 343 LEU A N 1
ATOM 2763 C CA . LEU A 1 343 ? 61.531 -41.255 -87.991 1.00 66.88 343 LEU A CA 1
ATOM 2764 C C . LEU A 1 343 ? 61.156 -40.073 -88.874 1.00 66.88 343 LEU A C 1
ATOM 2766 O O . LEU A 1 343 ? 60.286 -39.330 -88.463 1.00 66.88 343 LEU A O 1
ATOM 2770 N N . ARG A 1 344 ? 61.674 -39.936 -90.100 1.00 72.62 344 ARG A N 1
ATOM 2771 C CA . ARG A 1 344 ? 61.254 -38.887 -91.049 1.00 72.62 344 ARG A CA 1
ATOM 2772 C C . ARG A 1 344 ? 59.796 -39.030 -91.471 1.00 72.62 344 ARG A C 1
ATOM 2774 O O . ARG A 1 344 ? 59.112 -38.025 -91.654 1.00 72.62 344 ARG A O 1
ATOM 2781 N N . GLU A 1 345 ? 59.300 -40.252 -91.641 1.00 71.81 345 GLU A N 1
ATOM 2782 C CA . GLU A 1 345 ? 57.893 -40.502 -91.976 1.00 71.81 345 GLU A CA 1
ATOM 2783 C C . GLU A 1 345 ? 56.972 -40.178 -90.780 1.00 71.81 345 GLU A C 1
ATOM 2785 O O . GLU A 1 345 ? 55.933 -39.528 -90.943 1.00 71.81 345 GLU A O 1
ATOM 2790 N N . LEU A 1 346 ? 57.370 -40.561 -89.559 1.00 65.88 346 LEU A N 1
ATOM 2791 C CA . LEU A 1 346 ? 56.678 -40.200 -88.315 1.00 65.88 346 LEU A CA 1
ATOM 2792 C C . LEU A 1 346 ? 56.751 -38.693 -88.043 1.00 65.88 346 LEU A C 1
ATOM 2794 O O . LEU A 1 346 ? 55.741 -38.085 -87.708 1.00 65.88 346 LEU A O 1
ATOM 2798 N N . GLU A 1 347 ? 57.901 -38.071 -88.264 1.00 68.81 347 GLU A N 1
ATOM 2799 C CA . GLU A 1 347 ? 58.156 -36.640 -88.091 1.00 68.81 347 GLU A CA 1
ATOM 2800 C C . GLU A 1 347 ? 57.421 -35.798 -89.139 1.00 68.81 347 GLU A C 1
ATOM 2802 O O . GLU A 1 347 ? 57.190 -34.622 -88.909 1.00 68.81 347 GLU A O 1
ATOM 2807 N N . LYS A 1 348 ? 56.950 -36.380 -90.250 1.00 71.88 348 LYS A N 1
ATOM 2808 C CA . LYS A 1 348 ? 55.994 -35.718 -91.157 1.00 71.88 348 LYS A CA 1
ATOM 2809 C C . LYS A 1 348 ? 54.538 -35.898 -90.730 1.00 71.88 348 LYS A C 1
ATOM 2811 O O . LYS A 1 348 ? 53.742 -34.970 -90.863 1.00 71.88 348 LYS A O 1
ATOM 2816 N N . ARG A 1 349 ? 54.157 -37.083 -90.242 1.00 69.00 349 ARG A N 1
ATOM 2817 C CA . ARG A 1 349 ? 52.755 -37.394 -89.901 1.00 69.00 349 ARG A CA 1
ATOM 2818 C C . ARG A 1 349 ? 52.320 -36.837 -88.548 1.00 69.00 349 ARG A C 1
ATOM 2820 O O . ARG A 1 349 ? 51.200 -36.348 -88.431 1.00 69.00 349 ARG A O 1
ATOM 2827 N N . VAL A 1 350 ? 53.194 -36.891 -87.546 1.00 66.88 350 VAL A N 1
ATOM 2828 C CA . VAL A 1 350 ? 52.913 -36.420 -86.185 1.00 66.88 350 VAL A CA 1
ATOM 2829 C C . VAL A 1 350 ? 52.616 -34.917 -86.143 1.00 66.88 350 VAL A C 1
ATOM 2831 O O . VAL A 1 350 ? 51.573 -34.576 -85.586 1.00 66.88 350 VAL A O 1
ATOM 2834 N N . PRO A 1 351 ? 53.419 -34.013 -86.744 1.00 66.56 351 PRO A N 1
ATOM 2835 C CA . PRO A 1 351 ? 53.081 -32.594 -86.744 1.00 66.56 351 PRO A CA 1
ATOM 2836 C C . PRO A 1 351 ? 51.839 -32.297 -87.577 1.00 66.56 351 PRO A C 1
ATOM 2838 O O . PRO A 1 351 ? 51.059 -31.460 -87.161 1.00 66.56 351 PRO A O 1
ATOM 2841 N N . TYR A 1 352 ? 51.559 -33.023 -88.666 1.00 71.31 352 TYR A N 1
ATOM 2842 C CA . TYR A 1 352 ? 50.323 -32.799 -89.427 1.00 71.31 352 TYR A CA 1
ATOM 2843 C C . TYR A 1 352 ? 49.057 -33.092 -88.601 1.00 71.31 352 TYR A C 1
ATOM 2845 O O . TYR A 1 352 ? 48.109 -32.302 -88.599 1.00 71.31 352 TYR A O 1
ATOM 2853 N N . ASP A 1 353 ? 49.037 -34.204 -87.860 1.00 71.75 353 ASP A N 1
ATOM 2854 C CA . ASP A 1 353 ? 47.909 -34.532 -86.982 1.00 71.75 353 ASP A CA 1
ATOM 2855 C C . ASP A 1 353 ? 47.860 -33.638 -85.733 1.00 71.75 353 ASP A C 1
ATOM 2857 O O . ASP A 1 353 ? 46.763 -33.309 -85.265 1.00 71.75 353 ASP A O 1
ATOM 2861 N N . LEU A 1 354 ? 49.014 -33.214 -85.199 1.00 70.94 354 LEU A N 1
ATOM 2862 C CA . LEU A 1 354 ? 49.061 -32.239 -84.107 1.00 70.94 354 LEU A CA 1
ATOM 2863 C C . LEU A 1 354 ? 48.561 -30.871 -84.565 1.00 70.94 354 LEU A C 1
ATOM 2865 O O . LEU A 1 354 ? 47.695 -30.318 -83.902 1.00 70.94 354 LEU A O 1
ATOM 2869 N N . ASP A 1 355 ? 49.017 -30.364 -85.706 1.00 73.69 355 ASP A N 1
ATOM 2870 C CA . ASP A 1 355 ? 48.607 -29.076 -86.269 1.00 73.69 355 ASP A CA 1
ATOM 2871 C C . ASP A 1 355 ? 47.113 -29.067 -86.582 1.00 73.69 355 ASP A C 1
ATOM 2873 O O . ASP A 1 355 ? 46.419 -28.090 -86.303 1.00 73.69 355 ASP A O 1
ATOM 2877 N N . LYS A 1 356 ? 46.568 -30.184 -87.079 1.00 80.38 356 LYS A N 1
ATOM 2878 C CA . LYS A 1 356 ? 45.123 -30.321 -87.282 1.00 80.38 356 LYS A CA 1
ATOM 2879 C C . LYS A 1 356 ? 44.355 -30.282 -85.959 1.00 80.38 356 LYS A C 1
ATOM 2881 O O . LYS A 1 356 ? 43.312 -29.635 -85.881 1.00 80.38 356 LYS A O 1
ATOM 2886 N N . LYS A 1 357 ? 44.856 -30.936 -84.905 1.00 82.31 357 LYS A N 1
ATOM 2887 C CA . LYS A 1 357 ? 44.243 -30.887 -83.564 1.00 82.31 357 LYS A CA 1
ATOM 2888 C C . LYS A 1 357 ? 44.385 -29.512 -82.910 1.00 82.31 357 LYS A C 1
ATOM 2890 O O . LYS A 1 357 ? 43.418 -29.044 -82.318 1.00 82.31 357 LYS A O 1
ATOM 2895 N N . ILE A 1 358 ? 45.534 -28.854 -83.058 1.00 79.69 358 ILE A N 1
ATOM 2896 C CA . ILE A 1 358 ? 45.787 -27.483 -82.597 1.00 79.69 358 ILE A CA 1
ATOM 2897 C C . ILE A 1 358 ? 44.840 -26.523 -83.319 1.00 79.69 358 ILE A C 1
ATOM 2899 O O . ILE A 1 358 ? 44.182 -25.722 -82.668 1.00 79.69 358 ILE A O 1
ATOM 2903 N N . SER A 1 359 ? 44.661 -26.676 -84.633 1.00 82.38 359 SER A N 1
ATOM 2904 C CA . SER A 1 359 ? 43.705 -25.886 -85.411 1.00 82.38 359 SER A CA 1
ATOM 2905 C C . SER A 1 359 ? 42.267 -26.061 -84.915 1.00 82.38 359 SER A C 1
ATOM 2907 O O . SER A 1 359 ? 41.558 -25.065 -84.767 1.00 82.38 359 SER A O 1
ATOM 2909 N N . ILE A 1 360 ? 41.845 -27.295 -84.605 1.00 85.00 360 ILE A N 1
ATOM 2910 C CA . ILE A 1 360 ? 40.520 -27.562 -84.022 1.00 85.00 360 ILE A CA 1
ATOM 2911 C C . ILE A 1 360 ? 40.392 -26.883 -82.650 1.00 85.00 360 ILE A C 1
ATOM 2913 O O . ILE A 1 360 ? 39.382 -26.223 -82.385 1.00 85.00 360 ILE A O 1
ATOM 2917 N N . LEU A 1 361 ? 41.419 -26.992 -81.802 1.00 82.12 361 LEU A N 1
ATOM 2918 C CA . LEU A 1 361 ? 41.441 -26.388 -80.470 1.00 82.12 361 LEU A CA 1
ATOM 2919 C C . LEU A 1 361 ? 41.378 -24.853 -80.537 1.00 82.12 361 LEU A C 1
ATOM 2921 O O . LEU A 1 361 ? 40.614 -24.240 -79.792 1.00 82.12 361 LEU A O 1
ATOM 2925 N N . ASP A 1 362 ? 42.091 -24.240 -81.481 1.00 83.50 362 ASP A N 1
ATOM 2926 C CA . ASP A 1 362 ? 42.051 -22.800 -81.741 1.00 83.50 362 ASP A CA 1
ATOM 2927 C C . ASP A 1 362 ? 40.653 -22.338 -82.161 1.00 83.50 362 ASP A C 1
ATOM 2929 O O . ASP A 1 362 ? 40.166 -21.311 -81.681 1.00 83.50 362 ASP A O 1
ATOM 2933 N N . THR A 1 363 ? 39.962 -23.099 -83.019 1.00 86.44 363 THR A N 1
ATOM 2934 C CA . THR A 1 363 ? 38.564 -22.792 -83.361 1.00 86.44 363 THR A CA 1
ATOM 2935 C C . THR A 1 363 ? 37.634 -22.881 -82.154 1.00 86.44 363 THR A C 1
ATOM 2937 O O . THR A 1 363 ? 36.794 -21.997 -81.985 1.00 86.44 363 THR A O 1
ATOM 2940 N N . MET A 1 364 ? 37.794 -23.885 -81.284 1.00 84.88 364 MET A N 1
ATOM 2941 C CA . MET A 1 364 ? 36.984 -24.000 -80.063 1.00 84.88 364 MET A CA 1
ATOM 2942 C C . MET A 1 364 ? 37.274 -22.855 -79.081 1.00 84.88 364 MET A C 1
ATOM 2944 O O . MET A 1 364 ? 36.342 -22.270 -78.531 1.00 84.88 364 MET A O 1
ATOM 2948 N N . SER A 1 365 ? 38.545 -22.483 -78.909 1.00 81.69 365 SER A N 1
ATOM 2949 C CA . SER A 1 365 ? 38.972 -21.371 -78.049 1.00 81.69 365 SER A CA 1
ATOM 2950 C C . SER A 1 365 ? 38.395 -20.025 -78.513 1.00 81.69 365 SER A C 1
ATOM 2952 O O . SER A 1 365 ? 37.861 -19.248 -77.711 1.00 81.69 365 SER A O 1
ATOM 2954 N N . ARG A 1 366 ? 38.405 -19.768 -79.830 1.00 85.69 366 ARG A N 1
ATOM 2955 C CA . ARG A 1 366 ? 37.769 -18.575 -80.417 1.00 85.69 366 ARG A CA 1
ATOM 2956 C C . ARG A 1 366 ? 36.257 -18.560 -80.209 1.00 85.69 366 ARG A C 1
ATOM 2958 O O . ARG A 1 366 ? 35.720 -17.511 -79.855 1.00 85.69 366 ARG A O 1
ATOM 2965 N N . ASP A 1 367 ? 35.575 -19.693 -80.385 1.00 87.44 367 ASP A N 1
ATOM 2966 C CA . ASP A 1 367 ? 34.126 -19.782 -80.155 1.00 87.44 367 ASP A CA 1
ATOM 2967 C C . ASP A 1 367 ? 33.774 -19.480 -78.686 1.00 87.44 367 ASP A C 1
ATOM 2969 O O . ASP A 1 367 ? 32.896 -18.658 -78.412 1.00 87.44 367 ASP A O 1
ATOM 2973 N N . LEU A 1 368 ? 34.531 -20.043 -77.738 1.00 82.50 368 LEU A N 1
ATOM 2974 C CA . LEU A 1 368 ? 34.407 -19.767 -76.300 1.00 82.50 368 LEU A CA 1
ATOM 2975 C C . LEU A 1 368 ? 34.636 -18.289 -75.958 1.00 82.50 368 LEU A C 1
ATOM 2977 O O . LEU A 1 368 ? 33.830 -17.695 -75.243 1.00 82.50 368 LEU A O 1
ATOM 2981 N N . THR A 1 369 ? 35.673 -17.667 -76.521 1.00 84.75 369 THR A N 1
ATOM 2982 C CA . THR A 1 369 ? 35.962 -16.238 -76.297 1.00 84.75 369 THR A CA 1
ATOM 2983 C C . THR A 1 369 ? 34.851 -15.352 -76.870 1.00 84.75 369 THR A C 1
ATOM 2985 O O . THR A 1 369 ? 34.455 -14.358 -76.254 1.00 84.75 369 THR A O 1
ATOM 2988 N N . SER A 1 370 ? 34.282 -15.738 -78.018 1.00 81.81 370 SER A N 1
ATOM 2989 C CA . SER A 1 370 ? 33.146 -15.030 -78.616 1.00 81.81 370 SER A CA 1
ATOM 2990 C C . SER A 1 370 ? 31.892 -15.108 -77.736 1.00 81.81 370 SER A C 1
ATOM 2992 O O . SER A 1 370 ? 31.213 -14.098 -77.545 1.00 81.81 370 SER A O 1
ATOM 2994 N N . LYS A 1 371 ? 31.621 -16.273 -77.132 1.00 84.75 371 LYS A N 1
ATOM 2995 C CA . LYS A 1 371 ? 30.499 -16.480 -76.208 1.00 84.75 371 LYS A CA 1
ATOM 2996 C C . LYS A 1 371 ? 30.688 -15.712 -74.902 1.00 84.75 371 LYS A C 1
ATOM 2998 O O . LYS A 1 371 ? 29.731 -15.090 -74.447 1.00 84.75 371 LYS A O 1
ATOM 3003 N N . LEU A 1 372 ? 31.907 -15.668 -74.353 1.00 76.69 372 LEU A N 1
ATOM 3004 C CA . LEU A 1 372 ? 32.226 -14.828 -73.190 1.00 76.69 372 LEU A CA 1
ATOM 3005 C C . LEU A 1 372 ? 31.989 -13.342 -73.488 1.00 76.69 372 LEU A C 1
ATOM 3007 O O . LEU A 1 372 ? 31.320 -12.660 -72.722 1.00 76.69 372 LEU A O 1
ATOM 3011 N N . SER A 1 373 ? 32.436 -12.860 -74.650 1.00 76.06 373 SER A N 1
ATOM 3012 C CA . SER A 1 373 ? 32.210 -11.467 -75.066 1.00 76.06 373 SER A CA 1
ATOM 3013 C C . SER A 1 373 ? 30.724 -11.133 -75.257 1.00 76.06 373 SER A C 1
ATOM 3015 O O . SER A 1 373 ? 30.309 -9.991 -75.063 1.00 76.06 373 SER A O 1
ATOM 3017 N N . GLN A 1 374 ? 29.897 -12.104 -75.659 1.00 77.19 374 GLN A N 1
ATOM 3018 C CA . GLN A 1 374 ? 28.442 -11.926 -75.735 1.00 77.19 374 GLN A CA 1
ATOM 3019 C C . GLN A 1 374 ? 27.783 -11.903 -74.349 1.00 77.19 374 GLN A C 1
ATOM 3021 O O . GLN A 1 374 ? 26.796 -11.191 -74.168 1.00 77.19 374 GLN A O 1
ATOM 3026 N N . LEU A 1 375 ? 28.320 -12.657 -73.387 1.00 72.38 375 LEU A N 1
ATOM 3027 C CA . LEU A 1 375 ? 27.900 -12.627 -71.986 1.00 72.38 375 LEU A CA 1
ATOM 3028 C C . LEU A 1 375 ? 28.252 -11.289 -71.330 1.00 72.38 375 LEU A C 1
ATOM 3030 O O . LEU A 1 375 ? 27.356 -10.665 -70.770 1.00 72.38 375 LEU A O 1
ATOM 3034 N N . ASP A 1 376 ? 29.475 -10.786 -71.517 1.00 71.69 376 ASP A N 1
ATOM 3035 C CA . ASP A 1 376 ? 29.885 -9.466 -71.016 1.00 71.69 376 ASP A CA 1
ATOM 3036 C C . ASP A 1 376 ? 29.031 -8.337 -71.601 1.00 71.69 376 ASP A C 1
ATOM 3038 O O . ASP A 1 376 ? 28.602 -7.433 -70.893 1.00 71.69 376 ASP A O 1
ATOM 3042 N N . LYS A 1 377 ? 28.679 -8.403 -72.890 1.00 73.38 377 LYS A N 1
ATOM 3043 C CA . LYS A 1 377 ? 27.761 -7.421 -73.496 1.00 73.38 377 LYS A CA 1
ATOM 3044 C C . LYS A 1 377 ? 26.332 -7.504 -72.952 1.00 73.38 377 LYS A C 1
ATOM 3046 O O . LYS A 1 377 ? 25.607 -6.516 -73.028 1.00 73.38 377 LYS A O 1
ATOM 3051 N N . LYS A 1 378 ? 25.906 -8.659 -72.428 1.00 67.00 378 LYS A N 1
ATOM 3052 C CA . LYS A 1 378 ? 24.600 -8.810 -71.769 1.00 67.00 378 LYS A CA 1
ATOM 3053 C C . LYS A 1 378 ? 24.623 -8.339 -70.315 1.00 67.00 378 LYS A C 1
ATOM 3055 O O . LYS A 1 378 ? 23.593 -7.871 -69.844 1.00 67.00 378 LYS A O 1
ATOM 3060 N N . THR A 1 379 ? 25.761 -8.422 -69.629 1.00 57.03 379 THR A N 1
ATOM 3061 C CA . THR A 1 379 ? 25.918 -7.974 -68.235 1.00 57.03 379 THR A CA 1
ATOM 3062 C C . THR A 1 379 ? 26.323 -6.499 -68.112 1.00 57.03 379 THR A C 1
ATOM 3064 O O . THR A 1 379 ? 25.996 -5.874 -67.109 1.00 57.03 379 THR A O 1
ATOM 3067 N N . LEU A 1 380 ? 26.941 -5.898 -69.140 1.00 47.41 380 LEU A N 1
ATOM 3068 C CA . LEU A 1 380 ? 27.340 -4.478 -69.185 1.00 47.41 380 LEU A CA 1
ATOM 3069 C C . LEU A 1 380 ? 26.384 -3.557 -69.975 1.00 47.41 380 LEU A C 1
ATOM 3071 O O . LEU A 1 380 ? 26.819 -2.564 -70.556 1.00 47.41 380 LEU A O 1
ATOM 3075 N N . ASN A 1 381 ? 25.075 -3.818 -69.969 1.00 43.16 381 ASN A N 1
ATOM 3076 C CA . ASN A 1 381 ? 24.090 -2.775 -70.288 1.00 43.16 381 ASN A CA 1
ATOM 3077 C C . ASN A 1 381 ? 23.648 -2.084 -68.984 1.00 43.16 381 ASN A C 1
ATOM 3079 O O . ASN A 1 381 ? 22.702 -2.550 -68.345 1.00 43.16 381 ASN A O 1
ATOM 3083 N N . PRO A 1 382 ? 24.304 -0.989 -68.550 1.00 45.94 382 PRO A N 1
ATOM 3084 C CA . PRO A 1 382 ? 23.831 -0.209 -67.421 1.00 45.94 382 PRO A CA 1
ATOM 3085 C C . PRO A 1 382 ? 22.504 0.464 -67.773 1.00 45.94 382 PRO A C 1
ATOM 3087 O O . PRO A 1 382 ? 22.311 0.973 -68.881 1.00 45.94 382 PRO A O 1
ATOM 3090 N N . LEU A 1 383 ? 21.606 0.471 -66.787 1.00 43.03 383 LEU A N 1
ATOM 3091 C CA . LEU A 1 383 ? 20.359 1.217 -66.780 1.00 43.03 383 LEU A CA 1
ATOM 3092 C C . LEU A 1 383 ? 20.559 2.617 -67.375 1.00 43.03 383 LEU A C 1
ATOM 3094 O O . LEU A 1 383 ? 21.199 3.484 -66.778 1.00 43.03 383 LEU A O 1
ATOM 3098 N N . GLN A 1 384 ? 19.940 2.857 -68.530 1.00 39.31 384 GLN A N 1
ATOM 3099 C CA . GLN A 1 384 ? 19.597 4.208 -68.940 1.00 39.31 384 GLN A CA 1
ATOM 3100 C C . GLN A 1 384 ? 18.567 4.740 -67.940 1.00 39.31 384 GLN A C 1
ATOM 3102 O O . GLN A 1 384 ? 17.386 4.407 -67.991 1.00 39.31 384 GLN A O 1
ATOM 3107 N N . VAL A 1 385 ? 19.040 5.556 -67.003 1.00 46.78 385 VAL A N 1
ATOM 3108 C CA . VAL A 1 385 ? 18.197 6.434 -66.193 1.00 46.78 385 VAL A CA 1
ATOM 3109 C C . VAL A 1 385 ? 17.524 7.435 -67.146 1.00 46.78 385 VAL A C 1
ATOM 3111 O O . VAL A 1 385 ? 18.230 8.082 -67.928 1.00 46.78 385 VAL A O 1
ATOM 3114 N N . PRO A 1 386 ? 16.188 7.592 -67.132 1.00 39.09 386 PRO A N 1
ATOM 3115 C CA . PRO A 1 386 ? 15.533 8.624 -67.921 1.00 39.09 386 PRO A CA 1
ATOM 3116 C C . PRO A 1 386 ? 15.964 10.010 -67.426 1.00 39.09 386 PRO A C 1
ATOM 3118 O O . PRO A 1 386 ? 15.841 10.341 -66.245 1.00 39.09 386 PRO A O 1
ATOM 3121 N N . LYS A 1 387 ? 16.484 10.814 -68.359 1.00 38.47 387 LYS A N 1
ATOM 3122 C CA . LYS A 1 387 ? 16.839 12.225 -68.180 1.00 38.47 387 LYS A CA 1
ATOM 3123 C C . LYS A 1 387 ? 15.624 12.998 -67.649 1.00 38.47 387 LYS A C 1
ATOM 3125 O O . LYS A 1 387 ? 14.611 13.078 -68.338 1.00 38.47 387 LYS A O 1
ATOM 3130 N N . LYS A 1 388 ? 15.744 13.572 -66.450 1.00 38.22 388 LYS A N 1
ATOM 3131 C CA . LYS A 1 388 ? 14.922 14.703 -66.002 1.00 38.22 388 LYS A CA 1
ATOM 3132 C C . LYS A 1 388 ? 15.647 16.004 -66.315 1.00 38.22 388 LYS A C 1
ATOM 3134 O O . LYS A 1 388 ? 16.874 16.060 -66.318 1.00 38.22 388 LYS A O 1
ATOM 3139 N N . ASP A 1 389 ? 14.831 16.998 -66.611 1.00 37.44 389 ASP A N 1
ATOM 3140 C CA . ASP A 1 389 ? 15.176 18.244 -67.262 1.00 37.44 389 ASP A CA 1
ATOM 3141 C C . ASP A 1 389 ? 16.250 19.086 -66.572 1.00 37.44 389 ASP A C 1
ATOM 3143 O O . ASP A 1 389 ? 16.345 19.220 -65.353 1.00 37.44 389 ASP A O 1
ATOM 3147 N N . THR A 1 390 ? 17.027 19.689 -67.457 1.00 38.66 390 THR A N 1
ATOM 3148 C CA . THR A 1 390 ? 18.013 20.743 -67.295 1.00 38.66 390 THR A CA 1
ATOM 3149 C C . THR A 1 390 ? 17.451 21.947 -66.529 1.00 38.66 390 THR A C 1
ATOM 3151 O O . THR A 1 390 ? 16.557 22.632 -67.018 1.00 38.66 390 THR A O 1
ATOM 3154 N N . LEU A 1 391 ? 18.055 22.292 -65.390 1.00 36.06 391 LEU A N 1
ATOM 3155 C CA . LEU A 1 391 ? 18.063 23.662 -64.872 1.00 36.06 391 LEU A CA 1
ATOM 3156 C C . LEU A 1 391 ? 19.522 24.080 -64.688 1.00 36.06 391 LEU A C 1
ATOM 3158 O O . LEU A 1 391 ? 20.271 23.497 -63.908 1.00 36.06 391 LEU A O 1
ATOM 3162 N N . GLN A 1 392 ? 19.916 25.047 -65.515 1.00 35.94 392 GLN A N 1
ATOM 3163 C CA . GLN A 1 392 ? 21.235 25.662 -65.569 1.00 35.94 392 GLN A CA 1
ATOM 3164 C C . GLN A 1 392 ? 21.615 26.278 -64.222 1.00 35.94 392 GLN A C 1
ATOM 3166 O O . GLN A 1 392 ? 20.909 27.133 -63.694 1.00 35.94 392 GLN A O 1
ATOM 3171 N N . THR A 1 393 ? 22.793 25.920 -63.729 1.00 32.34 393 THR A N 1
ATOM 3172 C CA . THR A 1 393 ? 23.597 26.773 -62.857 1.00 32.34 393 THR A CA 1
ATOM 3173 C C . THR A 1 393 ? 24.419 27.738 -63.720 1.00 32.34 393 THR A C 1
ATOM 3175 O O . THR A 1 393 ? 25.154 27.285 -64.601 1.00 32.34 393 THR A O 1
ATOM 3178 N N . PRO A 1 394 ? 24.370 29.060 -63.482 1.00 37.56 394 PRO A N 1
ATOM 3179 C CA . PRO A 1 394 ? 25.470 29.944 -63.818 1.00 37.56 394 PRO A CA 1
ATOM 3180 C C . PRO A 1 394 ? 26.466 30.021 -62.650 1.00 37.56 394 PRO A C 1
ATOM 3182 O O . PRO A 1 394 ? 26.116 29.924 -61.475 1.00 37.56 394 PRO A O 1
ATOM 3185 N N . ALA A 1 395 ? 27.735 30.161 -63.020 1.00 38.47 395 ALA A N 1
ATOM 3186 C CA . ALA A 1 395 ? 28.900 30.265 -62.152 1.00 38.47 395 ALA A CA 1
ATOM 3187 C C . ALA A 1 395 ? 28.925 31.597 -61.345 1.00 38.47 395 ALA A C 1
ATOM 3189 O O . ALA A 1 395 ? 28.120 32.495 -61.596 1.00 38.47 395 ALA A O 1
ATOM 3190 N N . PRO A 1 396 ? 29.829 31.733 -60.356 1.00 51.94 396 PRO A N 1
ATOM 3191 C CA . PRO A 1 396 ? 29.606 32.494 -59.132 1.00 51.94 396 PRO A CA 1
ATOM 3192 C C . PRO A 1 396 ? 30.004 33.968 -59.249 1.00 51.94 396 PRO A C 1
ATOM 3194 O O . PRO A 1 396 ? 31.155 34.281 -59.541 1.00 51.94 396 PRO A O 1
ATOM 3197 N N . HIS A 1 397 ? 29.098 34.880 -58.890 1.00 44.38 397 HIS A N 1
ATOM 3198 C CA . HIS A 1 397 ? 29.468 36.246 -58.522 1.00 44.38 397 HIS A CA 1
ATOM 3199 C C . HIS A 1 397 ? 28.534 36.840 -57.451 1.00 44.38 397 HIS A C 1
ATOM 3201 O O . HIS A 1 397 ? 27.349 37.047 -57.666 1.00 44.38 397 HIS A O 1
ATOM 3207 N N . ASN A 1 398 ? 29.146 37.203 -56.319 1.00 52.91 398 ASN A N 1
ATOM 3208 C CA . ASN A 1 398 ? 28.842 38.395 -55.515 1.00 52.91 398 ASN A CA 1
ATOM 3209 C C . ASN A 1 398 ? 27.520 38.504 -54.713 1.00 52.91 398 ASN A C 1
ATOM 3211 O O . ASN A 1 398 ? 26.971 39.593 -54.563 1.00 52.91 398 ASN A O 1
ATOM 3215 N N . GLU A 1 399 ? 27.064 37.429 -54.069 1.00 39.53 399 GLU A N 1
ATOM 3216 C CA . GLU A 1 399 ? 25.794 37.419 -53.309 1.00 39.53 399 GLU A CA 1
ATOM 3217 C C . GLU A 1 399 ? 25.900 37.748 -51.800 1.00 39.53 399 GLU A C 1
ATOM 3219 O O . GLU A 1 399 ? 24.962 37.528 -51.036 1.00 39.53 399 GLU A O 1
ATOM 3224 N N . LYS A 1 400 ? 27.027 38.307 -51.330 1.00 49.47 400 LYS A N 1
ATOM 3225 C CA . LYS A 1 400 ? 27.189 38.700 -49.911 1.00 49.47 400 LYS A CA 1
ATOM 3226 C C . LYS A 1 400 ? 26.824 40.164 -49.621 1.00 49.47 400 LYS A C 1
ATOM 3228 O O . LYS A 1 400 ? 26.594 40.510 -48.468 1.00 49.47 400 LYS A O 1
ATOM 3233 N N . ALA A 1 401 ? 26.722 41.011 -50.649 1.00 49.09 401 ALA A N 1
ATOM 3234 C CA . ALA A 1 401 ? 26.368 42.428 -50.499 1.00 49.09 401 ALA A CA 1
ATOM 3235 C C . ALA A 1 401 ? 24.854 42.699 -50.613 1.00 49.09 401 ALA A C 1
ATOM 3237 O O . ALA A 1 401 ? 24.373 43.698 -50.086 1.00 49.09 401 ALA A O 1
ATOM 3238 N N . HIS A 1 402 ? 24.081 41.802 -51.240 1.00 47.75 402 HIS A N 1
ATOM 3239 C CA . HIS A 1 402 ? 22.655 42.045 -51.496 1.00 47.75 402 HIS A CA 1
ATOM 3240 C C . HIS A 1 402 ? 21.715 41.571 -50.369 1.00 47.75 402 HIS A C 1
ATOM 3242 O O . HIS A 1 402 ? 20.611 42.098 -50.245 1.00 47.75 402 HIS A O 1
ATOM 3248 N N . MET A 1 403 ? 22.169 40.653 -49.502 1.00 45.59 403 MET A N 1
ATOM 3249 C CA . MET A 1 403 ? 21.407 40.190 -48.329 1.00 45.59 403 MET A CA 1
ATOM 3250 C C . MET A 1 403 ? 21.473 41.145 -47.126 1.00 45.59 403 MET A C 1
ATOM 3252 O O . MET A 1 403 ? 20.547 41.161 -46.323 1.00 45.59 403 MET A O 1
ATOM 3256 N N . ILE A 1 404 ? 22.512 41.982 -47.010 1.00 51.78 404 ILE A N 1
ATOM 3257 C CA . ILE A 1 404 ? 22.597 42.988 -45.933 1.00 51.78 404 ILE A CA 1
ATOM 3258 C C . ILE A 1 404 ? 21.640 44.164 -46.214 1.00 51.78 404 ILE A C 1
ATOM 3260 O O . ILE A 1 404 ? 21.006 44.669 -45.297 1.00 51.78 404 ILE A O 1
ATOM 3264 N N . ALA A 1 405 ? 21.412 44.516 -47.484 1.00 49.41 405 ALA A N 1
ATOM 3265 C CA . ALA A 1 405 ? 20.503 45.603 -47.867 1.00 49.41 405 ALA A CA 1
ATOM 3266 C C . ALA A 1 405 ? 18.997 45.248 -47.809 1.00 49.41 405 ALA A C 1
ATOM 3268 O O . ALA A 1 405 ? 18.158 46.144 -47.873 1.00 49.41 405 ALA A O 1
ATOM 3269 N N . GLN A 1 406 ? 18.628 43.965 -47.691 1.00 49.47 406 GLN A N 1
ATOM 3270 C CA . GLN A 1 406 ? 17.223 43.540 -47.552 1.00 49.47 406 GLN A CA 1
ATOM 3271 C C . GLN A 1 406 ? 16.774 43.364 -46.092 1.00 49.47 406 GLN A C 1
ATOM 3273 O O . GLN A 1 406 ? 15.574 43.313 -45.835 1.00 49.47 406 GLN A O 1
ATOM 3278 N N . ILE A 1 407 ? 17.707 43.330 -45.134 1.00 49.38 407 ILE A N 1
ATOM 3279 C CA . ILE A 1 407 ? 17.392 43.208 -43.701 1.00 49.38 407 ILE A CA 1
ATOM 3280 C C . ILE A 1 407 ? 17.136 44.586 -43.055 1.00 49.38 407 ILE A C 1
ATOM 3282 O O . ILE A 1 407 ? 16.316 44.682 -42.144 1.00 49.38 407 ILE A O 1
ATOM 3286 N N . ASP A 1 408 ? 17.707 45.671 -43.591 1.00 43.47 408 ASP A N 1
ATOM 3287 C CA . ASP A 1 408 ? 17.512 47.037 -43.068 1.00 43.47 408 ASP A CA 1
ATOM 3288 C C . ASP A 1 408 ? 16.154 47.684 -43.433 1.00 43.47 408 ASP A C 1
ATOM 3290 O O . ASP A 1 408 ? 15.815 48.741 -42.907 1.00 43.47 408 ASP A O 1
ATOM 3294 N N . ASN A 1 409 ? 15.327 47.042 -44.272 1.00 47.50 409 ASN A N 1
ATOM 3295 C CA . ASN A 1 409 ? 14.014 47.560 -44.703 1.00 47.50 409 ASN A CA 1
ATOM 3296 C C . ASN A 1 409 ? 12.795 46.885 -44.035 1.00 47.50 409 ASN A C 1
ATOM 3298 O O . ASN A 1 409 ? 11.663 47.109 -44.463 1.00 47.50 409 ASN A O 1
ATOM 3302 N N . LEU A 1 410 ? 12.988 46.085 -42.978 1.00 40.88 410 LEU A N 1
ATOM 3303 C CA . LEU A 1 410 ? 11.889 45.439 -42.231 1.00 40.88 410 LEU A CA 1
ATOM 3304 C C . LEU A 1 410 ? 11.740 45.919 -40.777 1.00 40.88 410 LEU A C 1
ATOM 3306 O O . LEU A 1 410 ? 11.041 45.286 -39.987 1.00 40.88 410 LEU A O 1
ATOM 3310 N N . ILE A 1 411 ? 12.335 47.061 -40.420 1.00 47.00 411 ILE A N 1
ATOM 3311 C CA . ILE A 1 411 ? 12.116 47.712 -39.120 1.00 47.00 411 ILE A CA 1
ATOM 3312 C C . ILE A 1 411 ? 11.062 48.822 -39.286 1.00 47.00 411 ILE A C 1
ATOM 3314 O O . ILE A 1 411 ? 11.395 49.897 -39.788 1.00 47.00 411 ILE A O 1
ATOM 3318 N N . PRO A 1 412 ? 9.792 48.630 -38.876 1.00 46.06 412 PRO A N 1
ATOM 3319 C CA . PRO A 1 412 ? 8.869 49.750 -38.743 1.00 46.06 412 PRO A CA 1
ATOM 3320 C C . PRO A 1 412 ? 9.266 50.633 -37.541 1.00 46.06 412 PRO A C 1
ATOM 3322 O O . PRO A 1 412 ? 9.661 50.109 -36.494 1.00 46.06 412 PRO A O 1
ATOM 3325 N N . PRO A 1 413 ? 9.148 51.970 -37.648 1.00 45.56 413 PRO A N 1
ATOM 3326 C CA . PRO A 1 413 ? 9.439 52.872 -36.545 1.00 45.56 413 PRO A CA 1
ATOM 3327 C C . PRO A 1 413 ? 8.343 52.807 -35.469 1.00 45.56 413 PRO A C 1
ATOM 3329 O O . PRO A 1 413 ? 7.153 52.870 -35.762 1.00 45.56 413 PRO A O 1
ATOM 3332 N N . SER A 1 414 ? 8.797 52.712 -34.219 1.00 46.88 414 SER A N 1
ATOM 3333 C CA . SER A 1 414 ? 8.198 53.269 -32.997 1.00 46.88 414 SER A CA 1
ATOM 3334 C C . SER A 1 414 ? 6.665 53.231 -32.875 1.00 46.88 414 SER A C 1
ATOM 3336 O O . SER A 1 414 ? 5.971 54.146 -33.316 1.00 46.88 414 SER A O 1
ATOM 3338 N N . ILE A 1 415 ? 6.140 52.266 -32.111 1.00 35.81 415 ILE A N 1
ATOM 3339 C CA . ILE A 1 415 ? 4.819 52.397 -31.481 1.00 35.81 415 ILE A CA 1
ATOM 3340 C C . ILE A 1 415 ? 4.997 52.415 -29.963 1.00 35.81 415 ILE A C 1
ATOM 3342 O O . ILE A 1 415 ? 5.461 51.468 -29.335 1.00 35.81 415 ILE A O 1
ATOM 3346 N N . ASN A 1 416 ? 4.646 53.568 -29.413 1.00 44.56 416 ASN A N 1
ATOM 3347 C CA . ASN A 1 416 ? 4.682 53.963 -28.019 1.00 44.56 416 ASN A CA 1
ATOM 3348 C C . ASN A 1 416 ? 3.308 53.649 -27.405 1.00 44.56 416 ASN A C 1
ATOM 3350 O O . ASN A 1 416 ? 2.364 54.358 -27.745 1.00 44.56 416 ASN A O 1
ATOM 3354 N N . ILE A 1 417 ? 3.147 52.611 -26.563 1.00 33.50 417 ILE A N 1
ATOM 3355 C CA . ILE A 1 417 ? 1.893 52.400 -25.805 1.00 33.50 417 ILE A CA 1
ATOM 3356 C C . ILE A 1 417 ? 2.140 51.817 -24.396 1.00 33.50 417 ILE A C 1
ATOM 3358 O O . ILE A 1 417 ? 2.699 50.741 -24.203 1.00 33.50 417 ILE A O 1
ATOM 3362 N N . THR A 1 418 ? 1.653 52.601 -23.437 1.00 35.16 418 THR A N 1
ATOM 3363 C CA . THR A 1 418 ? 1.330 52.444 -22.006 1.00 35.16 418 THR A CA 1
ATOM 3364 C C . THR A 1 418 ? 0.586 51.129 -21.655 1.00 35.16 418 THR A C 1
ATOM 3366 O O . THR A 1 418 ? -0.123 50.590 -22.503 1.00 35.16 418 THR A O 1
ATOM 3369 N N . PRO A 1 419 ? 0.671 50.590 -20.417 1.00 40.47 419 PRO A N 1
ATOM 3370 C CA . PRO A 1 419 ? 0.195 49.236 -20.114 1.00 40.47 419 PRO A CA 1
ATOM 3371 C C . PRO A 1 419 ? -1.337 49.134 -20.014 1.00 40.47 419 PRO A C 1
ATOM 3373 O O . PRO A 1 419 ? -1.965 49.842 -19.226 1.00 40.47 419 PRO A O 1
ATOM 3376 N N . GLN A 1 420 ? -1.927 48.191 -20.756 1.00 34.78 420 GLN A N 1
ATOM 3377 C CA . GLN A 1 420 ? -3.294 47.708 -20.544 1.00 34.78 420 GLN A CA 1
ATOM 3378 C C . GLN A 1 420 ? -3.331 46.215 -20.195 1.00 34.78 420 GLN A C 1
ATOM 3380 O O . GLN A 1 420 ? -2.462 45.423 -20.549 1.00 34.78 420 GLN A O 1
ATOM 3385 N N . ILE A 1 421 ? -4.367 45.899 -19.428 1.00 41.62 421 ILE A N 1
ATOM 3386 C CA . ILE A 1 421 ? -4.653 44.701 -18.645 1.00 41.62 421 ILE A CA 1
ATOM 3387 C C . ILE A 1 421 ? -4.943 43.487 -19.546 1.00 41.62 421 ILE A C 1
ATOM 3389 O O . ILE A 1 421 ? -5.720 43.583 -20.491 1.00 41.62 421 ILE A O 1
ATOM 3393 N N . ILE A 1 422 ? -4.361 42.331 -19.212 1.00 34.56 422 ILE A N 1
ATOM 3394 C CA . ILE A 1 422 ? -4.604 41.033 -19.866 1.00 34.56 422 ILE A CA 1
ATOM 3395 C C . ILE A 1 422 ? -5.876 40.384 -19.284 1.00 34.56 422 ILE A C 1
ATOM 3397 O O . ILE A 1 422 ? -5.917 40.164 -18.070 1.00 34.56 422 ILE A O 1
ATOM 3401 N N . PRO A 1 423 ? -6.874 39.977 -20.094 1.00 38.47 423 PRO A N 1
ATOM 3402 C CA . PRO A 1 423 ? -7.824 38.940 -19.717 1.00 38.47 423 PRO A CA 1
ATOM 3403 C C . PRO A 1 423 ? -7.353 37.554 -20.189 1.00 38.47 423 PRO A C 1
ATOM 3405 O O . PRO A 1 423 ? -6.780 37.384 -21.263 1.00 38.47 423 PRO A O 1
ATOM 3408 N N . GLN A 1 424 ? -7.603 36.558 -19.341 1.00 42.91 424 GLN A N 1
ATOM 3409 C CA . GLN A 1 424 ? -7.264 35.146 -19.516 1.00 42.91 424 GLN A CA 1
ATOM 3410 C C . GLN A 1 424 ? -7.910 34.537 -20.771 1.00 42.91 424 GLN A C 1
ATOM 3412 O O . GLN A 1 424 ? -9.127 34.605 -20.936 1.00 42.91 424 GLN A O 1
ATOM 3417 N N . THR A 1 425 ? -7.120 33.840 -21.590 1.00 32.31 425 THR A N 1
ATOM 3418 C CA . THR A 1 425 ? -7.622 32.933 -22.634 1.00 32.31 425 THR A CA 1
ATOM 3419 C C . THR A 1 425 ? -7.323 31.481 -22.283 1.00 32.31 425 THR A C 1
ATOM 3421 O O . THR A 1 425 ? -6.209 31.118 -21.906 1.00 32.31 425 THR A O 1
ATOM 3424 N N . GLN A 1 426 ? -8.374 30.673 -22.387 1.00 33.22 426 GLN A N 1
ATOM 3425 C CA . GLN A 1 426 ? -8.444 29.253 -22.072 1.00 33.22 426 GLN A CA 1
ATOM 3426 C C . GLN A 1 426 ? -7.713 28.397 -23.120 1.00 33.22 426 GLN A C 1
ATOM 3428 O O . GLN A 1 426 ? -7.665 28.730 -24.301 1.00 33.22 426 GLN A O 1
ATOM 3433 N N . SER A 1 427 ? -7.153 27.284 -22.648 1.00 35.78 427 SER A N 1
ATOM 3434 C CA . SER A 1 427 ? -6.393 26.285 -23.407 1.00 35.78 427 SER A CA 1
ATOM 3435 C C . SER A 1 427 ? -7.303 25.360 -24.240 1.00 35.78 427 SER A C 1
ATOM 3437 O O . SER A 1 427 ? -8.356 24.967 -23.730 1.00 35.78 427 SER A O 1
ATOM 3439 N N . PRO A 1 428 ? -6.914 24.937 -25.463 1.00 38.47 428 PRO A N 1
ATOM 3440 C CA . PRO A 1 428 ? -7.629 23.927 -26.230 1.00 38.47 428 PRO A CA 1
ATOM 3441 C C . PRO A 1 428 ? -6.923 22.564 -26.125 1.00 38.47 428 PRO A C 1
ATOM 3443 O O . PRO A 1 428 ? -5.941 22.304 -26.813 1.00 38.47 428 PRO A O 1
ATOM 3446 N N . TYR A 1 429 ? -7.454 21.658 -25.304 1.00 31.78 429 TYR A N 1
ATOM 3447 C CA . TYR A 1 429 ? -7.161 20.225 -25.410 1.00 31.78 429 TYR A CA 1
ATOM 3448 C C . TYR A 1 429 ? -8.467 19.440 -25.322 1.00 31.78 429 TYR A C 1
ATOM 3450 O O . TYR A 1 429 ? -8.982 19.187 -24.241 1.00 31.78 429 TYR A O 1
ATOM 3458 N N . ASN A 1 430 ? -9.000 19.069 -26.483 1.00 37.69 430 ASN A N 1
ATOM 3459 C CA . ASN A 1 430 ? -9.964 17.987 -26.649 1.00 37.69 430 ASN A CA 1
ATOM 3460 C C . ASN A 1 430 ? -9.825 17.478 -28.083 1.00 37.69 430 ASN A C 1
ATOM 3462 O O . ASN A 1 430 ? -10.239 18.170 -29.005 1.00 37.69 430 ASN A O 1
ATOM 3466 N N . ASN A 1 431 ? -9.194 16.313 -28.257 1.00 38.25 431 ASN A N 1
ATOM 3467 C CA . ASN A 1 431 ? -9.513 15.317 -29.289 1.00 38.25 431 ASN A CA 1
ATOM 3468 C C . ASN A 1 431 ? -8.452 14.214 -29.296 1.00 38.25 431 ASN A C 1
ATOM 3470 O O . ASN A 1 431 ? -7.491 14.279 -30.050 1.00 38.25 431 ASN A O 1
ATOM 3474 N N . LEU A 1 432 ? -8.655 13.170 -28.494 1.00 36.41 432 LEU A N 1
ATOM 3475 C CA . LEU A 1 432 ? -8.052 11.860 -28.736 1.00 36.41 432 LEU A CA 1
ATOM 3476 C C . LEU A 1 432 ? -9.037 10.790 -28.245 1.00 36.41 432 LEU A C 1
ATOM 3478 O O . LEU A 1 432 ? -9.036 10.405 -27.082 1.00 36.41 432 LEU A O 1
ATOM 3482 N N . ASN A 1 433 ? -9.924 10.342 -29.133 1.00 34.16 433 ASN A N 1
ATOM 3483 C CA . ASN A 1 433 ? -10.648 9.088 -28.946 1.00 34.16 433 ASN A CA 1
ATOM 3484 C C . ASN A 1 433 ? -10.828 8.421 -30.317 1.00 34.16 433 ASN A C 1
ATOM 3486 O O . ASN A 1 433 ? -11.734 8.759 -31.075 1.00 34.16 433 ASN A O 1
ATOM 3490 N N . LYS A 1 434 ? -9.903 7.522 -30.669 1.00 37.97 434 LYS A N 1
ATOM 3491 C CA . LYS A 1 434 ? -10.027 6.602 -31.806 1.00 37.97 434 LYS A CA 1
ATOM 3492 C C . LYS A 1 434 ? -10.235 5.200 -31.237 1.00 37.97 434 LYS A C 1
ATOM 3494 O O . LYS A 1 434 ? -9.335 4.659 -30.602 1.00 37.97 434 LYS A O 1
ATOM 3499 N N . GLN A 1 435 ? -11.422 4.639 -31.455 1.00 39.31 435 GLN A N 1
ATOM 3500 C CA . GLN A 1 435 ? -11.699 3.213 -31.268 1.00 39.31 435 GLN A CA 1
ATOM 3501 C C . GLN A 1 435 ? -11.019 2.379 -32.371 1.00 39.31 435 GLN A C 1
ATOM 3503 O O . GLN A 1 435 ? -10.865 2.878 -33.491 1.00 39.31 435 GLN A O 1
ATOM 3508 N N . PRO A 1 436 ? -10.639 1.117 -32.095 1.00 43.09 436 PRO A N 1
ATOM 3509 C CA . PRO A 1 436 ? -10.124 0.203 -33.103 1.00 43.09 436 PRO A CA 1
ATOM 3510 C C . PRO A 1 436 ? -11.250 -0.525 -33.858 1.00 43.09 436 PRO A C 1
ATOM 3512 O O . PRO A 1 436 ? -12.370 -0.680 -33.373 1.00 43.09 436 PRO A O 1
ATOM 3515 N N . ALA A 1 437 ? -10.910 -0.961 -35.069 1.00 39.53 437 ALA A N 1
ATOM 3516 C CA . ALA A 1 437 ? -11.766 -1.628 -36.041 1.00 39.53 437 ALA A CA 1
ATOM 3517 C C . ALA A 1 437 ? -12.202 -3.049 -35.625 1.00 39.53 437 ALA A C 1
ATOM 3519 O O . ALA A 1 437 ? -11.417 -3.810 -35.062 1.00 39.53 437 ALA A O 1
ATOM 3520 N N . HIS A 1 438 ? -13.431 -3.425 -35.997 1.00 39.88 438 HIS A N 1
ATOM 3521 C CA . HIS A 1 438 ? -13.908 -4.813 -36.050 1.00 39.88 438 HIS A CA 1
ATOM 3522 C C . HIS A 1 438 ? -13.786 -5.391 -37.481 1.00 39.88 438 HIS A C 1
ATOM 3524 O O . HIS A 1 438 ? -13.912 -4.631 -38.445 1.00 39.88 438 HIS A O 1
ATOM 3530 N N . PRO A 1 439 ? -13.577 -6.717 -37.637 1.00 47.22 439 PRO A N 1
ATOM 3531 C CA . PRO A 1 439 ? -13.539 -7.416 -38.928 1.00 47.22 439 PRO A CA 1
ATOM 3532 C C . PRO A 1 439 ? -14.946 -7.844 -39.424 1.00 47.22 439 PRO A C 1
ATOM 3534 O O . PRO A 1 439 ? -15.916 -7.725 -38.671 1.00 47.22 439 PRO A O 1
ATOM 3537 N N . PRO A 1 440 ? -15.088 -8.299 -40.692 1.00 53.44 440 PRO A N 1
ATOM 3538 C CA . PRO A 1 440 ? -16.354 -8.249 -41.423 1.00 53.44 440 PRO A CA 1
ATOM 3539 C C . PRO A 1 440 ? -17.254 -9.493 -41.294 1.00 53.44 440 PRO A C 1
ATOM 3541 O O . PRO A 1 440 ? -16.869 -10.553 -40.811 1.00 53.44 440 PRO A O 1
ATOM 3544 N N . ALA A 1 441 ? -18.482 -9.278 -41.771 1.00 42.06 441 ALA A N 1
ATOM 3545 C CA . ALA A 1 441 ? -19.702 -10.075 -41.710 1.00 42.06 441 ALA A CA 1
ATOM 3546 C C . ALA A 1 441 ? -19.662 -11.515 -42.263 1.00 42.06 441 ALA A C 1
ATOM 3548 O O . ALA A 1 441 ? -19.048 -11.782 -43.293 1.00 42.06 441 ALA A O 1
ATOM 3549 N N . ILE A 1 442 ? -20.502 -12.378 -41.668 1.00 33.97 442 ILE A N 1
ATOM 3550 C CA . ILE A 1 442 ? -21.155 -13.523 -42.327 1.00 33.97 442 ILE A CA 1
ATOM 3551 C C . ILE A 1 442 ? -22.669 -13.493 -42.014 1.00 33.97 442 ILE A C 1
ATOM 3553 O O . ILE A 1 442 ? -23.113 -12.954 -41.005 1.00 33.97 442 ILE A O 1
ATOM 3557 N N . GLN A 1 443 ? -23.423 -14.006 -42.982 1.00 35.50 443 GLN A N 1
ATOM 3558 C CA . GLN A 1 443 ? -24.809 -13.785 -43.392 1.00 35.50 443 GLN A CA 1
ATOM 3559 C C . GLN A 1 443 ? -25.938 -14.377 -42.512 1.00 35.50 443 GLN A C 1
ATOM 3561 O O . GLN A 1 443 ? -25.810 -15.462 -41.961 1.00 35.50 443 GLN A O 1
ATOM 3566 N N . ASN A 1 444 ? -27.076 -13.661 -42.540 1.00 39.88 444 ASN A N 1
ATOM 3567 C CA . ASN A 1 444 ? -28.492 -14.072 -42.696 1.00 39.88 444 ASN A CA 1
ATOM 3568 C C . ASN A 1 444 ? -29.110 -15.242 -41.896 1.00 39.88 444 ASN A C 1
ATOM 3570 O O . ASN A 1 444 ? -28.715 -16.385 -42.082 1.00 39.88 444 ASN A O 1
ATOM 3574 N N . ILE A 1 445 ? -30.234 -14.956 -41.200 1.00 36.25 445 ILE A N 1
ATOM 3575 C CA . ILE A 1 445 ? -31.598 -15.567 -41.316 1.00 36.25 445 ILE A CA 1
ATOM 3576 C C . ILE A 1 445 ? -32.570 -14.861 -40.310 1.00 36.25 445 ILE A C 1
ATOM 3578 O O . ILE A 1 445 ? -32.084 -14.220 -39.379 1.00 36.25 445 ILE A O 1
ATOM 3582 N N . PRO A 1 446 ? -33.911 -14.821 -40.532 1.00 48.22 446 PRO A N 1
ATOM 3583 C CA . PRO A 1 446 ? -34.717 -13.605 -40.363 1.00 48.22 446 PRO A CA 1
ATOM 3584 C C . PRO A 1 446 ? -35.606 -13.486 -39.103 1.00 48.22 446 PRO A C 1
ATOM 3586 O O . PRO A 1 446 ? -35.980 -14.453 -38.450 1.00 48.22 446 PRO A O 1
ATOM 3589 N N . ARG A 1 447 ? -35.970 -12.212 -38.883 1.00 40.59 447 ARG A N 1
ATOM 3590 C CA . ARG A 1 447 ? -37.003 -11.544 -38.057 1.00 40.59 447 ARG A CA 1
ATOM 3591 C C . ARG A 1 447 ? -38.207 -12.356 -37.553 1.00 40.59 447 ARG A C 1
ATOM 3593 O O . ARG A 1 447 ? -38.857 -13.029 -38.343 1.00 40.59 447 ARG A O 1
ATOM 3600 N N . GLN A 1 448 ? -38.649 -12.002 -36.339 1.00 35.56 448 GLN A N 1
ATOM 3601 C CA . GLN A 1 448 ? -40.050 -11.708 -35.967 1.00 35.56 448 GLN A CA 1
ATOM 3602 C C . GLN A 1 448 ? -40.076 -10.537 -34.942 1.00 35.56 448 GLN A C 1
ATOM 3604 O O . GLN A 1 448 ? -39.048 -10.287 -34.309 1.00 35.56 448 GLN A O 1
ATOM 3609 N N . PRO A 1 449 ? -41.176 -9.760 -34.846 1.00 45.41 449 PRO A N 1
ATOM 3610 C CA . PRO A 1 449 ? -41.167 -8.359 -34.408 1.00 45.41 449 PRO A CA 1
ATOM 3611 C C . PRO A 1 449 ? -41.753 -8.140 -33.002 1.00 45.41 449 PRO A C 1
ATOM 3613 O O . PRO A 1 449 ? -42.650 -8.865 -32.584 1.00 45.41 449 PRO A O 1
ATOM 3616 N N . GLY A 1 450 ? -41.326 -7.077 -32.313 1.00 33.25 450 GLY A N 1
ATOM 3617 C CA . GLY A 1 450 ? -42.033 -6.598 -31.123 1.00 33.25 450 GLY A CA 1
ATOM 3618 C C . GLY A 1 450 ? -41.307 -5.496 -30.356 1.00 33.25 450 GLY A C 1
ATOM 3619 O O . GLY A 1 450 ? -40.313 -5.766 -29.699 1.00 33.25 450 GLY A O 1
ATOM 3620 N N . GLU A 1 451 ? -41.871 -4.288 -30.433 1.00 38.09 451 GLU A N 1
ATOM 3621 C CA . GLU A 1 451 ? -41.825 -3.220 -29.418 1.00 38.09 451 GLU A CA 1
ATOM 3622 C C . GLU A 1 451 ? -40.514 -2.435 -29.215 1.00 38.09 451 GLU A C 1
ATOM 3624 O O . GLU A 1 451 ? -39.646 -2.775 -28.416 1.00 38.09 451 GLU A O 1
ATOM 3629 N N . THR A 1 452 ? -40.437 -1.266 -29.860 1.00 31.59 452 THR A N 1
ATOM 3630 C CA . THR A 1 452 ? -39.586 -0.152 -29.417 1.00 31.59 452 THR A CA 1
ATOM 3631 C C . THR A 1 452 ? -40.449 0.910 -28.742 1.00 31.59 452 THR A C 1
ATOM 3633 O O . THR A 1 452 ? -41.129 1.682 -29.420 1.00 31.59 452 THR A O 1
ATOM 3636 N N . HIS A 1 453 ? -40.396 0.941 -27.410 1.00 35.09 453 HIS A N 1
ATOM 3637 C CA . HIS A 1 453 ? -40.743 2.106 -26.603 1.00 35.09 453 HIS A CA 1
ATOM 3638 C C . HIS A 1 453 ? -39.573 3.098 -26.557 1.00 35.09 453 HIS A C 1
ATOM 3640 O O . HIS A 1 453 ? -38.400 2.733 -26.641 1.00 35.09 453 HIS A O 1
ATOM 3646 N N . GLU A 1 454 ? -39.947 4.366 -26.444 1.00 33.12 454 GLU A N 1
ATOM 3647 C CA . GLU A 1 454 ? -39.126 5.569 -26.468 1.00 33.12 454 GLU A CA 1
ATOM 3648 C C . GLU A 1 454 ? -37.985 5.579 -25.436 1.00 33.12 454 GLU A C 1
ATOM 3650 O O . GLU A 1 454 ? -38.152 5.274 -24.255 1.00 33.12 454 GLU A O 1
ATOM 3655 N N . HIS A 1 455 ? -36.810 6.010 -25.896 1.00 35.66 455 HIS A N 1
ATOM 3656 C CA . HIS A 1 455 ? -35.672 6.367 -25.061 1.00 35.66 455 HIS A CA 1
ATOM 3657 C C . HIS A 1 455 ? -35.858 7.767 -24.465 1.00 35.66 455 HIS A C 1
ATOM 3659 O O . HIS A 1 455 ? -35.666 8.758 -25.164 1.00 35.66 455 HIS A O 1
ATOM 3665 N N . THR A 1 456 ? -36.085 7.849 -23.154 1.00 41.31 456 THR A N 1
ATOM 3666 C CA . THR A 1 456 ? -35.715 9.023 -22.343 1.00 41.31 456 THR A CA 1
ATOM 3667 C C . THR A 1 456 ? -35.672 8.664 -20.859 1.00 41.31 456 THR A C 1
ATOM 3669 O O . THR A 1 456 ? -36.697 8.598 -20.191 1.00 41.31 456 THR A O 1
ATOM 3672 N N . SER A 1 457 ? -34.470 8.473 -20.312 1.00 38.97 457 SER A N 1
ATOM 3673 C CA . SER A 1 457 ? -34.058 9.073 -19.030 1.00 38.97 457 SER A CA 1
ATOM 3674 C C . SER A 1 457 ? -32.703 8.542 -18.591 1.00 38.97 457 SER A C 1
ATOM 3676 O O . SER A 1 457 ? -32.489 7.342 -18.447 1.00 38.97 457 SER A O 1
ATOM 36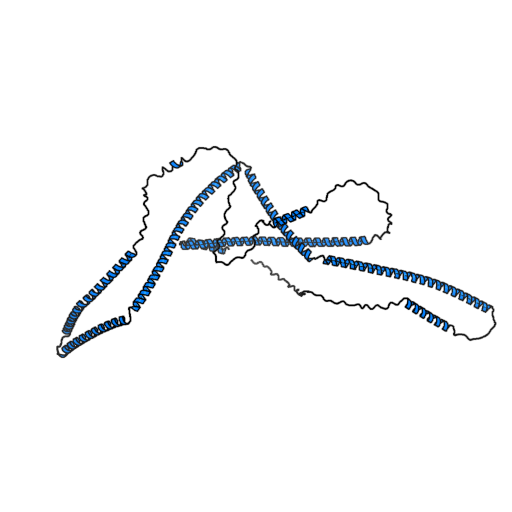78 N N . GLN A 1 458 ? -31.797 9.483 -18.345 1.00 43.72 458 GLN A N 1
ATOM 3679 C CA . GLN A 1 458 ? -30.554 9.255 -17.629 1.00 43.72 458 GLN A CA 1
ATOM 3680 C C . GLN A 1 458 ? -30.866 8.786 -16.206 1.00 43.72 458 GLN A C 1
ATOM 3682 O O . GLN A 1 458 ? -31.569 9.464 -15.455 1.00 43.72 458 GLN A O 1
ATOM 3687 N N . GLU A 1 459 ? -30.330 7.630 -15.830 1.00 42.09 459 GLU A N 1
ATOM 3688 C CA . GLU A 1 459 ? -30.427 7.127 -14.469 1.00 42.09 459 GLU A CA 1
ATOM 3689 C C . GLU A 1 459 ? -29.528 7.972 -13.538 1.00 42.09 459 GLU A C 1
ATOM 3691 O O . GLU A 1 459 ? -28.329 8.113 -13.804 1.00 42.09 459 GLU A O 1
ATOM 3696 N N . PRO A 1 460 ? -30.053 8.566 -12.450 1.00 55.81 460 PRO A N 1
ATOM 3697 C CA . PRO A 1 460 ? -29.240 9.365 -11.546 1.00 55.81 460 PRO A CA 1
ATOM 3698 C C . PRO A 1 460 ? -28.289 8.470 -10.749 1.00 55.81 460 PRO A C 1
ATOM 3700 O O . PRO A 1 460 ? -28.683 7.446 -10.179 1.00 55.81 460 PRO A O 1
ATOM 3703 N N . SER A 1 461 ? -27.025 8.895 -10.689 1.00 69.69 461 SER A N 1
ATOM 3704 C CA . SER A 1 461 ? -25.945 8.180 -10.008 1.00 69.69 461 SER A CA 1
ATOM 3705 C C . SER A 1 461 ? -26.316 7.806 -8.566 1.00 69.69 461 SER A C 1
ATOM 3707 O O . SER A 1 461 ? -27.015 8.542 -7.864 1.00 69.69 461 SER A O 1
ATOM 3709 N N . LEU A 1 462 ? -25.777 6.684 -8.081 1.00 60.81 462 LEU A N 1
ATOM 3710 C CA . LEU A 1 462 ? -25.980 6.158 -6.721 1.00 60.81 462 LEU A CA 1
ATOM 3711 C C . LEU A 1 462 ? -25.774 7.224 -5.618 1.00 60.81 462 LEU A C 1
ATOM 3713 O O . LEU A 1 462 ? -26.414 7.201 -4.566 1.00 60.81 462 LEU A O 1
ATOM 3717 N N . ARG A 1 463 ? -24.919 8.214 -5.897 1.00 58.78 463 ARG A N 1
ATOM 3718 C CA . ARG A 1 463 ? -24.614 9.348 -5.020 1.00 58.78 463 ARG A CA 1
ATOM 3719 C C . ARG A 1 463 ? -25.767 10.358 -4.913 1.00 58.78 463 ARG A C 1
ATOM 3721 O O . ARG A 1 463 ? -25.990 10.905 -3.835 1.00 58.78 463 ARG A O 1
ATOM 3728 N N . GLN A 1 464 ? -26.532 10.569 -5.986 1.00 65.25 464 GLN A N 1
ATOM 3729 C CA . GLN A 1 464 ? -27.750 11.392 -5.975 1.00 65.25 464 GLN A CA 1
ATOM 3730 C C . GLN A 1 464 ? -28.895 10.696 -5.231 1.00 65.25 464 GLN A C 1
ATOM 3732 O O . GLN A 1 464 ? -29.551 11.343 -4.414 1.00 65.25 464 GLN A O 1
ATOM 3737 N N . LYS A 1 465 ? -29.062 9.375 -5.403 1.00 77.38 465 LYS A N 1
ATOM 3738 C CA . LYS A 1 465 ? -30.043 8.583 -4.633 1.00 77.38 465 LYS A CA 1
ATOM 3739 C C . LYS A 1 465 ? -29.757 8.642 -3.119 1.00 77.38 465 LYS A C 1
ATOM 3741 O O . LYS A 1 465 ? -30.680 8.781 -2.319 1.00 77.38 465 LYS A O 1
ATOM 3746 N N . HIS A 1 466 ? -28.484 8.627 -2.710 1.00 68.12 466 HIS A N 1
ATOM 3747 C CA . HIS A 1 466 ? -28.098 8.794 -1.300 1.00 68.12 466 HIS A CA 1
ATOM 3748 C C . HIS A 1 466 ? -28.348 10.212 -0.758 1.00 68.12 466 HIS A C 1
ATOM 3750 O O . HIS A 1 466 ? -28.859 10.361 0.352 1.00 68.12 466 HIS A O 1
ATOM 3756 N N . MET A 1 467 ? -28.042 11.254 -1.536 1.00 71.88 467 MET A N 1
ATOM 3757 C CA . MET A 1 467 ? -28.299 12.652 -1.157 1.00 71.88 467 MET A CA 1
ATOM 3758 C C . MET A 1 467 ? -29.795 12.950 -0.977 1.00 71.88 467 MET A C 1
ATOM 3760 O O . MET A 1 467 ? -30.173 13.642 -0.032 1.00 71.88 467 MET A O 1
ATOM 3764 N N . GLU A 1 468 ? -30.657 12.405 -1.838 1.00 78.56 468 GLU A N 1
ATOM 3765 C CA . GLU A 1 468 ? -32.112 12.528 -1.684 1.00 78.56 468 GLU A CA 1
ATOM 3766 C C . GLU A 1 468 ? -32.627 11.821 -0.428 1.00 78.56 468 GLU A C 1
ATOM 3768 O O . GLU A 1 468 ? -33.452 12.371 0.305 1.00 78.56 468 GLU A O 1
ATOM 3773 N N . LYS A 1 469 ? -32.097 10.633 -0.117 1.00 78.75 469 LYS A N 1
ATOM 3774 C CA . LYS A 1 469 ? -32.480 9.883 1.086 1.00 78.75 469 LYS A CA 1
ATOM 3775 C C . LYS A 1 469 ? -32.107 10.640 2.369 1.00 78.75 469 LYS A C 1
ATOM 3777 O O . LYS A 1 469 ? -32.902 10.680 3.306 1.00 78.75 469 LYS A O 1
ATOM 3782 N N . VAL A 1 470 ? -30.953 11.313 2.381 1.00 75.19 470 VAL A N 1
ATOM 3783 C CA . VAL A 1 470 ? -30.511 12.178 3.492 1.00 75.19 470 VAL A CA 1
ATOM 3784 C C . VAL A 1 470 ? -31.369 13.444 3.603 1.00 75.19 470 VAL A C 1
ATOM 3786 O O . VAL A 1 470 ? -31.795 13.797 4.703 1.00 75.19 470 VAL A O 1
ATOM 3789 N N . LYS A 1 471 ? -31.715 14.096 2.483 1.00 78.69 471 LYS A N 1
ATOM 3790 C CA . LYS A 1 471 ? -32.632 15.254 2.485 1.00 78.69 471 LYS A CA 1
ATOM 3791 C C . LYS A 1 471 ? -34.031 14.895 2.998 1.00 78.69 471 LYS A C 1
ATOM 3793 O O . LYS A 1 471 ? -34.628 15.677 3.737 1.00 78.69 471 LYS A O 1
ATOM 3798 N N . ASN A 1 472 ? -34.533 13.707 2.665 1.00 74.94 472 ASN A N 1
ATOM 3799 C CA . ASN A 1 472 ? -35.835 13.228 3.135 1.00 74.94 472 ASN A CA 1
ATOM 3800 C C . ASN A 1 472 ? -35.833 12.830 4.623 1.00 74.94 472 ASN A C 1
ATOM 3802 O O . ASN A 1 472 ? -36.862 12.963 5.285 1.00 74.94 472 ASN A O 1
ATOM 3806 N N . LEU A 1 473 ? -34.687 12.415 5.174 1.00 68.00 473 LEU A N 1
ATOM 3807 C CA . LEU A 1 473 ? -34.511 12.201 6.617 1.00 68.00 473 LEU A CA 1
ATOM 3808 C C . LEU A 1 473 ? -34.452 13.526 7.391 1.00 68.00 473 LEU A C 1
ATOM 3810 O O . LEU A 1 473 ? -35.117 13.660 8.415 1.00 68.00 473 LEU A O 1
ATOM 3814 N N . LEU A 1 474 ? -33.754 14.535 6.863 1.00 61.72 474 LEU A N 1
ATOM 3815 C CA . LEU A 1 474 ? -33.693 15.876 7.462 1.00 61.72 474 LEU A CA 1
ATOM 3816 C C . LEU A 1 474 ? -35.050 16.598 7.453 1.00 61.72 474 LEU A C 1
ATOM 3818 O O . LEU A 1 474 ? -35.363 17.316 8.396 1.00 61.72 474 LEU A O 1
ATOM 3822 N N . LYS A 1 475 ? -35.905 16.352 6.450 1.00 72.56 475 LYS A N 1
ATOM 3823 C CA . LYS A 1 475 ? -37.284 16.878 6.416 1.00 72.56 475 LYS A CA 1
ATOM 3824 C C . LYS A 1 475 ? -38.233 16.244 7.444 1.00 72.56 475 LYS A C 1
ATOM 3826 O O . LYS A 1 475 ? -39.281 16.825 7.717 1.00 72.56 475 LYS A O 1
ATOM 3831 N N . LYS A 1 476 ? -37.905 15.076 8.012 1.00 64.62 476 LYS A N 1
ATOM 3832 C CA . LYS A 1 476 ? -38.733 14.402 9.035 1.00 64.62 476 LYS A CA 1
ATOM 3833 C C . LYS A 1 476 ? -38.442 14.859 10.466 1.00 64.62 476 LYS A C 1
ATOM 3835 O O . LYS A 1 476 ? -39.219 14.538 11.363 1.00 64.62 476 LYS A O 1
ATOM 3840 N N . ILE A 1 477 ? -37.385 15.638 10.687 1.00 53.50 477 ILE A N 1
ATOM 3841 C CA . ILE A 1 477 ? -37.078 16.214 11.998 1.00 53.50 477 ILE A CA 1
ATOM 3842 C C . ILE A 1 477 ? -37.840 17.542 12.115 1.00 53.50 477 ILE A C 1
ATOM 3844 O O . ILE A 1 477 ? -37.377 18.588 11.667 1.00 53.50 477 ILE A O 1
ATOM 3848 N N . LYS A 1 478 ? -39.055 17.495 12.677 1.00 48.69 478 LYS A N 1
ATOM 3849 C CA . LYS A 1 478 ? -39.798 18.706 13.060 1.00 48.69 478 LYS A CA 1
ATOM 3850 C C . LYS A 1 478 ? -39.028 19.448 14.166 1.00 48.69 478 LYS A C 1
ATOM 3852 O O . LYS A 1 478 ? -38.639 18.804 15.140 1.00 48.69 478 LYS A O 1
ATOM 3857 N N . PRO A 1 479 ? -38.865 20.779 14.085 1.00 45.69 479 PRO A N 1
ATOM 3858 C CA . PRO A 1 479 ? -38.358 21.560 15.203 1.00 45.69 479 PRO A CA 1
ATOM 3859 C C . PRO A 1 479 ? -39.446 21.622 16.282 1.00 45.69 479 PRO A C 1
ATOM 3861 O O . PRO A 1 479 ? -40.481 22.262 16.098 1.00 45.69 479 PRO A O 1
ATOM 3864 N N . SER A 1 480 ? -39.241 20.916 17.395 1.00 37.09 480 SER A N 1
ATOM 3865 C CA . SER A 1 480 ? -40.074 21.097 18.582 1.00 37.09 480 SER A CA 1
ATOM 3866 C C . SER A 1 480 ? -39.717 22.439 19.216 1.00 37.09 480 SER A C 1
ATOM 3868 O O . SER A 1 480 ? -38.553 22.714 19.503 1.00 37.09 480 SER A O 1
ATOM 3870 N N . ALA A 1 481 ? -40.726 23.291 19.348 1.00 38.34 481 ALA A N 1
ATOM 3871 C CA . ALA A 1 481 ? -40.626 24.674 19.776 1.00 38.34 481 ALA A CA 1
ATOM 3872 C C . ALA A 1 481 ? -39.947 24.821 21.149 1.00 38.34 481 ALA A C 1
ATOM 3874 O O . ALA A 1 481 ? -40.407 24.264 22.144 1.00 38.34 481 ALA A O 1
ATOM 3875 N N . MET A 1 482 ? -38.894 25.642 21.213 1.00 41.00 482 MET A N 1
ATOM 3876 C CA . MET A 1 482 ? -38.455 26.262 22.463 1.00 41.00 482 MET A CA 1
ATOM 3877 C C . MET A 1 482 ? -39.481 27.335 22.839 1.00 41.00 482 MET A C 1
ATOM 3879 O O . MET A 1 482 ? -39.505 28.414 22.248 1.00 41.00 482 MET A O 1
ATOM 3883 N N . GLN A 1 483 ? -40.345 27.030 23.807 1.00 38.38 483 GLN A N 1
ATOM 3884 C CA . GLN A 1 483 ? -41.118 28.037 24.527 1.00 38.38 483 GLN A CA 1
ATOM 3885 C C . GLN A 1 483 ? -40.361 28.461 25.790 1.00 38.38 483 GLN A C 1
ATOM 3887 O O . GLN A 1 483 ? -39.910 27.641 26.586 1.00 38.38 483 GLN A O 1
ATOM 3892 N N . SER A 1 484 ? -40.225 29.778 25.912 1.00 40.50 484 SER A N 1
ATOM 3893 C CA . SER A 1 484 ? -39.730 30.543 27.057 1.00 40.50 484 SER A CA 1
ATOM 3894 C C . SER A 1 484 ? -40.456 30.185 28.366 1.00 40.50 484 SER A C 1
ATOM 3896 O O . SER A 1 484 ? -41.678 30.007 28.336 1.00 40.50 484 SER A O 1
ATOM 3898 N N . PRO A 1 485 ? -39.774 30.135 29.528 1.00 42.84 485 PRO A N 1
ATOM 3899 C CA . PRO A 1 485 ? -40.455 29.982 30.803 1.00 42.84 485 PRO A CA 1
ATOM 3900 C C . PRO A 1 485 ? -41.037 31.329 31.257 1.00 42.84 485 PRO A C 1
ATOM 3902 O O . PRO A 1 485 ? -40.335 32.214 31.747 1.00 42.84 485 PRO A O 1
ATOM 3905 N N . ALA A 1 486 ? -42.355 31.465 31.115 1.00 40.12 486 ALA A N 1
ATOM 3906 C CA . ALA A 1 486 ? -43.140 32.468 31.820 1.00 40.12 486 ALA A CA 1
ATOM 3907 C C . ALA A 1 486 ? -43.376 32.041 33.281 1.00 40.12 486 ALA A C 1
ATOM 3909 O O . ALA A 1 486 ? -43.628 30.871 33.576 1.00 40.12 486 ALA A O 1
ATOM 3910 N N . LYS A 1 487 ? -43.298 33.034 34.174 1.00 48.53 487 LYS A N 1
ATOM 3911 C CA . LYS A 1 487 ? -43.653 33.005 35.601 1.00 48.53 487 LYS A CA 1
ATOM 3912 C C . LYS A 1 487 ? -44.913 32.171 35.867 1.00 48.53 487 LYS A C 1
ATOM 3914 O O . LYS A 1 487 ? -45.938 32.407 35.231 1.00 48.53 487 LYS A O 1
ATOM 3919 N N . ARG A 1 488 ? -44.866 31.276 36.860 1.00 36.78 488 ARG A N 1
ATOM 3920 C CA . ARG A 1 488 ? -46.068 30.680 37.455 1.00 36.78 488 ARG A CA 1
ATOM 3921 C C . ARG A 1 488 ? -46.116 30.909 38.955 1.00 36.78 488 ARG A C 1
ATOM 3923 O O . ARG A 1 488 ? -45.162 30.636 39.678 1.00 36.78 488 ARG A O 1
ATOM 3930 N N . GLU A 1 489 ? -47.261 31.448 39.338 1.00 39.53 489 GLU A N 1
ATOM 3931 C CA . GLU A 1 489 ? -47.752 31.711 40.676 1.00 39.53 489 GLU A CA 1
ATOM 3932 C C . GLU A 1 489 ? -47.864 30.431 41.507 1.00 39.53 489 GLU A C 1
ATOM 3934 O O . GLU A 1 489 ? -48.169 29.344 41.015 1.00 39.53 489 GLU A O 1
ATOM 3939 N N . THR A 1 490 ? -47.616 30.607 42.797 1.00 41.25 490 THR A N 1
ATOM 3940 C CA . THR A 1 490 ? -47.781 29.642 43.877 1.00 41.25 490 THR A CA 1
ATOM 3941 C C . THR A 1 490 ? -49.258 29.444 44.221 1.00 41.25 490 THR A C 1
ATOM 3943 O O . THR A 1 490 ? -49.945 30.414 44.538 1.00 41.25 490 THR A O 1
ATOM 3946 N N . LEU A 1 491 ? -49.714 28.190 44.265 1.00 42.28 491 LEU A N 1
ATOM 3947 C CA . LEU A 1 491 ? -50.919 27.771 44.991 1.00 42.28 491 LEU A CA 1
ATOM 3948 C C . LEU A 1 491 ? -50.580 26.610 45.950 1.00 42.28 491 LEU A C 1
ATOM 3950 O O . LEU A 1 491 ? -49.632 25.866 45.683 1.00 42.28 491 LEU A O 1
ATOM 3954 N N . PRO A 1 492 ? -51.301 26.482 47.083 1.00 49.50 492 PRO A N 1
ATOM 3955 C CA . PRO A 1 492 ? -50.861 25.726 48.252 1.00 49.50 492 PRO A CA 1
ATOM 3956 C C . PRO A 1 492 ? -51.223 24.235 48.182 1.00 49.50 492 PRO A C 1
ATOM 3958 O O . PRO A 1 492 ? -52.297 23.856 47.718 1.00 49.50 492 PRO A O 1
ATOM 3961 N N . ILE A 1 493 ? -50.326 23.395 48.703 1.00 43.91 493 ILE A N 1
ATOM 3962 C CA . ILE A 1 493 ? -50.504 21.947 48.890 1.00 43.91 493 ILE A CA 1
ATOM 3963 C C . ILE A 1 493 ? -51.061 21.702 50.311 1.00 43.91 493 ILE A C 1
ATOM 3965 O O . ILE A 1 493 ? -50.572 22.334 51.251 1.00 43.91 493 ILE A O 1
ATOM 3969 N N . PRO A 1 494 ? -52.057 20.814 50.507 1.00 50.06 494 PRO A N 1
ATOM 3970 C CA . PRO A 1 494 ? -52.601 20.489 51.828 1.00 50.06 494 PRO A CA 1
ATOM 3971 C C . PRO A 1 494 ? -51.661 19.571 52.642 1.00 50.06 494 PRO A C 1
ATOM 3973 O O . PRO A 1 494 ? -50.921 18.777 52.058 1.00 50.06 494 PRO A O 1
ATOM 3976 N N . PRO A 1 495 ? -51.687 19.638 53.988 1.00 45.41 495 PRO A N 1
ATOM 3977 C CA . PRO A 1 495 ? -50.766 18.889 54.838 1.00 45.41 495 PRO A CA 1
ATOM 3978 C C . PRO A 1 495 ? -51.126 17.398 54.887 1.00 45.41 495 PRO A C 1
ATOM 3980 O O . PRO A 1 495 ? -52.209 17.023 55.335 1.00 45.41 495 PRO A O 1
ATOM 3983 N N . GLN A 1 496 ? -50.193 16.540 54.465 1.00 40.06 496 GLN A N 1
ATOM 3984 C CA . GLN A 1 496 ? -50.234 15.105 54.742 1.00 40.06 496 GLN A CA 1
ATOM 3985 C C . GLN A 1 496 ? -49.429 14.794 56.006 1.00 40.06 496 GLN A C 1
ATOM 3987 O O . GLN A 1 496 ? -48.251 15.123 56.126 1.00 40.06 496 GLN A O 1
ATOM 3992 N N . ASN A 1 497 ? -50.122 14.168 56.951 1.00 49.41 497 ASN A N 1
ATOM 3993 C CA . ASN A 1 497 ? -49.634 13.699 58.237 1.00 49.41 497 ASN A CA 1
ATOM 3994 C C . ASN A 1 497 ? -48.820 12.408 58.026 1.00 49.41 497 ASN A C 1
ATOM 3996 O O . ASN A 1 497 ? -49.394 11.374 57.687 1.00 49.41 497 ASN A O 1
ATOM 4000 N N . ILE A 1 498 ? -47.495 12.474 58.183 1.00 39.78 498 ILE A N 1
ATOM 4001 C CA . ILE A 1 498 ? -46.584 11.325 58.060 1.00 39.78 498 ILE A CA 1
ATOM 4002 C C . ILE A 1 498 ? -46.144 10.912 59.468 1.00 39.78 498 ILE A C 1
ATOM 4004 O O . ILE A 1 498 ? -45.446 11.656 60.156 1.00 39.78 498 ILE A O 1
ATOM 4008 N N . GLN A 1 499 ? -46.562 9.717 59.887 1.00 42.56 499 GLN A N 1
ATOM 4009 C CA . GLN A 1 499 ? -46.058 9.041 61.081 1.00 42.56 499 GLN A CA 1
ATOM 4010 C C . GLN A 1 499 ? -44.609 8.586 60.865 1.00 42.56 499 GLN A C 1
ATOM 4012 O O . GLN A 1 499 ? -44.271 7.969 59.857 1.00 42.56 499 GLN A O 1
ATOM 4017 N N . ILE A 1 500 ? -43.765 8.907 61.843 1.00 40.72 500 ILE A N 1
ATOM 4018 C CA . ILE A 1 500 ? -42.336 8.595 61.905 1.00 40.72 500 ILE A CA 1
ATOM 4019 C C . ILE A 1 500 ? -42.166 7.123 62.333 1.00 40.72 500 ILE A C 1
ATOM 4021 O O . ILE A 1 500 ? -42.656 6.770 63.409 1.00 40.72 500 ILE A O 1
ATOM 4025 N N . PRO A 1 501 ? -41.482 6.260 61.556 1.00 45.78 501 PRO A N 1
ATOM 4026 C CA . PRO A 1 501 ? -41.125 4.914 62.001 1.00 45.78 501 PRO A CA 1
ATOM 4027 C C . PRO A 1 501 ? -39.919 4.939 62.966 1.00 45.78 501 PRO A C 1
ATOM 4029 O O . PRO A 1 501 ? -39.099 5.863 62.908 1.00 45.78 501 PRO A O 1
ATOM 4032 N N . PRO A 1 502 ? -39.799 3.947 63.870 1.00 47.75 502 PRO A N 1
ATOM 4033 C CA . PRO A 1 502 ? -38.801 3.941 64.935 1.00 47.75 502 PRO A CA 1
ATOM 4034 C C . PRO A 1 502 ? -37.371 3.742 64.415 1.00 47.75 502 PRO A C 1
ATOM 4036 O O . PRO A 1 502 ? -37.123 3.126 63.380 1.00 47.75 502 PRO A O 1
ATOM 4039 N N . ALA A 1 503 ? -36.431 4.310 65.170 1.00 45.69 503 ALA A N 1
ATOM 4040 C CA . ALA A 1 503 ? -35.013 4.404 64.860 1.00 45.69 503 ALA A CA 1
ATOM 4041 C C . ALA A 1 503 ? -34.339 3.033 64.667 1.00 45.69 503 ALA A C 1
ATOM 4043 O O . ALA A 1 503 ? -34.313 2.205 65.576 1.00 45.69 503 ALA A O 1
ATOM 4044 N N . TYR A 1 504 ? -33.731 2.847 63.494 1.00 48.97 504 TYR A N 1
ATOM 4045 C CA . TYR A 1 504 ? -32.802 1.753 63.214 1.00 48.97 504 TYR A CA 1
ATOM 4046 C C . TYR A 1 504 ? -31.492 1.911 64.010 1.00 48.97 504 TYR A C 1
ATOM 4048 O O . TYR A 1 504 ? -31.044 3.045 64.231 1.00 48.97 504 TYR A O 1
ATOM 4056 N N . PRO A 1 505 ? -30.853 0.797 64.412 1.00 46.75 505 PRO A N 1
ATOM 4057 C CA . PRO A 1 505 ? -29.619 0.814 65.183 1.00 46.75 505 PRO A CA 1
ATOM 4058 C C . PRO A 1 505 ? -28.470 1.346 64.319 1.00 46.75 505 PRO A C 1
ATOM 4060 O O . PRO A 1 505 ? -28.005 0.708 63.378 1.00 46.75 505 PRO A O 1
ATOM 4063 N N . LYS A 1 506 ? -28.019 2.556 64.643 1.00 55.69 506 LYS A N 1
ATOM 4064 C CA . LYS A 1 506 ? -26.761 3.122 64.157 1.00 55.69 506 LYS A CA 1
ATOM 4065 C C . LYS A 1 506 ? -25.641 2.446 64.943 1.00 55.69 506 LYS A C 1
ATOM 4067 O O . LYS A 1 506 ? -25.666 2.550 66.159 1.00 55.69 506 LYS A O 1
ATOM 4072 N N . GLU A 1 507 ? -24.710 1.768 64.268 1.00 54.72 507 GLU A N 1
ATOM 4073 C CA . GLU A 1 507 ? -23.250 1.941 64.467 1.00 54.72 507 GLU A CA 1
ATOM 4074 C C . GLU A 1 507 ? -22.377 0.847 63.818 1.00 54.72 507 GLU A C 1
ATOM 4076 O O . GLU A 1 507 ? -21.221 1.130 63.521 1.00 54.72 507 GLU A O 1
ATOM 4081 N N . THR A 1 508 ? -22.890 -0.333 63.449 1.00 56.44 508 THR A N 1
ATOM 4082 C CA . THR A 1 508 ? -22.029 -1.432 62.945 1.00 56.44 508 THR A CA 1
ATOM 4083 C C . THR A 1 508 ? -21.831 -1.496 61.421 1.00 56.44 508 THR A C 1
ATOM 4085 O O . THR A 1 508 ? -20.794 -1.965 60.959 1.00 56.44 508 THR A O 1
ATOM 4088 N N . GLU A 1 509 ? -22.742 -0.965 60.598 1.00 55.53 509 GLU A N 1
ATOM 4089 C CA . GLU A 1 509 ? -22.583 -1.000 59.127 1.00 55.53 509 GLU A CA 1
ATOM 4090 C C . GLU A 1 509 ? -21.559 0.016 58.588 1.00 55.53 509 GLU A C 1
ATOM 4092 O O . GLU A 1 509 ? -20.994 -0.171 57.507 1.00 55.53 509 GLU A O 1
ATOM 4097 N N . SER A 1 510 ? -21.260 1.081 59.344 1.00 61.97 510 SER A N 1
ATOM 4098 C CA . SER A 1 510 ? -20.339 2.130 58.878 1.00 61.97 510 SER A CA 1
ATOM 4099 C C . SER A 1 510 ? -18.868 1.692 58.877 1.00 61.97 510 SER A C 1
ATOM 4101 O O . SER A 1 510 ? -18.071 2.235 58.109 1.00 61.97 510 SER A O 1
ATOM 4103 N N . GLU A 1 511 ? -18.495 0.716 59.711 1.00 67.12 511 GLU A N 1
ATOM 4104 C CA . GLU A 1 511 ? -17.122 0.200 59.773 1.00 67.12 511 GLU A CA 1
ATOM 4105 C C . GLU A 1 511 ? -16.826 -0.773 58.627 1.00 67.12 511 GLU A C 1
ATOM 4107 O O . GLU A 1 511 ? -15.824 -0.596 57.933 1.00 67.12 511 GLU A O 1
ATOM 4112 N N . ASN A 1 512 ? -17.751 -1.686 58.308 1.00 71.19 512 ASN A N 1
ATOM 4113 C CA . ASN A 1 512 ? -17.599 -2.600 57.167 1.00 71.19 512 ASN A CA 1
ATOM 4114 C C . ASN A 1 512 ? -17.497 -1.860 55.820 1.00 71.19 512 ASN A C 1
ATOM 4116 O O . ASN A 1 512 ? -16.713 -2.243 54.949 1.00 71.19 512 ASN A O 1
ATOM 4120 N N . LEU A 1 513 ? -18.228 -0.752 55.653 1.00 74.88 513 LEU A N 1
ATOM 4121 C CA . LEU A 1 513 ? -18.120 0.098 54.461 1.00 74.88 513 LEU A CA 1
ATOM 4122 C C . LEU A 1 513 ? -16.756 0.800 54.355 1.00 74.88 513 LEU A C 1
ATOM 4124 O O . LEU A 1 513 ? -16.231 0.962 53.251 1.00 74.88 513 LEU A O 1
ATOM 4128 N N . LYS A 1 514 ? -16.149 1.201 55.480 1.00 79.75 514 LYS A N 1
ATOM 4129 C CA . LYS A 1 514 ? -14.824 1.845 55.488 1.00 79.75 514 LYS A CA 1
ATOM 4130 C C . LYS A 1 514 ? -13.712 0.866 55.132 1.00 79.75 514 LYS A C 1
ATOM 4132 O O . LYS A 1 514 ? -12.785 1.254 54.417 1.00 79.75 514 LYS A O 1
ATOM 4137 N N . ASP A 1 515 ? -13.800 -0.375 55.594 1.00 84.06 515 ASP A N 1
ATOM 4138 C CA . ASP A 1 515 ? -12.781 -1.383 55.306 1.00 84.06 515 ASP A CA 1
ATOM 4139 C C . ASP A 1 515 ? -12.889 -1.913 53.870 1.00 84.06 515 ASP A C 1
ATOM 4141 O O . ASP A 1 515 ? -11.871 -1.981 53.179 1.00 84.06 515 ASP A O 1
ATOM 4145 N N . SER A 1 516 ? -14.108 -2.103 53.349 1.00 82.31 516 SER A N 1
ATOM 4146 C CA . SER A 1 516 ? -14.328 -2.395 51.923 1.00 82.31 516 SER A CA 1
ATOM 4147 C C . SER A 1 516 ? -13.794 -1.276 51.012 1.00 82.31 516 SER A C 1
ATOM 4149 O O . SER A 1 516 ? -13.124 -1.532 50.005 1.00 82.31 516 SER A O 1
ATOM 4151 N N . LEU A 1 517 ? -13.997 -0.008 51.395 1.00 87.12 517 LEU A N 1
ATOM 4152 C CA . LEU A 1 517 ? -13.474 1.135 50.646 1.00 87.12 517 LEU A CA 1
ATOM 4153 C C . LEU A 1 517 ? -11.936 1.199 50.679 1.00 87.12 517 LEU A C 1
ATOM 4155 O O . LEU A 1 517 ? -11.312 1.483 49.653 1.00 87.12 517 LEU A O 1
ATOM 4159 N N . LYS A 1 518 ? -11.300 0.911 51.823 1.00 91.25 518 LYS A N 1
ATOM 4160 C CA . LYS A 1 518 ? -9.830 0.836 51.925 1.00 91.25 518 LYS A CA 1
ATOM 4161 C C . LYS A 1 518 ? -9.260 -0.270 51.043 1.00 91.25 518 LYS A C 1
ATOM 4163 O O . LYS A 1 518 ? -8.265 -0.032 50.354 1.00 91.25 518 LYS A O 1
ATOM 4168 N N . GLU A 1 519 ? -9.891 -1.440 51.031 1.00 90.00 519 GLU A N 1
ATOM 4169 C CA . GLU A 1 519 ? -9.458 -2.572 50.216 1.00 90.00 519 GLU A CA 1
ATOM 4170 C C . GLU A 1 519 ? -9.571 -2.256 48.715 1.00 90.00 519 GLU A C 1
ATOM 4172 O O . GLU A 1 519 ? -8.614 -2.463 47.964 1.00 90.00 519 GLU A O 1
ATOM 4177 N N . SER A 1 520 ? -10.667 -1.615 48.292 1.00 86.94 520 SER A N 1
ATOM 4178 C CA . SER A 1 520 ? -10.842 -1.130 46.915 1.00 86.94 520 SER A CA 1
ATOM 4179 C C . SER A 1 520 ? -9.786 -0.084 46.518 1.00 86.94 520 SER A C 1
ATOM 4181 O O . SER A 1 520 ? -9.186 -0.158 45.441 1.00 86.94 520 SER A O 1
ATOM 4183 N N . ILE A 1 521 ? -9.464 0.867 47.405 1.00 90.38 521 ILE A N 1
ATOM 4184 C CA . ILE A 1 521 ? -8.393 1.853 47.171 1.00 90.38 521 ILE A CA 1
ATOM 4185 C C . ILE A 1 521 ? -7.027 1.162 47.040 1.00 90.38 521 ILE A C 1
ATOM 4187 O O . ILE A 1 521 ? -6.199 1.561 46.213 1.00 90.38 521 ILE A O 1
ATOM 4191 N N . GLN A 1 522 ? -6.768 0.125 47.836 1.00 90.94 522 GLN A N 1
ATOM 4192 C CA . GLN A 1 522 ? -5.509 -0.613 47.809 1.00 90.94 522 GLN A CA 1
ATOM 4193 C C . GLN A 1 522 ? -5.370 -1.473 46.545 1.00 90.94 522 GLN A C 1
ATOM 4195 O O . GLN A 1 522 ? -4.295 -1.474 45.935 1.00 90.94 522 GLN A O 1
ATOM 4200 N N . GLN A 1 523 ? -6.453 -2.110 46.087 1.00 87.94 523 GLN A N 1
ATOM 4201 C CA . GLN A 1 523 ? -6.500 -2.801 44.796 1.00 87.94 523 GLN A CA 1
ATOM 4202 C C . GLN A 1 523 ? -6.256 -1.837 43.629 1.00 87.94 523 GLN A C 1
ATOM 4204 O O . GLN A 1 523 ? -5.398 -2.105 42.788 1.00 87.94 523 GLN A O 1
ATOM 4209 N N . ASN A 1 524 ? -6.901 -0.667 43.622 1.00 85.69 524 ASN A N 1
ATOM 4210 C CA . ASN A 1 524 ? -6.694 0.346 42.582 1.00 85.69 524 ASN A CA 1
ATOM 4211 C C . ASN A 1 524 ? -5.256 0.894 42.566 1.00 85.69 524 ASN A C 1
ATOM 4213 O O . ASN A 1 524 ? -4.674 1.101 41.499 1.00 85.69 524 ASN A O 1
ATOM 4217 N N . LYS A 1 525 ? -4.625 1.069 43.737 1.00 90.00 525 LYS A N 1
ATOM 4218 C CA . LYS A 1 525 ? -3.200 1.436 43.826 1.00 90.00 525 LYS A CA 1
ATOM 4219 C C . LYS A 1 525 ? -2.279 0.351 43.267 1.00 90.00 525 LYS A C 1
ATOM 4221 O O . LYS A 1 525 ? -1.272 0.689 42.643 1.00 90.00 525 LYS A O 1
ATOM 4226 N N . LYS A 1 526 ? -2.594 -0.929 43.495 1.00 91.69 526 LYS A N 1
ATOM 4227 C CA . LYS A 1 526 ? -1.841 -2.057 42.929 1.00 91.69 526 LYS A CA 1
ATOM 4228 C C . LYS A 1 526 ? -1.985 -2.087 41.406 1.00 91.69 526 LYS A C 1
ATOM 4230 O O . LYS A 1 526 ? -0.972 -2.049 40.716 1.00 91.69 526 LYS A O 1
ATOM 4235 N N . LEU A 1 527 ? -3.216 -1.992 40.902 1.00 89.12 527 LEU A N 1
ATOM 4236 C CA . LEU A 1 527 ? -3.509 -1.938 39.469 1.00 89.12 527 LEU A CA 1
ATOM 4237 C C . LEU A 1 527 ? -2.773 -0.776 38.780 1.00 89.12 527 LEU A C 1
ATOM 4239 O O . LEU A 1 527 ? -2.185 -0.953 37.718 1.00 89.12 527 LEU A O 1
ATOM 4243 N N . GLY A 1 528 ? -2.727 0.401 39.414 1.00 89.62 528 GLY A N 1
ATOM 4244 C CA . GLY A 1 528 ? -1.989 1.557 38.902 1.00 89.62 528 GLY A CA 1
ATOM 4245 C C . GLY A 1 528 ? -0.470 1.346 38.825 1.00 89.62 528 GLY A C 1
ATOM 4246 O O . GLY A 1 528 ? 0.173 1.839 37.895 1.00 89.62 528 GLY A O 1
ATOM 4247 N N . LYS A 1 529 ? 0.124 0.598 39.767 1.00 92.00 529 LYS A N 1
ATOM 4248 C CA . LYS A 1 529 ? 1.549 0.223 39.706 1.00 92.00 529 LYS A CA 1
ATOM 4249 C C . LYS A 1 529 ? 1.813 -0.772 38.579 1.00 92.00 529 LYS A C 1
ATOM 4251 O O . LYS A 1 529 ? 2.770 -0.574 37.830 1.00 92.00 529 LYS A O 1
ATOM 4256 N N . ASP A 1 530 ? 0.944 -1.767 38.426 1.00 89.88 530 ASP A N 1
ATOM 4257 C CA . ASP A 1 530 ? 1.061 -2.788 37.384 1.00 89.88 530 ASP A CA 1
ATOM 4258 C C . ASP A 1 530 ? 0.934 -2.147 35.989 1.00 89.88 530 ASP A C 1
ATOM 4260 O O . ASP A 1 530 ? 1.819 -2.319 35.149 1.00 89.88 530 ASP A O 1
ATOM 4264 N N . LEU A 1 531 ? -0.053 -1.265 35.783 1.00 85.56 531 LEU A N 1
ATOM 4265 C CA . LEU A 1 531 ? -0.203 -0.458 34.561 1.00 85.56 531 LEU A CA 1
ATOM 4266 C C . LEU A 1 531 ? 1.034 0.396 34.258 1.00 85.56 531 LEU A C 1
ATOM 4268 O O . LEU A 1 531 ? 1.490 0.456 33.117 1.00 85.56 531 LEU A O 1
ATOM 4272 N N . LYS A 1 532 ? 1.618 1.046 35.270 1.00 90.44 532 LYS A N 1
ATOM 4273 C CA . LYS A 1 532 ? 2.830 1.858 35.088 1.00 90.44 532 LYS A CA 1
ATOM 4274 C C . LYS A 1 532 ? 4.039 1.004 34.685 1.00 90.44 532 LYS A C 1
ATOM 4276 O O . LYS A 1 532 ? 4.868 1.458 33.888 1.00 90.44 532 LYS A O 1
ATOM 4281 N N . SER A 1 533 ? 4.139 -0.216 35.214 1.00 88.94 533 SER A N 1
ATOM 4282 C CA . SER A 1 533 ? 5.191 -1.169 34.845 1.00 88.94 533 SER A CA 1
ATOM 4283 C C . SER A 1 533 ? 5.031 -1.663 33.402 1.00 88.94 533 SER A C 1
ATOM 4285 O O . SER A 1 533 ? 6.000 -1.632 32.641 1.00 88.94 533 SER A O 1
ATOM 4287 N N . GLU A 1 534 ? 3.803 -1.965 32.974 1.00 85.06 534 GLU A N 1
ATOM 4288 C CA . GLU A 1 534 ? 3.518 -2.427 31.613 1.00 85.06 534 GLU A CA 1
ATOM 4289 C C . GLU A 1 534 ? 3.722 -1.309 30.578 1.00 85.06 534 GLU A C 1
ATOM 4291 O O . GLU A 1 534 ? 4.341 -1.523 29.538 1.00 85.06 534 GLU A O 1
ATOM 4296 N N . ILE A 1 535 ? 3.338 -0.066 30.895 1.00 84.12 535 ILE A N 1
ATOM 4297 C CA . ILE A 1 535 ? 3.645 1.102 30.050 1.00 84.12 535 ILE A CA 1
ATOM 4298 C C . ILE A 1 535 ? 5.162 1.279 29.880 1.00 84.12 535 ILE A C 1
ATOM 4300 O O . ILE A 1 535 ? 5.633 1.624 28.794 1.00 84.12 535 ILE A O 1
ATOM 4304 N N . SER A 1 536 ? 5.943 1.044 30.937 1.00 89.38 536 SER A N 1
ATOM 4305 C CA . SER A 1 536 ? 7.408 1.140 30.874 1.00 89.38 536 SER A CA 1
ATOM 4306 C C . SER A 1 536 ? 8.006 0.036 29.995 1.00 89.38 536 SER A C 1
ATOM 4308 O O . SER A 1 536 ? 8.888 0.312 29.180 1.00 89.38 536 SER A O 1
ATOM 4310 N N . ARG A 1 537 ? 7.470 -1.187 30.087 1.00 92.00 537 ARG A N 1
ATOM 4311 C CA . ARG A 1 537 ? 7.832 -2.315 29.219 1.00 92.00 537 ARG A CA 1
ATOM 4312 C C . ARG A 1 537 ? 7.523 -2.025 27.747 1.00 92.00 537 ARG A C 1
ATOM 4314 O O . ARG A 1 537 ? 8.400 -2.182 26.899 1.00 92.00 537 ARG A O 1
ATOM 4321 N N . LEU A 1 538 ? 6.325 -1.524 27.443 1.00 83.19 538 LEU A N 1
ATOM 4322 C CA . LEU A 1 538 ? 5.913 -1.171 26.079 1.00 83.19 538 LEU A CA 1
ATOM 4323 C C . LEU A 1 538 ? 6.772 -0.050 25.476 1.00 83.19 538 LEU A C 1
ATOM 4325 O O . LEU A 1 538 ? 7.143 -0.123 24.304 1.00 83.19 538 LEU A O 1
ATOM 4329 N N . LYS A 1 539 ? 7.164 0.956 26.272 1.00 87.00 539 LYS A N 1
ATOM 4330 C CA . LYS A 1 539 ? 8.103 2.004 25.829 1.00 87.00 539 LYS A CA 1
ATOM 4331 C C . LYS A 1 539 ? 9.477 1.442 25.454 1.00 87.00 539 LYS A C 1
ATOM 4333 O O . LYS A 1 539 ? 10.068 1.913 24.484 1.00 87.00 539 LYS A O 1
ATOM 4338 N N . SER A 1 540 ? 9.970 0.443 26.188 1.00 87.19 540 SER A N 1
ATOM 4339 C CA . SER A 1 540 ? 11.235 -0.230 25.866 1.00 87.19 540 SER A CA 1
ATOM 4340 C C . SER A 1 540 ? 11.151 -0.974 24.531 1.00 87.19 540 SER A C 1
ATOM 4342 O O . SER A 1 540 ? 12.008 -0.778 23.674 1.00 87.19 540 SER A O 1
ATOM 4344 N N . ILE A 1 541 ? 10.080 -1.748 24.319 1.00 87.12 541 ILE A N 1
ATOM 4345 C CA . ILE A 1 541 ? 9.844 -2.494 23.070 1.00 87.12 541 ILE A CA 1
ATOM 4346 C C . ILE A 1 541 ? 9.727 -1.540 21.873 1.00 87.12 541 ILE A C 1
ATOM 4348 O O . ILE A 1 541 ? 10.281 -1.795 20.805 1.00 87.12 541 ILE A O 1
ATOM 4352 N N . TYR A 1 542 ? 9.027 -0.414 22.036 1.00 83.81 542 TYR A N 1
ATOM 4353 C CA . TYR A 1 542 ? 8.909 0.584 20.973 1.00 83.81 542 TYR A CA 1
ATOM 4354 C C . TYR A 1 542 ? 10.269 1.189 20.597 1.00 83.81 542 TYR A C 1
ATOM 4356 O O . TYR A 1 542 ? 10.568 1.338 19.414 1.00 83.81 542 TYR A O 1
ATOM 4364 N N . LYS A 1 543 ? 11.112 1.501 21.591 1.00 89.44 543 LYS A N 1
ATOM 4365 C CA . LYS A 1 543 ? 12.463 2.029 21.359 1.00 89.44 543 LYS A CA 1
ATOM 4366 C C . LYS A 1 543 ? 13.353 1.018 20.628 1.00 89.44 543 LYS A C 1
ATOM 4368 O O . LYS A 1 543 ? 14.064 1.396 19.706 1.00 89.44 543 LYS A O 1
ATOM 4373 N N . GLU A 1 544 ? 13.269 -0.258 20.991 1.00 88.38 544 GLU A N 1
ATOM 4374 C CA . GLU A 1 544 ? 13.980 -1.344 20.307 1.00 88.38 544 GLU A CA 1
ATOM 4375 C C . GLU A 1 544 ? 13.546 -1.482 18.839 1.00 88.38 544 GLU A C 1
ATOM 4377 O O . GLU A 1 544 ? 14.393 -1.539 17.948 1.00 88.38 544 GLU A O 1
ATOM 4382 N N . LYS A 1 545 ? 12.236 -1.423 18.558 1.00 83.56 545 LYS A N 1
ATOM 4383 C CA . LYS A 1 545 ? 11.725 -1.429 17.177 1.00 83.56 545 LYS A CA 1
ATOM 4384 C C . LYS A 1 545 ? 12.181 -0.219 16.360 1.00 83.56 545 LYS A C 1
ATOM 4386 O O . LYS A 1 545 ? 12.472 -0.377 15.180 1.00 83.56 545 LYS A O 1
ATOM 4391 N N . GLN A 1 546 ? 12.253 0.972 16.955 1.00 84.19 546 GLN A N 1
ATOM 4392 C CA . GLN A 1 546 ? 12.770 2.156 16.257 1.00 84.19 546 GLN A CA 1
ATOM 4393 C C . GLN A 1 546 ? 14.242 1.986 15.870 1.00 84.19 546 GLN A C 1
ATOM 4395 O O . GLN A 1 546 ? 14.598 2.266 14.729 1.00 84.19 546 GLN A O 1
ATOM 4400 N N . ASN A 1 547 ? 15.065 1.435 16.767 1.00 84.25 547 ASN A N 1
ATOM 4401 C CA . ASN A 1 547 ? 16.464 1.136 16.462 1.00 84.25 547 ASN A CA 1
ATOM 4402 C C . ASN A 1 547 ? 16.599 0.093 15.338 1.00 84.25 547 ASN A C 1
ATOM 4404 O O . ASN A 1 547 ? 17.460 0.235 14.475 1.00 84.25 547 ASN A O 1
ATOM 4408 N N . LEU A 1 548 ? 15.739 -0.934 15.312 1.00 79.62 548 LEU A N 1
ATOM 4409 C CA . LEU A 1 548 ? 15.712 -1.920 14.222 1.00 79.62 548 LEU A CA 1
ATOM 4410 C C . LEU A 1 548 ? 15.366 -1.275 12.872 1.00 79.62 548 LEU A C 1
ATOM 4412 O O . LEU A 1 548 ? 16.070 -1.508 11.896 1.00 79.62 548 LEU A O 1
ATOM 4416 N N . ILE A 1 549 ? 14.350 -0.407 12.828 1.00 75.69 549 ILE A N 1
ATOM 4417 C CA . ILE A 1 549 ? 13.965 0.325 11.608 1.00 75.69 549 ILE A CA 1
ATOM 4418 C C . ILE A 1 549 ? 15.098 1.244 11.127 1.00 75.69 549 ILE A C 1
ATOM 4420 O O . ILE A 1 549 ? 15.311 1.407 9.926 1.00 75.69 549 ILE A O 1
ATOM 4424 N N . GLU A 1 550 ? 15.820 1.883 12.046 1.00 77.88 550 GLU A N 1
ATOM 4425 C CA . GLU A 1 550 ? 16.946 2.756 11.710 1.00 77.88 550 GLU A CA 1
ATOM 4426 C C . GLU A 1 550 ? 18.145 1.953 11.178 1.00 77.88 550 GLU A C 1
ATOM 4428 O O . GLU A 1 550 ? 18.757 2.348 10.183 1.00 77.88 550 GLU A O 1
ATOM 4433 N N . ASN A 1 551 ? 18.401 0.769 11.741 1.00 75.31 551 ASN A N 1
ATOM 4434 C CA . ASN A 1 551 ? 19.398 -0.170 11.227 1.00 75.31 551 ASN A CA 1
ATOM 4435 C C . ASN A 1 551 ? 19.032 -0.714 9.836 1.00 75.31 551 ASN A C 1
ATOM 4437 O O . ASN A 1 551 ? 19.905 -0.766 8.970 1.00 75.31 551 ASN A O 1
ATOM 4441 N N . GLU A 1 552 ? 17.763 -1.057 9.591 1.00 74.50 552 GLU A N 1
ATOM 4442 C CA . GLU A 1 552 ? 17.267 -1.491 8.272 1.00 74.50 552 GLU A CA 1
ATOM 4443 C C . GLU A 1 552 ? 17.384 -0.382 7.217 1.00 74.50 552 GLU A C 1
ATOM 4445 O O . GLU A 1 552 ? 17.743 -0.634 6.068 1.00 74.50 552 GLU A O 1
ATOM 4450 N N . LYS A 1 553 ? 17.138 0.878 7.596 1.00 74.81 553 LYS A N 1
ATOM 4451 C CA . LYS A 1 553 ? 17.335 2.022 6.693 1.00 74.81 553 LYS A CA 1
ATOM 4452 C C . LYS A 1 553 ? 18.796 2.226 6.321 1.00 74.81 553 LYS A C 1
ATOM 4454 O O . LYS A 1 553 ? 19.068 2.591 5.180 1.00 74.81 553 LYS A O 1
ATOM 4459 N N . ASN A 1 554 ? 19.713 2.015 7.261 1.00 74.69 554 ASN A N 1
ATOM 4460 C CA . ASN A 1 554 ? 21.144 2.142 7.000 1.00 74.69 554 ASN A CA 1
ATOM 4461 C C . ASN A 1 554 ? 21.644 0.996 6.109 1.00 74.69 554 ASN A C 1
ATOM 4463 O O . ASN A 1 554 ? 22.281 1.266 5.097 1.00 74.69 554 ASN A O 1
ATOM 4467 N N . THR A 1 555 ? 21.232 -0.247 6.380 1.00 76.06 555 THR A N 1
ATOM 4468 C CA . THR A 1 555 ? 21.559 -1.399 5.514 1.00 76.06 555 THR A CA 1
ATOM 4469 C C . THR A 1 555 ? 20.950 -1.276 4.117 1.00 76.06 555 THR A C 1
ATOM 4471 O O . THR A 1 555 ? 21.624 -1.557 3.133 1.00 76.06 555 THR A O 1
ATOM 4474 N N . GLY A 1 556 ? 19.717 -0.780 3.986 1.00 76.75 556 GLY A N 1
ATOM 4475 C CA . GLY A 1 556 ? 19.123 -0.500 2.674 1.00 76.75 556 GLY A CA 1
ATOM 4476 C C . GLY A 1 556 ? 19.866 0.589 1.888 1.00 76.75 556 GLY A C 1
ATOM 4477 O O . GLY A 1 556 ? 19.916 0.540 0.659 1.00 76.75 556 GLY A O 1
ATOM 4478 N N . LYS A 1 557 ? 20.472 1.560 2.582 1.00 75.19 557 LYS A N 1
ATOM 4479 C CA . LYS A 1 557 ? 21.304 2.603 1.969 1.00 75.19 557 LYS A CA 1
ATOM 4480 C C . LYS A 1 557 ? 22.628 2.041 1.455 1.00 75.19 557 LYS A C 1
ATOM 4482 O O . LYS A 1 557 ? 23.020 2.397 0.348 1.00 75.19 557 LYS A O 1
ATOM 4487 N N . ASP A 1 558 ? 23.257 1.157 2.224 1.00 75.69 558 ASP A N 1
ATOM 4488 C CA . ASP A 1 558 ? 24.504 0.490 1.840 1.00 75.69 558 ASP A CA 1
ATOM 4489 C C . ASP A 1 558 ? 24.282 -0.446 0.644 1.00 75.69 558 ASP A C 1
ATOM 4491 O O . ASP A 1 558 ? 25.024 -0.372 -0.329 1.00 75.69 558 ASP A O 1
ATOM 4495 N N . ILE A 1 559 ? 23.189 -1.221 0.635 1.00 74.75 559 ILE A N 1
ATOM 4496 C CA . ILE A 1 559 ? 22.814 -2.076 -0.507 1.00 74.75 559 ILE A CA 1
ATOM 4497 C C . ILE A 1 559 ? 22.566 -1.235 -1.768 1.00 74.75 559 ILE A C 1
ATOM 4499 O O . ILE A 1 559 ? 23.012 -1.594 -2.855 1.00 74.75 559 ILE A O 1
ATOM 4503 N N . PHE A 1 560 ? 21.882 -0.091 -1.647 1.00 75.75 560 PHE A N 1
ATOM 4504 C CA . PHE A 1 560 ? 21.668 0.803 -2.787 1.00 75.75 560 PHE A CA 1
ATOM 4505 C C . PHE A 1 560 ? 22.983 1.409 -3.301 1.00 75.75 560 PHE A C 1
ATOM 4507 O O . PHE A 1 560 ? 23.178 1.514 -4.510 1.00 75.75 560 PHE A O 1
ATOM 4514 N N . GLN A 1 561 ? 23.901 1.786 -2.407 1.00 78.62 561 GLN A N 1
ATOM 4515 C CA . GLN A 1 561 ? 25.225 2.277 -2.796 1.00 78.62 561 GLN A CA 1
ATOM 4516 C C . GLN A 1 561 ? 26.059 1.190 -3.483 1.00 78.62 561 GLN A C 1
ATOM 4518 O O . GLN A 1 561 ? 26.653 1.468 -4.523 1.00 78.62 561 GLN A O 1
ATOM 4523 N N . GLN A 1 562 ? 26.044 -0.043 -2.969 1.00 84.75 562 GLN A N 1
ATOM 4524 C CA . GLN A 1 562 ? 26.690 -1.194 -3.605 1.00 84.75 562 GLN A CA 1
ATOM 4525 C C . GLN A 1 562 ? 26.101 -1.476 -4.994 1.00 84.75 562 GLN A C 1
ATOM 4527 O O . GLN A 1 562 ? 26.860 -1.675 -5.938 1.00 84.75 562 GLN A O 1
ATOM 4532 N N . GLN A 1 563 ? 24.775 -1.401 -5.162 1.00 82.25 563 GLN A N 1
ATOM 4533 C CA . GLN A 1 563 ? 24.134 -1.587 -6.468 1.00 82.25 563 GLN A CA 1
ATOM 4534 C C . GLN A 1 563 ? 24.553 -0.510 -7.479 1.00 82.25 563 GLN A C 1
ATOM 4536 O O . GLN A 1 563 ? 24.884 -0.832 -8.614 1.00 82.25 563 GLN A O 1
ATOM 4541 N N . VAL A 1 564 ? 24.608 0.762 -7.066 1.00 84.62 564 VAL A N 1
ATOM 4542 C CA . VAL A 1 564 ? 25.077 1.858 -7.933 1.00 84.62 564 VAL A CA 1
ATOM 4543 C C . VAL A 1 564 ? 26.545 1.665 -8.334 1.00 84.62 564 VAL A C 1
ATOM 4545 O O . VAL A 1 564 ? 26.918 1.967 -9.468 1.00 84.62 564 VAL A O 1
ATOM 4548 N N . LEU A 1 565 ? 27.394 1.163 -7.431 1.00 87.12 565 LEU A N 1
ATOM 4549 C CA . LEU A 1 565 ? 28.783 0.832 -7.760 1.00 87.12 565 LEU A CA 1
ATOM 4550 C C . LEU A 1 565 ? 28.869 -0.345 -8.746 1.00 87.12 565 LEU A C 1
ATOM 4552 O O . LEU A 1 565 ? 29.673 -0.281 -9.675 1.00 87.12 565 LEU A O 1
ATOM 4556 N N . LEU A 1 566 ? 28.008 -1.359 -8.603 1.00 87.75 566 LEU A N 1
ATOM 4557 C CA . LEU A 1 566 ? 27.910 -2.491 -9.531 1.00 87.75 566 LEU A CA 1
ATOM 4558 C C . LEU A 1 566 ? 27.475 -2.049 -10.938 1.00 87.75 566 LEU A C 1
ATOM 4560 O O . LEU A 1 566 ? 28.089 -2.445 -11.928 1.00 87.75 566 LEU A O 1
ATOM 4564 N N . ASP A 1 567 ? 26.456 -1.191 -11.031 1.00 87.25 567 ASP A N 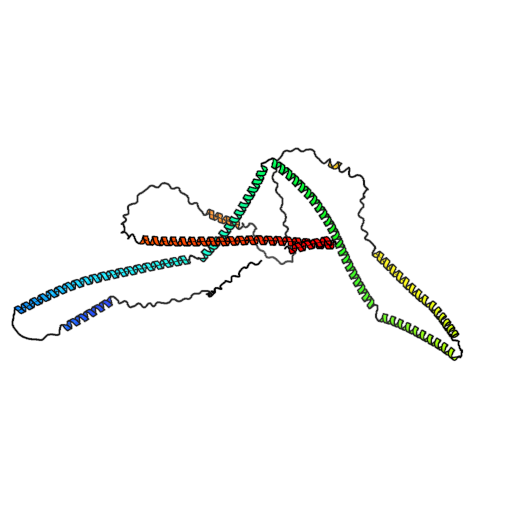1
ATOM 4565 C CA . ASP A 1 567 ? 25.936 -0.681 -12.305 1.00 87.25 567 ASP A CA 1
ATOM 4566 C C . ASP A 1 567 ? 26.999 0.160 -13.040 1.00 87.25 567 ASP A C 1
ATOM 4568 O O . ASP A 1 567 ? 27.195 0.019 -14.250 1.00 87.25 567 ASP A O 1
ATOM 4572 N N . ASN A 1 568 ? 27.751 0.988 -12.304 1.00 84.12 568 ASN A N 1
ATOM 4573 C CA . ASN A 1 568 ? 28.869 1.757 -12.858 1.00 84.12 568 ASN A CA 1
ATOM 4574 C C . ASN A 1 568 ? 30.032 0.856 -13.304 1.00 84.12 568 ASN A C 1
ATOM 4576 O O . ASN A 1 568 ? 30.616 1.096 -14.360 1.00 84.12 568 ASN A O 1
ATOM 4580 N N . ALA A 1 569 ? 30.354 -0.189 -12.536 1.00 87.94 569 ALA A N 1
ATOM 4581 C CA . ALA A 1 569 ? 31.378 -1.165 -12.903 1.00 87.94 569 ALA A CA 1
ATOM 4582 C C . ALA A 1 569 ? 30.997 -1.935 -14.182 1.00 87.94 569 ALA A C 1
ATOM 4584 O O . ALA A 1 569 ? 31.841 -2.148 -15.052 1.00 87.94 569 ALA A O 1
ATOM 4585 N N . SER A 1 570 ? 29.716 -2.286 -14.342 1.00 88.88 570 SER A N 1
ATOM 4586 C CA . SER A 1 570 ? 29.202 -2.913 -15.564 1.00 88.88 570 SER A CA 1
ATOM 4587 C C . SER A 1 570 ? 29.313 -1.992 -16.783 1.00 88.88 570 SER A C 1
ATOM 4589 O O . SER A 1 570 ? 29.629 -2.462 -17.876 1.00 88.88 570 SER A O 1
ATOM 4591 N N . LEU A 1 571 ? 29.065 -0.689 -16.613 1.00 89.38 571 LEU A N 1
ATOM 4592 C CA . LEU A 1 571 ? 29.209 0.296 -17.686 1.00 89.38 571 LEU A CA 1
ATOM 4593 C C . LEU A 1 571 ? 30.678 0.469 -18.098 1.00 89.38 571 LEU A C 1
ATOM 4595 O O . LEU A 1 571 ? 30.985 0.458 -19.290 1.00 89.38 571 LEU A O 1
ATOM 4599 N N . ASP A 1 572 ? 31.585 0.589 -17.124 1.00 86.31 572 ASP A N 1
ATOM 4600 C CA . ASP A 1 572 ? 33.027 0.703 -17.374 1.00 86.31 572 ASP A CA 1
ATOM 4601 C C . ASP A 1 572 ? 33.571 -0.546 -18.100 1.00 86.31 572 ASP A C 1
ATOM 4603 O O . ASP A 1 572 ? 34.425 -0.412 -18.980 1.00 86.31 572 ASP A O 1
ATOM 4607 N N . LEU A 1 573 ? 33.031 -1.739 -17.809 1.00 89.56 573 LEU A N 1
ATOM 4608 C CA . LEU A 1 573 ? 33.374 -2.985 -18.505 1.00 89.56 573 LEU A CA 1
ATOM 4609 C C . LEU A 1 573 ? 32.907 -2.983 -19.972 1.00 89.56 573 LEU A C 1
ATOM 4611 O O . LEU A 1 573 ? 33.693 -3.302 -20.860 1.00 89.56 573 LEU A O 1
ATOM 4615 N N . GLY A 1 574 ? 31.667 -2.561 -20.245 1.00 84.69 574 GLY A N 1
ATOM 4616 C CA . GLY A 1 574 ? 31.162 -2.447 -21.620 1.00 84.69 574 GLY A CA 1
ATOM 4617 C C . GLY A 1 574 ? 31.933 -1.412 -22.448 1.00 84.69 574 GLY A C 1
ATOM 4618 O O . GLY A 1 574 ? 32.206 -1.618 -23.628 1.00 84.69 574 GLY A O 1
ATOM 4619 N N . MET A 1 575 ? 32.367 -0.317 -21.819 1.00 85.56 575 MET A N 1
ATOM 4620 C CA . MET A 1 575 ? 33.233 0.673 -22.467 1.00 85.56 575 MET A CA 1
ATOM 4621 C C . MET A 1 575 ? 34.655 0.150 -22.708 1.00 85.56 575 MET A C 1
ATOM 4623 O O . MET A 1 575 ? 35.303 0.585 -23.654 1.00 85.56 575 MET A O 1
ATOM 4627 N N . ALA A 1 576 ? 35.155 -0.747 -21.857 1.00 83.88 576 ALA A N 1
ATOM 4628 C CA . ALA A 1 576 ? 36.445 -1.402 -22.055 1.00 83.88 576 ALA A CA 1
ATOM 4629 C C . ALA A 1 576 ? 36.400 -2.392 -23.233 1.00 83.88 576 ALA A C 1
ATOM 4631 O O . ALA A 1 576 ? 37.360 -2.488 -23.987 1.00 83.88 576 ALA A O 1
ATOM 4632 N N . GLU A 1 577 ? 35.274 -3.081 -23.430 1.00 83.62 577 GLU A N 1
ATOM 4633 C CA . GLU A 1 577 ? 35.057 -3.974 -24.575 1.00 83.62 577 GLU A CA 1
ATOM 4634 C C . GLU A 1 577 ? 35.039 -3.208 -25.908 1.00 83.62 577 GLU A C 1
ATOM 4636 O O . GLU A 1 577 ? 35.650 -3.645 -26.883 1.00 83.62 577 GLU A O 1
ATOM 4641 N N . LEU A 1 578 ? 34.421 -2.021 -25.934 1.00 83.94 578 LEU A N 1
ATOM 4642 C CA . LEU A 1 578 ? 34.455 -1.128 -27.098 1.00 83.94 578 LEU A CA 1
ATOM 4643 C C . LEU A 1 578 ? 35.872 -0.610 -27.398 1.00 83.94 578 LEU A C 1
ATOM 4645 O O . LEU A 1 578 ? 36.303 -0.654 -28.547 1.00 83.94 578 LEU A O 1
ATOM 4649 N N . ASP A 1 579 ? 36.626 -0.187 -26.379 1.00 85.38 579 ASP A N 1
ATOM 4650 C CA . ASP A 1 579 ? 38.009 0.282 -26.567 1.00 85.38 579 ASP A CA 1
ATOM 4651 C C . ASP A 1 579 ? 38.955 -0.834 -27.047 1.00 85.38 579 ASP A C 1
ATOM 4653 O O . ASP A 1 579 ? 39.935 -0.560 -27.749 1.00 85.38 579 ASP A O 1
ATOM 4657 N N . LEU A 1 580 ? 38.665 -2.090 -26.685 1.00 87.50 580 LEU A N 1
ATOM 4658 C CA . LEU A 1 580 ? 39.405 -3.261 -27.155 1.00 87.50 580 LEU A CA 1
ATOM 4659 C C . LEU A 1 580 ? 39.204 -3.474 -28.663 1.00 87.50 580 LEU A C 1
ATOM 4661 O O . LEU A 1 580 ? 40.155 -3.800 -29.372 1.00 87.50 580 LEU A O 1
ATOM 4665 N N . LEU A 1 581 ? 37.983 -3.254 -29.165 1.00 83.69 581 LEU A N 1
ATOM 4666 C CA . LEU A 1 581 ? 37.670 -3.328 -30.597 1.00 83.69 581 LEU A CA 1
ATOM 4667 C C . LEU A 1 581 ? 38.370 -2.221 -31.399 1.00 83.69 581 LEU A C 1
ATOM 4669 O O . LEU A 1 581 ? 38.768 -2.453 -32.540 1.00 83.69 581 LEU A O 1
ATOM 4673 N N . ASP A 1 582 ? 38.586 -1.060 -30.780 1.00 85.19 582 ASP A N 1
ATOM 4674 C CA . ASP A 1 582 ? 39.300 0.076 -31.374 1.00 85.19 582 ASP A CA 1
ATOM 4675 C C . ASP A 1 582 ? 40.839 -0.026 -31.244 1.00 85.19 582 ASP A C 1
ATOM 4677 O O . ASP A 1 582 ? 41.566 0.847 -31.724 1.00 85.19 582 ASP A O 1
ATOM 4681 N N . GLY A 1 583 ? 41.364 -1.090 -30.619 1.00 87.56 583 GLY A N 1
ATOM 4682 C CA . GLY A 1 583 ? 42.805 -1.345 -30.481 1.00 87.56 583 GLY A CA 1
ATOM 4683 C C . GLY A 1 583 ? 43.512 -0.527 -29.391 1.00 87.56 583 GLY A C 1
ATOM 4684 O O . GLY A 1 583 ? 44.742 -0.432 -29.390 1.00 87.56 583 GLY A O 1
ATOM 4685 N N . ASN A 1 584 ? 42.771 0.061 -28.446 1.00 87.12 584 ASN A N 1
ATOM 4686 C CA . ASN A 1 584 ? 43.319 0.846 -27.334 1.00 87.12 584 ASN A CA 1
ATOM 4687 C C . ASN A 1 584 ? 43.585 -0.022 -26.087 1.00 87.12 584 ASN A C 1
ATOM 4689 O O . ASN A 1 584 ? 42.950 0.120 -25.035 1.00 87.12 584 ASN A O 1
ATOM 4693 N N . ASP A 1 585 ? 44.588 -0.898 -26.172 1.00 89.44 585 ASP A N 1
ATOM 4694 C CA . ASP A 1 585 ? 44.939 -1.862 -25.114 1.00 89.44 585 ASP A CA 1
ATOM 4695 C C . ASP A 1 585 ? 45.246 -1.218 -23.750 1.00 89.44 585 ASP A C 1
ATOM 4697 O O . ASP A 1 585 ? 44.899 -1.761 -22.698 1.00 89.44 585 ASP A O 1
ATOM 4701 N N . GLN A 1 586 ? 45.894 -0.050 -23.734 1.00 89.69 586 GLN A N 1
ATOM 4702 C CA . GLN A 1 586 ? 46.293 0.605 -22.485 1.00 89.69 586 GLN A CA 1
ATOM 4703 C C . GLN A 1 586 ? 45.090 1.167 -21.712 1.00 89.69 586 GLN A C 1
ATOM 4705 O O . GLN A 1 586 ? 45.027 1.030 -20.489 1.00 89.69 586 GLN A O 1
ATOM 4710 N N . ILE A 1 587 ? 44.127 1.767 -22.418 1.00 86.50 587 ILE A N 1
ATOM 4711 C CA . ILE A 1 587 ? 42.907 2.327 -21.818 1.00 86.50 587 ILE A CA 1
ATOM 4712 C C . ILE A 1 587 ? 42.018 1.188 -21.315 1.00 86.50 587 ILE A C 1
ATOM 4714 O O . ILE A 1 587 ? 41.505 1.242 -20.197 1.00 86.50 587 ILE A O 1
ATOM 4718 N N . THR A 1 588 ? 41.928 0.115 -22.100 1.00 88.56 588 THR A N 1
ATOM 4719 C CA . THR A 1 588 ? 41.185 -1.093 -21.740 1.00 88.56 588 THR A CA 1
ATOM 4720 C C . THR A 1 588 ? 41.709 -1.714 -20.444 1.00 88.56 588 THR A C 1
ATOM 4722 O O . THR A 1 588 ? 40.931 -1.978 -19.528 1.00 88.56 588 THR A O 1
ATOM 4725 N N . ARG A 1 589 ? 43.035 -1.862 -20.294 1.00 89.06 589 ARG A N 1
ATOM 4726 C CA . ARG A 1 589 ? 43.644 -2.381 -19.054 1.00 89.06 589 ARG A CA 1
ATOM 4727 C C . ARG A 1 589 ? 43.349 -1.508 -17.833 1.00 89.06 589 ARG A C 1
ATOM 4729 O O . ARG A 1 589 ? 43.007 -2.049 -16.787 1.00 89.06 589 ARG A O 1
ATOM 4736 N N . GLN A 1 590 ? 43.421 -0.182 -17.967 1.00 91.00 590 GLN A N 1
ATOM 4737 C CA . GLN A 1 590 ? 43.114 0.740 -16.864 1.00 91.00 590 GLN A CA 1
ATOM 4738 C C . GLN A 1 590 ? 41.644 0.667 -16.432 1.00 91.00 590 GLN A C 1
ATOM 4740 O O . GLN A 1 590 ? 41.346 0.707 -15.238 1.00 91.00 590 GLN A O 1
ATOM 4745 N N . LYS A 1 591 ? 40.714 0.533 -17.386 1.00 88.50 591 LYS A N 1
ATOM 4746 C CA . LYS A 1 591 ? 39.285 0.367 -17.086 1.00 88.50 591 LYS A CA 1
ATOM 4747 C C . LYS A 1 591 ? 39.004 -0.968 -16.394 1.00 88.50 591 LYS A C 1
ATOM 4749 O O . LYS A 1 591 ? 38.280 -0.984 -15.403 1.00 88.50 591 LYS A O 1
ATOM 4754 N N . ILE A 1 592 ? 39.632 -2.056 -16.842 1.00 91.00 592 ILE A N 1
ATOM 4755 C CA . ILE A 1 592 ? 39.507 -3.379 -16.207 1.00 91.00 592 ILE A CA 1
ATOM 4756 C C . ILE A 1 592 ? 40.062 -3.364 -14.773 1.00 91.00 592 ILE A C 1
ATOM 4758 O O . ILE A 1 592 ? 39.413 -3.876 -13.864 1.00 91.00 592 ILE A O 1
ATOM 4762 N N . GLU A 1 593 ? 41.215 -2.735 -14.535 1.00 93.06 593 GLU A N 1
ATOM 4763 C CA . GLU A 1 593 ? 41.811 -2.618 -13.194 1.00 93.06 593 GLU A CA 1
ATOM 4764 C C . GLU A 1 593 ? 40.927 -1.799 -12.237 1.00 93.06 593 GLU A C 1
ATOM 4766 O O . GLU A 1 593 ? 40.726 -2.171 -11.076 1.00 93.06 593 GLU A O 1
ATOM 4771 N N . LYS A 1 594 ? 40.314 -0.721 -12.741 1.00 91.25 594 LYS A N 1
ATOM 4772 C CA . LYS A 1 594 ? 39.349 0.096 -11.994 1.00 91.25 594 LYS A CA 1
ATOM 4773 C C . LYS A 1 594 ? 38.063 -0.674 -11.665 1.00 91.25 594 LYS A C 1
ATOM 4775 O O . LYS A 1 594 ? 37.539 -0.548 -10.558 1.00 91.25 594 LYS A O 1
ATOM 4780 N N . VAL A 1 595 ? 37.559 -1.488 -12.594 1.00 90.88 595 VAL A N 1
ATOM 4781 C CA . VAL A 1 595 ? 36.405 -2.370 -12.350 1.00 90.88 595 VAL A CA 1
ATOM 4782 C C . VAL A 1 595 ? 36.751 -3.433 -11.306 1.00 90.88 595 VAL A C 1
ATOM 4784 O O . VAL A 1 595 ? 35.979 -3.630 -10.372 1.00 90.88 595 VAL A O 1
ATOM 4787 N N . SER A 1 596 ? 37.933 -4.050 -11.395 1.00 91.25 596 SER A N 1
ATOM 4788 C CA . SER A 1 596 ? 38.404 -5.056 -10.433 1.00 91.25 596 SER A CA 1
ATOM 4789 C C . SER A 1 596 ? 38.501 -4.493 -9.014 1.00 91.25 596 SER A C 1
ATOM 4791 O O . SER A 1 596 ? 37.959 -5.074 -8.082 1.00 91.25 596 SER A O 1
ATOM 4793 N N . THR A 1 597 ? 39.121 -3.323 -8.850 1.00 90.06 597 THR A N 1
ATOM 4794 C CA . THR A 1 597 ? 39.215 -2.650 -7.541 1.00 90.06 597 THR A CA 1
ATOM 4795 C C . THR A 1 597 ? 37.856 -2.186 -7.022 1.00 90.06 597 THR A C 1
ATOM 4797 O O . THR A 1 597 ? 37.623 -2.195 -5.817 1.00 90.06 597 THR A O 1
ATOM 4800 N N . THR A 1 598 ? 36.927 -1.798 -7.900 1.00 87.31 598 THR A N 1
ATOM 4801 C CA . THR A 1 598 ? 35.555 -1.461 -7.487 1.00 87.31 598 THR A CA 1
ATOM 4802 C C . THR A 1 598 ? 34.812 -2.701 -6.986 1.00 87.31 598 THR A C 1
ATOM 4804 O O . THR A 1 598 ? 34.145 -2.616 -5.963 1.00 87.31 598 THR A O 1
ATOM 4807 N N . LEU A 1 599 ? 34.974 -3.853 -7.644 1.00 88.38 599 LEU A N 1
ATOM 4808 C CA . LEU A 1 599 ? 34.367 -5.123 -7.231 1.00 88.38 599 LEU A CA 1
ATOM 4809 C C . LEU A 1 599 ? 34.995 -5.720 -5.964 1.00 88.38 599 LEU A C 1
ATOM 4811 O O . LEU A 1 599 ? 34.284 -6.362 -5.209 1.00 88.38 599 LEU A O 1
ATOM 4815 N N . GLU A 1 600 ? 36.288 -5.506 -5.706 1.00 89.94 600 GLU A N 1
ATOM 4816 C CA . GLU A 1 600 ? 36.931 -5.921 -4.445 1.00 89.94 600 GLU A CA 1
ATOM 4817 C C . GLU A 1 600 ? 36.478 -5.090 -3.234 1.00 89.94 600 GLU A C 1
ATOM 4819 O O . GLU A 1 600 ? 36.533 -5.568 -2.102 1.00 89.94 600 GLU A O 1
ATOM 4824 N N . ASN A 1 601 ? 36.062 -3.840 -3.461 1.00 81.94 601 ASN A N 1
ATOM 4825 C CA . ASN A 1 601 ? 35.589 -2.942 -2.406 1.00 81.94 601 ASN A CA 1
ATOM 4826 C C . ASN A 1 601 ? 34.095 -3.115 -2.073 1.00 81.94 601 ASN A C 1
ATOM 4828 O O . ASN A 1 601 ? 33.665 -2.635 -1.021 1.00 81.94 601 ASN A O 1
ATOM 4832 N N . ILE A 1 602 ? 33.309 -3.724 -2.971 1.00 84.00 602 ILE A N 1
ATOM 4833 C CA . ILE A 1 602 ? 31.887 -4.059 -2.769 1.00 84.00 602 ILE A CA 1
ATOM 4834 C C . ILE A 1 602 ? 31.785 -5.368 -1.997 1.00 84.00 602 ILE A C 1
ATOM 4836 O O . ILE A 1 602 ? 30.990 -5.383 -1.024 1.00 84.00 602 ILE A O 1
#

Secondary structure (DSSP, 8-state):
-------------------PPPP----------------------HHHHHHHHHHHHHHHHHHHHHHTT------------HHHHHHHHHHHHHHHHHHHHHHHHHHHHHHHHHHHHHHHHHHHHHHHHHHHHHHHHHHHHHHHHHHHHHHHHH--HHHHHHHHHHHHHHHHHHHHHHHHHHHHHHHHHHHHHHHHHHHHHHTSHHHHHHHHHHHHHHHHHHHHHHHHHHHHHHHHHHHHHHHHHHHHHHHHHHHHHHHHHHHHHHHHHHHHHHHHHHHHHS-HHHHHHHHHHHHHHHHHHHHHHHHHHHHHHHHHHHHHHTT----HHHHHHHHHHHHHHHHHHHHHHHHHHHHHHHHHHHHHHHHHHHHHHHHHHHH-----PPPPPP-PPPPP--TTSTTHHHHTT-----------PPPP----------PPPPPPP----------------PPPPHHHHHHHHHHHHHTT---------------PPPPP--PPPPPP--SSHHHHHHHHHHHHHHHHHHHHHHHHHHHHHHHHHHHHHHHHHHHHHHHHHHHHHHHHHHHHHHHHHHHHHHHHHTT-HHHHHHHHHHHHHHHHH-

pLDDT: mean 71.03, std 21.33, range [31.59, 97.38]

Radius of gyration: 74.16 Å; chains: 1; bounding box: 147×121×218 Å

Sequence (602 aa):
MPEENKTNKNNGKKEISSSKPLQDNKQQPSGTPQKDKTELEPVITRDEFETLEKTEQKKKFLGFLKSLKKDKTGHDNNAASQSDLEKKINQLMLKTEKLEGKLEIFQSSKSESGERIANLAEEIGELRSMIFSKEDTFAKIEDEFEKVKESAAHMKPEKIHRELEDQSADVMKVQAQVELQKSRINNLEKLIQKTEKILNKFKSYENLIDISKETKKQIEKINDSEKYTSRMAAKTEKIFAELDGRLTEFQKYTKEIDDMNEMLRDTIKSIDSLEIKTDSKISKDSFSKIKQEQDNKTLEQDTRIKTLKDIVGAIVDKISTHGVNISPRDLESIKISVHEDILRELEKRVPYDLDKKISILDTMSRDLTSKLSQLDKKTLNPLQVPKKDTLQTPAPHNEKAHMIAQIDNLIPPSINITPQIIPQTQSPYNNLNKQPAHPPAIQNIPRQPGETHEHTSQEPSLRQKHMEKVKNLLKKIKPSAMQSPAKRETLPIPPQNIQIPPAYPKETESENLKDSLKESIQQNKKLGKDLKSEISRLKSIYKEKQNLIENEKNTGKDIFQQQVLLDNASLDLGMAELDLLDGNDQITRQKIEKVSTTLENI

Foldseek 3Di:
DDDDDDDDDDDDDDDDDDDDDDDDDDDDDDDDDDDDDDDDDDDDDPVNVVVVVVVVVVVVVVVVVVVVPPDDDDDDDDDDDPPVVVVVVVVVVVVVVVVVVVVVVVVVVVVVVVVVVVVVVVVVVVVVVVVVVVVVVVVVVVVVVVVVVVVVVVPPVVVVVVVVVVVVVVVVVVVVVVVVVVVVVVVVVVVVVVVVVVVVQVVDVVSVVVVVVVVVVVVVVVVVVVVVVVVVVVVVVVVVVVVVVVVVVVVVVVVVVVVVVVVVVVVVVVVVVVVVVVVVVPDVVVVVVVVVVVVVVVVVVVVVVVVVVVVVVVVVVVCVVVPPPQDPVNVVVVVVVVCVVVVVVCVVVVVVVVVVVVVVVVVVVVVVVVVVVVVVVVVPPDDPDDDDDDDDDDDDDDPPVPVVVVVVPPDDDDDDDDDDDDDDDDDDDDDDDDDDDDDDDDDDDDDDDDDDDDDDDDDDDPVVVVVVVVVVVVVPDDPDDDDDDDDDDDDDDDDDDDDDDDDDDPDPPVVVVVVVVVVVVVVVVVVVVVVVVVVVVVVVVVVVVVVVVVVVVVVVVVVVVLVVLVVVLVVLQVVLVVVVVVVNVVSSVVSVVVSVVSVVVD